Protein AF-A0A7C8QI87-F1 (afdb_monomer_lite)

Sequence (403 aa):
MEALRSIFFMSGEWRLTSEDQVTDFVNPYCWPIVYGRSISDSDGGFEVEPPNFKRGEKELYSKRFCWLPSEFEVSPDGESTRIASYINNLALMPQERLLYPILEKIFTYFVPMFDRTLADIEERKYMCRRVRSPPSDPEIWKLSEKTYKRRWERLLAQFQSGEKLQENFDSDSSEGELEDENEEEDEDPVRERRRSKPAPRQRYIRVRELATYKRKIGRRWEPPELNKSTSLKGQTVKVVVRLMNINLPPRSPTFVTRGGWMVEGVLNERIVATGIYCYSQRNIKNARIHFRVPIKESTMDKDWGLAHNLYMGAAFQEIGATSLKIPTTRDIAPQQPDVRQEIDDLLAKRLPRELTAMILGYLPPVVPDSDAAALKEAFFEERSEPAINVGKFTSSSGFCVPY

Secondary structure (DSSP, 8-state):
-HHHHTTS-SS-----SSSSSEEEEE-TTSS-EETTT-EETTTTTEEPPPP---TT-TTSS-SSEE--PEEEEEPTTSS-EEE-SPBTTB-SHHHHHHHHHHHHHHHHHHHHHHHHHHHHHHTTGGGS-SSPPPPSS---EEEEHHHHHHHHHHHHHHHHHT-------STTSSS--------------------PPPP----EEEE--SS--TTTT-----PPP--TTT--TT-EEEE---EEEE---TTS------SS-EES--TTT-------------S-S-------------TTS--HHHHTT--TTSS---TT--SS----TTTS----HHHHHHHHHHHHTTS-HHHHHHHHHHSPPPPPHHHHHHHHHHHHHHHHSTTT-TT--SS---EE---

Structure (mmCIF, N/CA/C/O backbone):
data_AF-A0A7C8QI87-F1
#
_entry.id   AF-A0A7C8QI87-F1
#
loop_
_atom_site.group_PDB
_atom_site.id
_atom_site.type_symbol
_atom_site.label_atom_id
_atom_site.label_alt_id
_atom_site.label_comp_id
_atom_site.label_asym_id
_atom_site.label_entity_id
_atom_site.label_seq_id
_atom_site.pdbx_PDB_ins_code
_atom_site.Cartn_x
_atom_site.Cartn_y
_atom_site.Cartn_z
_atom_site.occupancy
_atom_site.B_iso_or_equiv
_atom_site.auth_seq_id
_atom_site.auth_comp_id
_atom_site.auth_asym_id
_atom_site.auth_atom_id
_atom_site.pdbx_PDB_model_num
ATOM 1 N N . MET A 1 1 ? 15.165 -15.557 3.521 1.00 37.78 1 MET A N 1
ATOM 2 C CA . MET A 1 1 ? 14.224 -16.526 2.910 1.00 37.78 1 MET A CA 1
ATOM 3 C C . MET A 1 1 ? 13.892 -17.645 3.881 1.00 37.78 1 MET A C 1
ATOM 5 O O . MET A 1 1 ? 12.723 -17.762 4.196 1.00 37.78 1 MET A O 1
ATOM 9 N N . GLU A 1 2 ? 14.859 -18.395 4.422 1.00 29.98 2 GLU A N 1
ATOM 10 C CA . GLU A 1 2 ? 14.582 -19.369 5.503 1.00 29.98 2 GLU A CA 1
ATOM 11 C C . GLU A 1 2 ? 14.028 -18.701 6.770 1.00 29.98 2 GLU A C 1
ATOM 13 O O . GLU A 1 2 ? 13.011 -19.150 7.275 1.00 29.98 2 GLU A O 1
ATOM 18 N N . ALA A 1 3 ? 14.573 -17.545 7.171 1.00 28.75 3 ALA A N 1
ATOM 19 C CA . ALA A 1 3 ? 14.033 -16.753 8.284 1.00 28.75 3 ALA A CA 1
ATOM 20 C C . ALA A 1 3 ? 12.607 -16.206 8.046 1.00 28.75 3 ALA A C 1
ATOM 22 O O . ALA A 1 3 ? 11.848 -16.043 8.987 1.00 28.75 3 ALA A O 1
ATOM 23 N N . LEU A 1 4 ? 12.217 -15.941 6.789 1.00 35.75 4 LEU A N 1
ATOM 24 C CA . LEU A 1 4 ? 10.839 -15.539 6.458 1.00 35.75 4 LEU A CA 1
ATOM 25 C C . LEU A 1 4 ? 9.919 -16.766 6.450 1.00 35.75 4 LEU A C 1
ATOM 27 O O . LEU A 1 4 ? 8.820 -16.722 6.982 1.00 35.75 4 LEU A O 1
ATOM 31 N N . ARG A 1 5 ? 10.395 -17.899 5.920 1.00 34.47 5 ARG A N 1
ATOM 32 C CA . ARG A 1 5 ? 9.653 -19.166 5.932 1.00 34.47 5 ARG A CA 1
ATOM 33 C C . ARG A 1 5 ? 9.378 -19.676 7.347 1.00 34.47 5 ARG A C 1
ATOM 35 O O . ARG A 1 5 ? 8.323 -20.254 7.550 1.00 34.47 5 ARG A O 1
ATOM 42 N N . SER A 1 6 ? 10.273 -19.450 8.311 1.00 30.25 6 SER A N 1
ATOM 43 C CA . SER A 1 6 ? 10.071 -19.880 9.703 1.00 30.25 6 SER A CA 1
ATOM 44 C C . SER A 1 6 ? 9.083 -19.014 10.493 1.00 30.25 6 SER A C 1
ATOM 46 O O . SER A 1 6 ? 8.615 -19.453 11.533 1.00 30.25 6 SER A O 1
ATOM 48 N N . ILE A 1 7 ? 8.776 -17.797 10.030 1.00 34.81 7 ILE A N 1
ATOM 49 C CA . ILE A 1 7 ? 7.893 -16.845 10.734 1.00 34.81 7 ILE A CA 1
ATOM 50 C C . ILE A 1 7 ? 6.453 -16.905 10.216 1.00 34.81 7 ILE A C 1
ATOM 52 O O . ILE A 1 7 ? 5.519 -16.643 10.964 1.00 34.81 7 ILE A O 1
ATOM 56 N N . PHE A 1 8 ? 6.264 -17.320 8.963 1.00 36.12 8 PHE A N 1
ATOM 57 C CA . PHE A 1 8 ? 4.949 -17.507 8.341 1.00 36.12 8 PHE A CA 1
ATOM 58 C C . PHE A 1 8 ? 4.396 -18.937 8.487 1.00 36.12 8 PHE A C 1
ATOM 60 O O . PHE A 1 8 ? 3.508 -19.333 7.741 1.00 36.12 8 PHE A O 1
ATOM 67 N N . PHE A 1 9 ? 4.917 -19.738 9.424 1.00 28.50 9 PHE A N 1
ATOM 68 C CA . PHE A 1 9 ? 4.511 -21.136 9.600 1.00 28.50 9 PHE A CA 1
ATOM 69 C C . PHE A 1 9 ? 3.455 -21.318 10.701 1.00 28.50 9 PHE A C 1
ATOM 71 O O . PHE A 1 9 ? 3.628 -22.146 11.585 1.00 28.50 9 PHE A O 1
ATOM 78 N N . MET A 1 10 ? 2.358 -20.557 10.646 1.00 28.72 10 MET A N 1
ATOM 79 C CA . MET A 1 10 ? 1.102 -20.870 11.341 1.00 28.72 10 MET A CA 1
ATOM 80 C C . MET A 1 10 ? -0.076 -20.334 10.510 1.00 28.72 10 MET A C 1
ATOM 82 O O . MET A 1 10 ? -0.011 -19.223 9.996 1.00 28.72 10 MET A O 1
ATOM 86 N N . SER A 1 11 ? -1.131 -21.146 10.397 1.00 27.27 11 SER A N 1
ATOM 87 C CA . SER A 1 11 ? -2.286 -21.065 9.481 1.00 27.27 11 SER A CA 1
ATOM 88 C C . SER A 1 11 ? -1.984 -21.431 8.020 1.00 27.27 11 SER A C 1
ATOM 90 O O . SER A 1 11 ? -1.146 -20.846 7.335 1.00 27.27 11 SER A O 1
ATOM 92 N N . GLY A 1 12 ? -2.628 -22.506 7.572 1.00 27.06 12 GLY A N 1
ATOM 93 C CA . GLY A 1 12 ? -2.524 -22.993 6.211 1.00 27.06 12 GLY A CA 1
ATOM 94 C C . GLY A 1 12 ? -3.404 -22.206 5.242 1.00 27.06 12 GLY A C 1
ATOM 95 O O . GLY A 1 12 ? -4.380 -21.575 5.626 1.00 27.06 12 GLY A O 1
ATOM 96 N N . GLU A 1 13 ? -3.091 -22.435 3.965 1.00 32.28 13 GLU A N 1
ATOM 97 C CA . GLU A 1 13 ? -4.059 -22.655 2.884 1.00 32.28 13 GLU A CA 1
ATOM 98 C C . GLU A 1 13 ? -4.445 -21.487 1.906 1.00 32.28 13 GLU A C 1
ATOM 100 O O . GLU A 1 13 ? -4.888 -20.405 2.279 1.00 32.28 13 GLU A O 1
ATOM 105 N N . TRP A 1 14 ? -4.278 -21.812 0.601 1.00 37.94 14 TRP A N 1
ATOM 106 C CA . TRP A 1 14 ? -4.861 -21.292 -0.675 1.00 37.94 14 TRP A CA 1
ATOM 107 C C . TRP A 1 14 ? -4.346 -19.979 -1.321 1.00 37.94 14 TRP A C 1
ATOM 109 O O . TRP A 1 14 ? -4.388 -18.904 -0.719 1.00 37.94 14 TRP A O 1
ATOM 119 N N . ARG A 1 15 ? -3.744 -19.952 -2.536 1.00 32.78 15 ARG A N 1
ATOM 120 C CA . ARG A 1 15 ? -3.998 -20.456 -3.929 1.00 32.78 15 ARG A CA 1
ATOM 121 C C . ARG A 1 15 ? -4.985 -19.636 -4.779 1.00 32.78 15 ARG A C 1
ATOM 123 O O . ARG A 1 15 ? -6.181 -19.685 -4.559 1.00 32.78 15 ARG A O 1
ATOM 130 N N . LEU A 1 16 ? -4.453 -19.043 -5.860 1.00 35.72 16 LEU A N 1
ATOM 131 C CA . LEU A 1 16 ? -5.145 -18.713 -7.117 1.00 35.72 16 LEU A CA 1
ATOM 132 C C . LEU A 1 16 ? -4.203 -19.010 -8.309 1.00 35.72 16 LEU A C 1
ATOM 134 O O . LEU A 1 16 ? -3.184 -18.353 -8.507 1.00 35.72 16 LEU A O 1
ATOM 138 N N . THR A 1 17 ? -4.528 -20.094 -9.027 1.00 35.81 17 THR A N 1
ATOM 139 C CA . THR A 1 17 ? -4.085 -20.558 -10.367 1.00 35.81 17 THR A CA 1
ATOM 140 C C . THR A 1 17 ? -2.728 -20.035 -10.887 1.00 35.81 17 THR A C 1
ATOM 142 O O . THR A 1 17 ? -2.666 -19.058 -11.628 1.00 35.81 17 THR A O 1
ATOM 145 N N . SER A 1 18 ? -1.591 -20.645 -10.544 1.00 38.84 18 SER A N 1
ATOM 146 C CA . SER A 1 18 ? -1.120 -21.938 -11.069 1.00 38.84 18 SER A CA 1
ATOM 147 C C . SER A 1 18 ? -0.520 -22.822 -9.965 1.00 38.84 18 SER A C 1
ATOM 149 O O . SER A 1 18 ? 0.639 -23.204 -10.040 1.00 38.84 18 SER A O 1
ATOM 151 N N . GLU A 1 19 ? -1.318 -23.091 -8.929 1.00 47.47 19 GLU A N 1
ATOM 152 C CA . GLU A 1 19 ? -1.136 -24.009 -7.782 1.00 47.47 19 GLU A CA 1
ATOM 153 C C . GLU A 1 19 ? 0.168 -23.960 -6.953 1.00 47.47 19 GLU A C 1
ATOM 155 O O . GLU A 1 19 ? 0.105 -24.194 -5.752 1.00 47.47 19 GLU A O 1
ATOM 160 N N . ASP A 1 20 ? 1.325 -23.597 -7.501 1.00 56.78 20 ASP A N 1
ATOM 161 C CA . ASP A 1 20 ? 2.624 -23.712 -6.824 1.00 56.78 20 ASP A CA 1
ATOM 162 C C . ASP A 1 20 ? 3.605 -22.582 -7.166 1.00 56.78 20 ASP A C 1
ATOM 164 O O . ASP A 1 20 ? 4.766 -22.614 -6.745 1.00 56.78 20 ASP A O 1
ATOM 168 N N . GLN A 1 21 ? 3.163 -21.594 -7.955 1.00 70.12 21 GLN A N 1
ATOM 169 C CA . GLN A 1 21 ? 4.039 -20.521 -8.418 1.00 70.12 21 GLN A CA 1
ATOM 170 C C . GLN A 1 21 ? 3.927 -19.218 -7.643 1.00 70.12 21 GLN A C 1
ATOM 172 O O . GLN A 1 21 ? 4.870 -18.451 -7.707 1.00 70.12 21 GLN A O 1
ATOM 177 N N . VAL A 1 22 ? 2.842 -18.926 -6.928 1.00 72.81 22 VAL A N 1
ATOM 178 C CA . VAL A 1 22 ? 2.718 -17.667 -6.171 1.00 72.81 22 VAL A CA 1
ATOM 179 C C . VAL A 1 22 ? 2.502 -17.975 -4.701 1.00 72.81 22 VAL A C 1
ATOM 181 O O . VAL A 1 22 ? 1.681 -18.816 -4.348 1.00 72.81 22 VAL A O 1
ATOM 184 N N . THR A 1 23 ? 3.253 -17.294 -3.846 1.00 76.75 23 THR A N 1
ATOM 185 C CA . THR A 1 23 ? 3.097 -17.320 -2.393 1.00 76.75 23 THR A CA 1
ATOM 186 C C . THR A 1 23 ? 2.857 -15.889 -1.934 1.00 76.75 23 THR A C 1
ATOM 188 O O . THR A 1 23 ? 3.801 -15.101 -1.914 1.00 76.75 23 THR A O 1
ATOM 191 N N . ASP A 1 24 ? 1.614 -15.537 -1.605 1.00 75.69 24 ASP A N 1
ATOM 192 C CA . ASP A 1 24 ? 1.302 -14.256 -0.965 1.00 75.69 24 ASP A CA 1
ATOM 193 C C . ASP A 1 24 ? 1.605 -14.372 0.538 1.00 75.69 24 ASP A C 1
ATOM 195 O O . ASP A 1 24 ? 1.027 -15.207 1.226 1.00 75.69 24 ASP A O 1
ATOM 199 N N . PHE A 1 25 ? 2.531 -13.559 1.036 1.00 82.44 25 PHE A N 1
ATOM 200 C CA . PHE A 1 25 ? 2.861 -13.453 2.461 1.00 82.44 25 PHE A CA 1
ATOM 201 C C . PHE A 1 25 ? 2.005 -12.408 3.174 1.00 82.44 25 PHE A C 1
ATOM 203 O O . PHE A 1 25 ? 1.676 -12.580 4.339 1.00 82.44 25 PHE A O 1
ATOM 210 N N . VAL A 1 26 ? 1.676 -11.322 2.473 1.00 89.06 26 VAL A N 1
ATOM 211 C CA . VAL A 1 26 ? 0.728 -10.303 2.928 1.00 89.06 26 VAL A CA 1
ATOM 212 C C . VAL A 1 26 ? -0.254 -10.099 1.790 1.00 89.06 26 VAL A C 1
ATOM 214 O O . VAL A 1 26 ? 0.132 -9.621 0.715 1.00 89.06 26 VAL A O 1
ATOM 217 N N . ASN A 1 27 ? -1.497 -10.520 2.003 1.00 86.19 27 ASN A N 1
ATOM 218 C CA . ASN A 1 27 ? -2.549 -10.466 1.002 1.00 86.19 27 ASN A CA 1
ATOM 219 C C . ASN A 1 27 ? -3.667 -9.509 1.456 1.00 86.19 27 ASN A C 1
ATOM 221 O O . ASN A 1 27 ? -4.379 -9.826 2.408 1.00 86.19 27 ASN A O 1
ATOM 225 N N . PRO A 1 28 ? -3.877 -8.374 0.763 1.00 86.69 28 PRO A N 1
ATOM 226 C CA . PRO A 1 28 ? -4.871 -7.381 1.172 1.00 86.69 28 PRO A CA 1
ATOM 227 C C . PRO A 1 28 ? -6.326 -7.853 1.020 1.00 86.69 28 PRO A C 1
ATOM 229 O O . PRO A 1 28 ? -7.231 -7.200 1.530 1.00 86.69 28 PRO A O 1
ATOM 232 N N . TYR A 1 29 ? -6.568 -8.979 0.337 1.00 86.50 29 TYR A N 1
ATOM 233 C CA . TYR A 1 29 ? -7.890 -9.608 0.253 1.00 86.50 29 TYR A CA 1
ATOM 234 C C . TYR A 1 29 ? -8.258 -10.408 1.508 1.00 86.50 29 TYR A C 1
ATOM 236 O O . TYR A 1 29 ? -9.420 -10.770 1.669 1.00 86.50 29 TYR A O 1
ATOM 244 N N . CYS A 1 30 ? -7.292 -10.716 2.376 1.00 87.62 30 CYS A N 1
ATOM 245 C CA . CYS A 1 30 ? -7.570 -11.334 3.668 1.00 87.62 30 CYS A CA 1
ATOM 246 C C . CYS A 1 30 ? -8.147 -10.282 4.623 1.00 87.62 30 CYS A C 1
ATOM 248 O O . CYS A 1 30 ? -7.691 -9.144 4.608 1.00 87.62 30 CYS A O 1
ATOM 250 N N . TRP A 1 31 ? -9.118 -10.661 5.458 1.00 90.56 31 TRP A N 1
ATOM 251 C CA . TRP A 1 31 ? -9.727 -9.789 6.482 1.00 90.56 31 TRP A CA 1
ATOM 252 C C . TRP A 1 31 ? -10.121 -8.386 5.964 1.00 90.56 31 TRP A C 1
ATOM 254 O O . TRP A 1 31 ? -9.736 -7.374 6.556 1.00 90.56 31 TRP A O 1
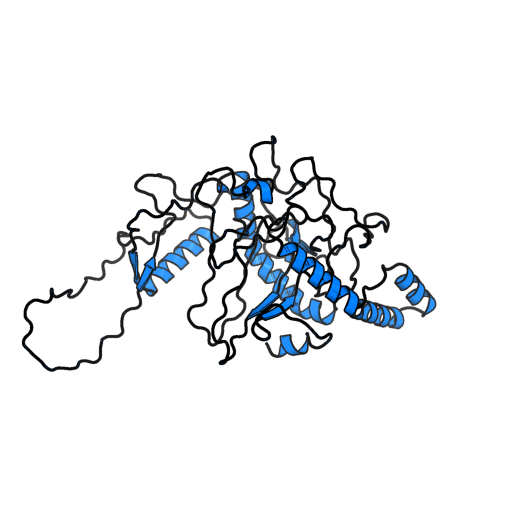ATOM 264 N N . PRO A 1 32 ? -10.833 -8.290 4.823 1.00 91.75 32 PRO A N 1
ATOM 265 C CA . PRO A 1 32 ? -11.226 -7.000 4.277 1.00 91.75 32 PRO A CA 1
ATOM 266 C C . PRO A 1 32 ? -12.276 -6.334 5.172 1.00 91.75 32 PRO A C 1
ATOM 268 O O . PRO A 1 32 ? -12.886 -6.962 6.041 1.00 91.75 32 PRO A O 1
ATOM 271 N N . ILE A 1 33 ? -12.555 -5.062 4.902 1.00 92.44 33 ILE A N 1
ATOM 272 C CA . ILE A 1 33 ? -13.780 -4.438 5.394 1.00 92.44 33 ILE A CA 1
ATOM 273 C C . ILE A 1 33 ? -14.946 -5.115 4.677 1.00 92.44 33 ILE A C 1
ATOM 275 O O . ILE A 1 33 ? -14.983 -5.136 3.445 1.00 92.44 33 ILE A O 1
ATOM 279 N N . VAL A 1 34 ? -15.896 -5.635 5.444 1.00 92.94 34 VAL A N 1
ATOM 280 C CA . VAL A 1 34 ? -17.176 -6.148 4.958 1.00 92.94 34 VAL A CA 1
ATOM 281 C C . VAL A 1 34 ? -18.247 -5.153 5.381 1.00 92.94 34 VAL A C 1
ATOM 283 O O . VAL A 1 34 ? -18.517 -5.000 6.572 1.00 92.94 34 VAL A O 1
ATOM 286 N N . TYR A 1 35 ? -18.831 -4.445 4.419 1.00 91.69 35 TYR A N 1
ATOM 287 C CA . TYR A 1 35 ? -19.841 -3.431 4.721 1.00 91.69 35 TYR A CA 1
ATOM 288 C C . TYR A 1 35 ? -21.089 -4.060 5.359 1.00 91.69 35 TYR A C 1
ATOM 290 O O . TYR A 1 35 ? -21.523 -5.131 4.931 1.00 91.69 35 TYR A O 1
ATOM 298 N N . GLY A 1 36 ? -21.641 -3.408 6.388 1.00 90.69 36 GLY A N 1
ATOM 299 C CA . GLY A 1 36 ? -22.740 -3.944 7.206 1.00 90.69 36 GLY A CA 1
ATOM 300 C C . GLY A 1 36 ? -22.345 -5.156 8.064 1.00 90.69 36 GLY A C 1
ATOM 301 O O . GLY A 1 36 ? -23.185 -5.992 8.385 1.00 90.69 36 GLY A O 1
ATOM 302 N N . ARG A 1 37 ? -21.044 -5.339 8.342 1.00 90.62 37 ARG A N 1
ATOM 303 C CA . ARG A 1 37 ? -20.535 -6.399 9.235 1.00 90.62 37 ARG A CA 1
ATOM 304 C C . ARG A 1 37 ? -19.301 -5.970 10.022 1.00 90.62 37 ARG A C 1
ATOM 306 O O . ARG A 1 37 ? -19.201 -6.267 11.207 1.00 90.62 37 ARG A O 1
ATOM 313 N N . SER A 1 38 ? -18.321 -5.345 9.372 1.00 90.81 38 SER A N 1
ATOM 314 C CA . SER A 1 38 ? -17.111 -4.864 10.047 1.00 90.81 38 SER A CA 1
ATOM 315 C C . SER A 1 38 ? -17.458 -3.725 10.998 1.00 90.81 38 SER A C 1
ATOM 317 O O . SER A 1 38 ? -18.191 -2.821 10.616 1.00 90.81 38 SER A O 1
ATOM 319 N N . ILE A 1 39 ? -16.907 -3.756 12.209 1.00 89.12 39 ILE A N 1
ATOM 320 C CA . ILE A 1 39 ? -17.179 -2.777 13.267 1.00 89.12 39 ILE A CA 1
ATOM 321 C C . ILE A 1 39 ? -16.030 -1.770 13.330 1.00 89.12 39 ILE A C 1
ATOM 323 O O . ILE A 1 39 ? -14.868 -2.179 13.326 1.00 89.12 39 ILE A O 1
ATOM 327 N N . SER A 1 40 ? -16.352 -0.473 13.391 1.00 87.94 40 SER A N 1
ATOM 328 C CA . SER A 1 40 ? -15.365 0.583 13.630 1.00 87.94 40 SER A CA 1
ATOM 329 C C . SER A 1 40 ? -15.450 1.127 15.053 1.00 87.94 40 SER A C 1
ATOM 331 O O . SER A 1 40 ? -16.473 1.674 15.466 1.00 87.94 40 SER A O 1
ATOM 333 N N . ASP A 1 41 ? -14.330 1.078 15.768 1.00 83.25 41 ASP A N 1
ATOM 3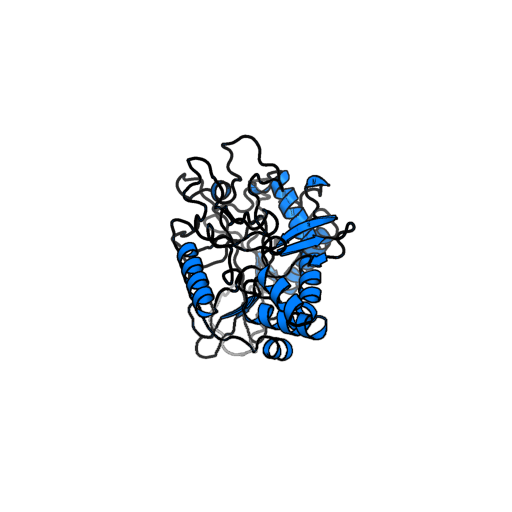34 C CA . ASP A 1 41 ? -14.192 1.643 17.112 1.00 83.25 41 ASP A CA 1
ATOM 335 C C . ASP A 1 41 ? -14.290 3.177 17.082 1.00 83.25 41 ASP A C 1
ATOM 337 O O . ASP A 1 41 ? -14.866 3.797 17.977 1.00 83.25 41 ASP A O 1
ATOM 341 N N . SER A 1 42 ? -13.777 3.798 16.013 1.00 79.31 42 SER A N 1
ATOM 342 C CA . SER A 1 42 ? -13.806 5.256 15.823 1.00 79.31 42 SER A CA 1
ATOM 343 C C . SER A 1 42 ? -15.222 5.813 15.652 1.00 79.31 42 SER A C 1
ATOM 345 O O . SER A 1 42 ? -15.483 6.957 16.021 1.00 79.31 42 SER A O 1
ATOM 347 N N . ASP A 1 43 ? -16.136 4.996 15.126 1.00 74.94 43 ASP A N 1
ATOM 348 C CA . ASP A 1 43 ? -17.540 5.340 14.920 1.00 74.94 43 ASP A CA 1
ATOM 349 C C . ASP A 1 43 ? -18.404 4.790 16.063 1.00 74.94 43 ASP A C 1
ATOM 351 O O . ASP A 1 43 ? -19.542 4.402 15.857 1.00 74.94 43 ASP A O 1
ATOM 355 N N . GLY A 1 44 ? -17.870 4.721 17.287 1.00 75.81 44 GLY A N 1
ATOM 356 C CA . GLY A 1 44 ? -18.636 4.313 18.469 1.00 75.81 44 GLY A CA 1
ATOM 357 C C . GLY A 1 44 ? -19.029 2.833 18.492 1.00 75.81 44 GLY A C 1
ATOM 358 O O . GLY A 1 44 ? -19.957 2.469 19.212 1.00 75.81 44 GLY A O 1
ATOM 359 N N . GLY A 1 45 ? -18.341 1.991 17.715 1.00 80.62 45 GLY A N 1
ATOM 360 C CA . GLY A 1 45 ? -18.632 0.563 17.607 1.00 80.62 45 GLY A CA 1
ATOM 361 C C . GLY A 1 45 ? -19.770 0.234 16.639 1.00 80.62 45 GLY A C 1
ATOM 362 O O . GLY A 1 45 ? -20.346 -0.849 16.736 1.00 80.62 45 GLY A O 1
ATOM 363 N N . PHE A 1 46 ? -20.121 1.142 15.723 1.00 85.31 46 PHE A N 1
ATOM 364 C CA . PHE A 1 46 ? -21.101 0.860 14.672 1.00 85.31 46 PHE A CA 1
ATOM 365 C C . PHE A 1 46 ? -20.492 0.089 13.496 1.00 85.31 46 PHE A C 1
ATOM 367 O O . PHE A 1 46 ? -19.280 0.102 13.254 1.00 85.31 46 PHE A O 1
ATOM 374 N N . GLU A 1 47 ? -21.365 -0.591 12.754 1.00 89.88 47 GLU A N 1
ATOM 375 C CA . GLU A 1 47 ? -21.009 -1.250 11.503 1.00 89.88 47 GLU A CA 1
ATOM 376 C C . GLU A 1 47 ? -20.586 -0.218 10.451 1.00 89.88 47 GLU A C 1
ATOM 378 O O . GLU A 1 47 ? -21.171 0.859 10.314 1.00 89.88 47 GLU A O 1
ATOM 383 N N . VAL A 1 48 ? -19.550 -0.557 9.689 1.00 89.94 48 VAL A N 1
ATOM 384 C CA . VAL A 1 48 ? -19.081 0.264 8.579 1.00 89.94 48 VAL A CA 1
ATOM 385 C C . VAL A 1 48 ? -20.067 0.129 7.425 1.00 89.94 48 VAL A C 1
ATOM 387 O O . VAL A 1 48 ? -20.214 -0.942 6.835 1.00 89.94 48 VAL A O 1
ATOM 390 N N . GLU A 1 49 ? -20.698 1.237 7.060 1.00 89.31 49 GLU A N 1
ATOM 391 C CA . GLU A 1 49 ? -21.627 1.310 5.935 1.00 89.31 49 GLU A CA 1
ATOM 392 C C . GLU A 1 49 ? -20.906 1.571 4.602 1.00 89.31 49 GLU A C 1
ATOM 394 O O . GLU A 1 49 ? -19.862 2.239 4.568 1.00 89.31 49 GLU A O 1
ATOM 399 N N . PRO A 1 50 ? -21.448 1.082 3.470 1.00 86.62 50 PRO A N 1
ATOM 400 C CA . PRO A 1 50 ? -20.884 1.383 2.172 1.00 86.62 50 PRO A CA 1
ATOM 401 C C . PRO A 1 50 ? -21.063 2.879 1.858 1.00 86.62 50 PRO A C 1
ATOM 403 O O . PRO A 1 50 ? -22.103 3.469 2.168 1.00 86.62 50 PRO A O 1
ATOM 406 N N . PRO A 1 51 ? -20.091 3.516 1.188 1.00 80.62 51 PRO A N 1
ATOM 407 C CA . PRO A 1 51 ? -20.182 4.932 0.868 1.00 80.62 51 PRO A CA 1
ATOM 408 C C . PRO A 1 51 ? -21.379 5.248 -0.039 1.00 80.62 51 PRO A C 1
ATOM 410 O O . PRO A 1 51 ? -21.689 4.513 -0.983 1.00 80.62 51 PRO A O 1
ATOM 413 N N . ASN A 1 52 ? -22.040 6.381 0.214 1.00 76.31 52 ASN A N 1
ATOM 414 C CA . ASN A 1 52 ? -23.170 6.833 -0.594 1.00 76.31 52 ASN A CA 1
ATOM 415 C C . ASN A 1 52 ? -22.688 7.629 -1.816 1.00 76.31 52 ASN A C 1
ATOM 417 O O . ASN A 1 52 ? -22.489 8.844 -1.758 1.00 76.31 52 ASN A O 1
ATOM 421 N N . PHE A 1 53 ? -22.483 6.929 -2.926 1.00 69.12 53 PHE A N 1
ATOM 422 C CA . PHE A 1 53 ? -22.062 7.523 -4.193 1.00 69.12 53 PHE A CA 1
ATOM 423 C C . PHE A 1 53 ? -23.242 8.086 -5.005 1.00 69.12 53 PHE A C 1
ATOM 425 O O . PHE A 1 53 ? -24.374 7.586 -4.944 1.00 69.12 53 PHE A O 1
ATOM 432 N N . LYS A 1 54 ? -22.985 9.125 -5.813 1.00 64.25 54 LYS A N 1
ATOM 433 C CA . LYS A 1 54 ? -24.027 9.794 -6.614 1.00 64.25 54 LYS A CA 1
ATOM 434 C C . LYS A 1 54 ? -24.497 8.903 -7.776 1.00 64.25 54 LYS A C 1
ATOM 436 O O . LYS A 1 54 ? -23.830 7.964 -8.215 1.00 64.25 54 LYS A O 1
ATOM 441 N N . ARG A 1 55 ? -25.691 9.193 -8.311 1.00 49.44 55 ARG A N 1
ATOM 442 C CA . ARG A 1 55 ? -26.288 8.461 -9.447 1.00 49.44 55 ARG A CA 1
A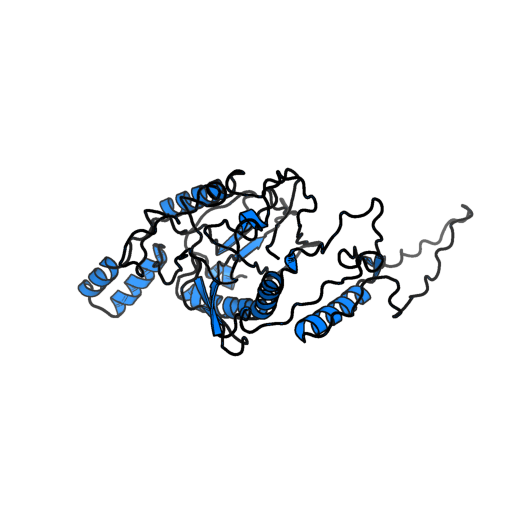TOM 443 C C . ARG A 1 55 ? -25.386 8.603 -10.690 1.00 49.44 55 ARG A C 1
ATOM 445 O O . ARG A 1 55 ? -25.345 9.672 -11.280 1.00 49.44 55 ARG A O 1
ATOM 452 N N . GLY A 1 56 ? -24.684 7.528 -11.061 1.00 54.50 56 GLY A N 1
ATOM 453 C CA . GLY A 1 56 ? -23.713 7.474 -12.172 1.00 54.50 56 GLY A CA 1
ATOM 454 C C . GLY A 1 56 ? -22.409 6.750 -11.804 1.00 54.50 56 GLY A C 1
ATOM 455 O O . GLY A 1 56 ? -21.806 6.105 -12.649 1.00 54.50 56 GLY A O 1
ATOM 456 N N . GLU A 1 57 ? -22.044 6.756 -10.520 1.00 57.03 57 GLU A N 1
ATOM 457 C CA . GLU A 1 57 ? -20.835 6.099 -9.989 1.00 57.03 57 GLU A CA 1
ATOM 458 C C . GLU A 1 57 ? -21.082 4.621 -9.613 1.00 57.03 57 GLU A C 1
ATOM 460 O O . GLU A 1 57 ? -20.146 3.887 -9.322 1.00 57.03 57 GLU A O 1
ATOM 465 N N . LYS A 1 58 ? -22.344 4.160 -9.663 1.00 56.12 58 LYS A N 1
ATOM 466 C CA . LYS A 1 58 ? -22.835 2.847 -9.179 1.00 56.12 58 LYS A CA 1
ATOM 467 C C . LYS A 1 58 ? -22.144 1.605 -9.738 1.00 56.12 58 LYS A C 1
ATOM 469 O O . LYS A 1 58 ? -22.274 0.551 -9.127 1.00 56.12 58 LYS A O 1
ATOM 474 N N . GLU A 1 59 ? -21.458 1.714 -10.868 1.00 58.69 59 GLU A N 1
ATOM 475 C CA . GLU A 1 59 ? -20.762 0.590 -11.506 1.00 58.69 59 GLU A CA 1
ATOM 476 C C . GLU A 1 59 ? -19.267 0.518 -11.160 1.00 58.69 59 GLU A C 1
ATOM 478 O O . GLU A 1 59 ? -18.592 -0.395 -11.612 1.00 58.69 59 GLU A O 1
ATOM 483 N N . LEU A 1 60 ? -18.728 1.475 -10.397 1.00 64.25 60 LEU A N 1
ATOM 484 C CA . LEU A 1 60 ? -17.281 1.633 -10.188 1.00 64.25 60 LEU A CA 1
ATOM 485 C C . LEU A 1 60 ? -16.850 1.506 -8.722 1.00 64.25 60 LEU A C 1
ATOM 487 O O . LEU A 1 60 ? -15.713 1.823 -8.373 1.00 64.25 60 LEU A O 1
ATOM 491 N N . TYR A 1 61 ? -17.758 1.066 -7.855 1.00 74.69 61 TYR A N 1
ATOM 492 C CA . TYR A 1 61 ? -17.502 0.884 -6.434 1.00 74.69 61 TYR A CA 1
ATOM 493 C C . TYR A 1 61 ? -18.150 -0.415 -5.944 1.00 74.69 61 TYR A C 1
ATOM 495 O O . TYR A 1 61 ? -19.193 -0.845 -6.441 1.00 74.69 61 TYR A O 1
ATOM 503 N N . SER A 1 62 ? -17.527 -1.042 -4.955 1.00 83.62 62 SER A N 1
ATOM 504 C CA . SER A 1 62 ? -18.045 -2.217 -4.272 1.00 83.62 62 SER A CA 1
ATOM 505 C C . SER A 1 62 ? -19.043 -1.816 -3.190 1.00 83.62 62 SER A C 1
ATOM 507 O O . SER A 1 62 ? -18.805 -0.908 -2.393 1.00 83.62 62 SER A O 1
ATOM 509 N N . LYS A 1 63 ? -20.163 -2.536 -3.125 1.00 86.25 63 LYS A N 1
ATOM 510 C CA . LYS A 1 63 ? -21.133 -2.427 -2.022 1.00 86.25 63 LYS A CA 1
ATOM 511 C C . LYS A 1 63 ? -20.866 -3.417 -0.894 1.00 86.25 63 LYS A C 1
ATOM 513 O O . LYS A 1 63 ? -21.582 -3.389 0.098 1.00 86.25 63 LYS A O 1
ATOM 518 N N . ARG A 1 64 ? -19.897 -4.318 -1.072 1.00 89.88 64 ARG A N 1
ATOM 519 C CA . ARG A 1 64 ? -19.666 -5.462 -0.183 1.00 89.88 64 ARG A CA 1
ATOM 520 C C . ARG A 1 64 ? -18.333 -5.365 0.534 1.00 89.88 64 ARG A C 1
ATOM 522 O O . ARG A 1 64 ? -18.292 -5.590 1.738 1.00 89.88 64 ARG A O 1
ATOM 529 N N . PHE A 1 65 ? -17.277 -5.000 -0.187 1.00 91.12 65 PHE A N 1
ATOM 530 C CA . PHE A 1 65 ? -15.914 -5.094 0.308 1.00 91.12 65 PHE A CA 1
ATOM 531 C C . PHE A 1 65 ? -15.092 -3.838 0.052 1.00 91.12 65 PHE A C 1
ATOM 533 O O . PHE A 1 65 ? -15.186 -3.211 -1.005 1.00 91.12 65 PHE A O 1
ATOM 540 N N . CYS A 1 66 ? -14.198 -3.541 0.988 1.00 91.12 66 CYS A N 1
ATOM 541 C CA . CYS A 1 66 ? -13.124 -2.576 0.806 1.00 91.12 66 CYS A CA 1
ATOM 542 C C . CYS A 1 66 ? -11.826 -3.141 1.384 1.00 91.12 66 CYS A C 1
ATOM 544 O O . CYS A 1 66 ? -11.849 -3.845 2.398 1.00 91.12 66 CYS A O 1
ATOM 546 N N . TRP A 1 67 ? -10.684 -2.840 0.763 1.00 92.62 67 TRP A N 1
ATOM 547 C CA . TRP A 1 67 ? -9.407 -3.102 1.433 1.00 92.62 67 TRP A CA 1
ATOM 548 C C . TRP A 1 67 ? -9.324 -2.327 2.746 1.00 92.62 67 TRP A C 1
ATOM 550 O O . TRP A 1 67 ? -9.848 -1.218 2.852 1.00 92.62 67 TRP A O 1
ATOM 560 N N . LEU A 1 68 ? -8.650 -2.923 3.728 1.00 94.12 68 LEU A N 1
ATOM 561 C CA . LEU A 1 68 ? -8.387 -2.317 5.025 1.00 94.12 68 LEU A CA 1
ATOM 562 C C . LEU A 1 68 ? -6.950 -1.760 5.043 1.00 94.12 68 LEU A C 1
ATOM 564 O O . LEU A 1 68 ? -6.009 -2.536 5.229 1.00 94.12 68 LEU A O 1
ATOM 568 N N . PRO A 1 69 ? -6.748 -0.456 4.775 1.00 95.56 69 PRO A N 1
ATOM 569 C CA . PRO A 1 69 ? -5.422 0.148 4.756 1.00 95.56 69 PRO A CA 1
ATOM 570 C C . PRO A 1 69 ? -4.866 0.376 6.163 1.00 95.56 69 PRO A C 1
ATOM 572 O O . PRO A 1 69 ? -5.606 0.582 7.125 1.00 95.56 69 PRO A O 1
ATOM 575 N N . SER A 1 70 ? -3.544 0.441 6.244 1.00 96.88 70 SER A N 1
ATOM 576 C CA . SER A 1 70 ? -2.793 0.808 7.445 1.00 96.88 70 SER A CA 1
ATOM 577 C C . SER A 1 70 ? -2.331 2.257 7.393 1.00 96.88 70 SER A C 1
ATOM 579 O O . SER A 1 70 ? -2.155 2.820 6.313 1.00 96.88 70 SER A O 1
ATOM 581 N N . GLU A 1 71 ? -2.102 2.862 8.553 1.00 97.56 71 GLU A N 1
ATOM 582 C CA . GLU A 1 71 ? -1.574 4.218 8.679 1.00 97.56 71 GLU A CA 1
ATOM 583 C C . GLU A 1 71 ? -0.048 4.199 8.731 1.00 97.56 71 GLU A C 1
ATOM 585 O O . GLU A 1 71 ? 0.556 3.484 9.531 1.00 97.56 71 GLU A O 1
ATOM 590 N N . PHE A 1 72 ? 0.575 4.998 7.868 1.00 98.19 72 PHE A N 1
ATOM 591 C CA . PHE A 1 72 ? 2.014 5.229 7.838 1.00 98.19 72 PHE A CA 1
ATOM 592 C C . PHE A 1 72 ? 2.266 6.715 8.101 1.00 98.19 72 PHE A C 1
ATOM 594 O O . PHE A 1 72 ? 1.772 7.574 7.375 1.00 98.19 72 PHE A O 1
ATOM 601 N N . GLU A 1 73 ? 3.036 7.021 9.136 1.00 98.31 73 GLU A N 1
ATOM 602 C CA . GLU A 1 73 ? 3.471 8.368 9.500 1.00 98.31 73 GLU A CA 1
ATOM 603 C C . GLU A 1 73 ? 4.798 8.672 8.802 1.00 98.31 73 GLU A C 1
ATOM 605 O O . GLU A 1 73 ? 5.804 8.002 9.042 1.00 98.31 73 GLU A O 1
ATOM 610 N N . VAL A 1 74 ? 4.824 9.686 7.940 1.00 98.12 74 VAL A N 1
ATOM 611 C CA . VAL A 1 74 ? 6.055 10.163 7.299 1.00 98.12 74 VAL A CA 1
ATOM 612 C C . VAL A 1 74 ? 6.661 11.268 8.158 1.00 98.12 74 VAL A C 1
ATOM 614 O O . VAL A 1 74 ? 5.963 12.201 8.563 1.00 98.12 74 VAL A O 1
ATOM 617 N N . SER A 1 75 ? 7.965 11.198 8.431 1.00 97.75 75 SER A N 1
ATOM 618 C CA . SER A 1 75 ? 8.632 12.215 9.247 1.00 97.75 75 SER A CA 1
ATOM 619 C C . SER A 1 75 ? 8.591 13.606 8.586 1.00 97.75 75 SER A C 1
ATOM 621 O O . SER A 1 75 ? 8.480 13.714 7.361 1.00 97.75 75 SER A O 1
ATOM 623 N N . PRO A 1 76 ? 8.686 14.704 9.362 1.00 95.94 76 PRO A N 1
ATOM 624 C CA . PRO A 1 76 ? 8.654 16.066 8.814 1.00 95.94 76 PRO A CA 1
ATOM 625 C C . PRO A 1 76 ? 9.764 16.380 7.797 1.00 95.94 76 PRO A C 1
ATOM 627 O O . PRO A 1 76 ? 9.585 17.239 6.936 1.00 95.94 76 PRO A O 1
ATOM 630 N N . ASP A 1 77 ? 10.906 15.695 7.881 1.00 93.50 77 ASP A N 1
ATOM 631 C CA . ASP A 1 77 ? 12.008 15.786 6.913 1.00 93.50 77 ASP A CA 1
ATOM 632 C C . ASP A 1 77 ? 11.803 14.879 5.678 1.00 93.50 77 ASP A C 1
ATOM 634 O O . ASP A 1 77 ? 12.367 15.151 4.611 1.00 93.50 77 ASP A O 1
ATOM 638 N N . GLY A 1 78 ? 10.927 13.871 5.775 1.00 92.62 78 GLY A N 1
ATOM 639 C CA . GLY A 1 78 ? 10.699 12.833 4.768 1.00 92.62 78 GLY A CA 1
ATOM 640 C C . GLY A 1 78 ? 11.770 11.739 4.730 1.00 92.62 78 GLY A C 1
ATOM 641 O O . GLY A 1 78 ? 11.774 10.941 3.796 1.00 92.62 78 GLY A O 1
ATOM 642 N N . GLU A 1 79 ? 12.686 11.704 5.701 1.00 94.62 79 GLU A N 1
ATOM 643 C CA . GLU A 1 79 ? 13.821 10.769 5.729 1.00 94.62 79 GLU A CA 1
ATOM 644 C C . GLU A 1 79 ? 13.505 9.443 6.428 1.00 94.62 79 GLU A C 1
ATOM 646 O O . GLU A 1 79 ? 14.308 8.508 6.392 1.00 94.62 79 GLU A O 1
ATOM 651 N N . SER A 1 80 ? 12.336 9.338 7.059 1.00 97.38 80 SER A N 1
ATOM 652 C CA . SER A 1 80 ? 11.879 8.120 7.715 1.00 97.38 80 SER A CA 1
ATOM 653 C C . SER A 1 80 ? 10.361 7.979 7.660 1.00 97.38 80 SER A C 1
ATOM 655 O O . SER A 1 80 ? 9.609 8.921 7.393 1.00 97.38 80 SER A O 1
ATOM 657 N N . THR A 1 81 ? 9.894 6.761 7.890 1.00 98.19 81 THR A N 1
ATOM 658 C CA . THR A 1 81 ? 8.474 6.444 7.979 1.00 98.19 81 THR A CA 1
ATOM 659 C C . THR A 1 81 ? 8.263 5.499 9.145 1.00 98.19 81 THR A C 1
ATOM 661 O O . THR A 1 81 ? 9.115 4.655 9.409 1.00 98.19 81 THR A O 1
ATOM 664 N N . ARG A 1 82 ? 7.131 5.637 9.826 1.00 98.12 82 ARG A N 1
ATOM 665 C CA . ARG A 1 82 ? 6.704 4.761 10.908 1.00 98.12 82 ARG A CA 1
ATOM 666 C C . ARG A 1 82 ? 5.344 4.156 10.581 1.00 98.12 82 ARG A C 1
ATOM 668 O O . ARG A 1 82 ? 4.426 4.876 10.202 1.00 98.12 82 ARG A O 1
ATOM 675 N N . ILE A 1 83 ? 5.192 2.852 10.760 1.00 98.19 83 ILE A N 1
ATOM 676 C CA . ILE A 1 83 ? 3.887 2.190 10.702 1.00 98.19 83 ILE A CA 1
ATOM 677 C C . ILE A 1 83 ? 3.147 2.507 12.008 1.00 98.19 83 ILE A C 1
ATOM 679 O O . ILE A 1 83 ? 3.593 2.151 13.100 1.00 98.19 83 ILE A O 1
ATOM 683 N N . ALA A 1 84 ? 2.039 3.238 11.900 1.00 97.19 84 ALA A N 1
ATOM 684 C CA . ALA A 1 84 ? 1.298 3.780 13.037 1.00 97.19 84 ALA A CA 1
ATOM 685 C C . ALA A 1 84 ? 0.151 2.874 13.504 1.00 97.19 84 ALA A C 1
ATOM 687 O O . ALA A 1 84 ? -0.219 2.916 14.677 1.00 97.19 84 ALA A O 1
ATOM 688 N N . SER A 1 85 ? -0.374 2.036 12.610 1.00 96.00 85 SER A N 1
ATOM 689 C CA . SER A 1 85 ? -1.394 1.023 12.900 1.00 96.00 85 SER A CA 1
ATOM 690 C C . SER A 1 85 ? -1.014 -0.321 12.272 1.00 96.00 85 SER A C 1
ATOM 692 O O . SER A 1 85 ? -0.162 -0.369 11.385 1.00 96.00 85 SER A O 1
ATOM 694 N N . TYR A 1 86 ? -1.623 -1.423 12.722 1.00 95.06 86 TYR A N 1
ATOM 695 C CA . TYR A 1 86 ? -1.205 -2.758 12.279 1.00 95.06 86 TYR A CA 1
ATOM 696 C C . TYR A 1 86 ? -1.368 -2.946 10.761 1.00 95.06 86 TYR A C 1
ATOM 698 O O . TYR A 1 86 ? -2.219 -2.314 10.126 1.00 95.06 86 TYR A O 1
ATOM 706 N N . ILE A 1 87 ? -0.568 -3.821 10.157 1.00 95.25 87 ILE A N 1
ATOM 707 C CA . ILE A 1 87 ? -0.728 -4.227 8.762 1.00 95.25 87 ILE A CA 1
ATOM 708 C C . ILE A 1 87 ? -1.718 -5.376 8.697 1.00 95.25 87 ILE A C 1
ATOM 710 O O . ILE A 1 87 ? -1.533 -6.412 9.331 1.00 95.25 87 ILE A O 1
ATOM 714 N N . ASN A 1 88 ? -2.788 -5.193 7.925 1.00 91.06 88 ASN A N 1
ATOM 715 C CA . ASN A 1 88 ? -3.764 -6.250 7.714 1.00 91.06 88 ASN A CA 1
ATOM 716 C C . ASN A 1 88 ? -3.072 -7.523 7.185 1.00 91.06 88 ASN A C 1
ATOM 718 O O . ASN A 1 88 ? -2.226 -7.437 6.294 1.00 91.06 88 ASN A O 1
ATOM 722 N N . ASN A 1 89 ? -3.419 -8.692 7.739 1.00 87.38 89 ASN A N 1
ATOM 723 C CA . ASN A 1 89 ? -2.749 -9.977 7.488 1.00 87.38 89 ASN A CA 1
ATOM 724 C C . ASN A 1 89 ? -1.276 -10.054 7.975 1.00 87.38 89 ASN A C 1
ATOM 726 O O . ASN A 1 89 ? -0.571 -11.005 7.649 1.00 87.38 89 ASN A O 1
ATOM 730 N N . LEU A 1 90 ? -0.822 -9.093 8.788 1.00 90.44 90 LEU A N 1
ATOM 731 C CA . LEU A 1 90 ? 0.521 -9.023 9.374 1.00 90.44 90 LEU A CA 1
ATOM 732 C C . LEU A 1 90 ? 0.491 -8.310 10.743 1.00 90.44 90 LEU A C 1
ATOM 734 O O . LEU A 1 90 ? 1.153 -7.296 10.941 1.00 90.44 90 LEU A O 1
ATOM 738 N N . ALA A 1 91 ? -0.317 -8.823 11.672 1.00 87.69 91 ALA A N 1
ATOM 739 C CA . ALA A 1 91 ? -0.622 -8.165 12.949 1.00 87.69 91 ALA A CA 1
ATOM 740 C C . ALA A 1 91 ? -0.071 -8.896 14.191 1.00 87.69 91 ALA A C 1
ATOM 742 O O . ALA A 1 91 ? -0.310 -8.461 15.314 1.00 87.69 91 ALA A O 1
ATOM 743 N N . LEU A 1 92 ? 0.649 -10.013 14.020 1.00 89.75 92 LEU A N 1
ATOM 744 C CA . LEU A 1 92 ? 1.266 -10.726 15.146 1.00 89.75 92 LEU A CA 1
ATOM 745 C C . LEU A 1 92 ? 2.560 -10.039 15.585 1.00 89.75 92 LEU A C 1
ATOM 747 O O . LEU A 1 92 ? 3.429 -9.757 14.754 1.00 89.75 92 LEU A O 1
ATOM 751 N N . MET A 1 93 ? 2.774 -9.883 16.893 1.00 87.31 93 MET A N 1
ATOM 752 C CA . MET A 1 93 ? 3.921 -9.136 17.435 1.00 87.31 93 MET A CA 1
ATOM 753 C C . MET A 1 93 ? 5.297 -9.607 16.913 1.00 87.31 93 MET A C 1
ATOM 755 O O . MET A 1 93 ? 6.161 -8.761 16.653 1.00 87.31 93 MET A O 1
ATOM 759 N N . PRO A 1 94 ? 5.577 -10.919 16.736 1.00 88.44 94 PRO A N 1
ATOM 760 C CA . PRO A 1 94 ? 6.843 -11.374 16.159 1.00 88.44 94 PRO A CA 1
ATOM 761 C C . PRO A 1 94 ? 7.013 -10.972 14.690 1.00 88.44 94 PRO A C 1
ATOM 763 O O . PRO A 1 94 ? 8.135 -10.703 14.256 1.00 88.44 94 PRO A O 1
ATOM 766 N N . GLN A 1 95 ? 5.914 -10.928 13.932 1.00 87.81 95 GLN A N 1
ATOM 767 C CA . GLN A 1 95 ? 5.910 -10.518 12.530 1.00 87.81 95 GLN A CA 1
ATOM 768 C C . GLN A 1 95 ? 6.163 -9.016 12.411 1.00 87.81 95 GLN A C 1
ATOM 770 O O . GLN A 1 95 ? 7.035 -8.616 11.638 1.00 87.81 95 GLN A O 1
ATOM 775 N N . GLU A 1 96 ? 5.467 -8.208 13.218 1.00 89.62 96 GLU A N 1
ATOM 776 C CA . GLU A 1 96 ? 5.636 -6.752 13.251 1.00 89.62 96 GLU A CA 1
ATOM 777 C C . GLU A 1 96 ? 7.093 -6.382 13.538 1.00 89.62 96 GLU A C 1
ATOM 779 O O . GLU A 1 96 ? 7.727 -5.661 12.767 1.00 89.62 96 GLU A O 1
ATOM 784 N N . ARG A 1 97 ? 7.676 -6.975 14.590 1.00 90.62 97 ARG A N 1
ATOM 785 C CA . ARG A 1 97 ? 9.074 -6.737 14.991 1.00 90.62 97 ARG A CA 1
ATOM 786 C C . ARG A 1 97 ? 10.083 -7.039 13.890 1.00 90.62 97 ARG A C 1
ATOM 788 O O . ARG A 1 97 ? 11.128 -6.394 13.845 1.00 90.62 97 ARG A O 1
ATOM 795 N N . LEU A 1 98 ? 9.808 -8.028 13.038 1.00 91.81 98 LEU A N 1
ATOM 796 C CA . LEU A 1 98 ? 10.708 -8.362 11.942 1.00 91.81 98 LEU A CA 1
ATOM 797 C C . LEU A 1 98 ? 10.468 -7.488 10.706 1.00 91.81 98 LEU A C 1
ATOM 799 O O . LEU A 1 98 ? 11.428 -7.026 10.088 1.00 91.81 98 LEU A O 1
ATOM 803 N N . LEU A 1 99 ? 9.211 -7.345 10.287 1.00 93.44 99 LEU A N 1
ATOM 804 C CA . LEU A 1 99 ? 8.875 -6.834 8.961 1.00 93.44 99 LEU A CA 1
ATOM 805 C C . LEU A 1 99 ? 8.626 -5.333 8.936 1.00 93.44 99 LEU A C 1
ATOM 807 O O . LEU A 1 99 ? 8.964 -4.712 7.929 1.00 93.44 99 LEU A O 1
ATOM 811 N N . TYR A 1 100 ? 8.100 -4.734 10.007 1.00 96.06 100 TYR A N 1
ATOM 812 C CA . TYR A 1 100 ? 7.777 -3.305 10.001 1.00 96.06 100 TYR A CA 1
ATOM 813 C C . TYR A 1 100 ? 9.009 -2.434 9.738 1.00 96.06 100 TYR A C 1
ATOM 815 O O . TYR A 1 100 ? 8.940 -1.650 8.796 1.00 96.06 100 TYR A O 1
ATOM 823 N N . PRO A 1 101 ? 10.177 -2.647 10.383 1.00 97.12 101 PRO A N 1
ATOM 824 C CA . PRO A 1 101 ? 11.366 -1.838 10.095 1.00 97.12 101 PRO A CA 1
ATOM 825 C C . PRO A 1 101 ? 11.825 -1.917 8.630 1.00 97.12 101 PRO A C 1
ATOM 827 O O . PRO A 1 101 ? 12.406 -0.979 8.082 1.00 97.12 101 PRO A O 1
ATOM 830 N N . ILE A 1 102 ? 11.581 -3.056 7.973 1.00 96.25 102 ILE A N 1
ATOM 831 C CA . ILE A 1 102 ? 11.928 -3.265 6.564 1.00 96.25 102 ILE A CA 1
ATOM 832 C C . ILE A 1 102 ? 10.925 -2.533 5.666 1.00 96.25 102 ILE A C 1
ATOM 834 O O . ILE A 1 102 ? 11.332 -1.847 4.729 1.00 96.25 102 ILE A O 1
ATOM 838 N N . LEU A 1 103 ? 9.627 -2.680 5.944 1.00 96.75 103 LEU A N 1
ATOM 839 C CA . LEU A 1 103 ? 8.550 -2.058 5.176 1.00 96.75 103 LEU A CA 1
ATOM 840 C C . LEU A 1 103 ? 8.552 -0.533 5.320 1.00 96.75 103 LEU A C 1
ATOM 842 O O . LEU A 1 103 ? 8.408 0.153 4.314 1.00 96.75 103 LEU A O 1
ATOM 846 N N . GLU A 1 104 ? 8.798 -0.016 6.523 1.00 98.00 104 GLU A N 1
ATOM 847 C CA . GLU A 1 104 ? 9.022 1.406 6.806 1.00 98.00 104 GLU A CA 1
ATOM 848 C C . GLU A 1 104 ? 10.136 1.962 5.926 1.00 98.00 104 GLU A C 1
ATOM 850 O O . GLU A 1 104 ? 9.916 2.900 5.163 1.00 98.00 104 GLU A O 1
ATOM 855 N N . LYS A 1 105 ? 11.308 1.312 5.940 1.00 97.44 105 LYS A N 1
ATOM 856 C CA . LYS A 1 105 ? 12.455 1.728 5.129 1.00 97.44 105 LYS A CA 1
ATOM 857 C C . LYS A 1 105 ? 12.153 1.694 3.630 1.00 97.44 105 LYS A C 1
ATOM 859 O O . LYS A 1 105 ? 12.540 2.607 2.905 1.00 97.44 105 LYS A O 1
ATOM 864 N N . ILE A 1 106 ? 11.485 0.643 3.150 1.00 96.31 106 ILE A N 1
ATOM 865 C CA . ILE A 1 106 ? 11.070 0.543 1.744 1.00 96.31 106 ILE A CA 1
ATOM 866 C C . ILE A 1 106 ? 10.102 1.679 1.395 1.00 96.31 106 ILE A C 1
ATOM 868 O O . ILE A 1 106 ? 10.278 2.326 0.365 1.00 96.31 106 ILE A O 1
ATOM 872 N N . PHE A 1 107 ? 9.111 1.945 2.249 1.00 97.12 107 PHE A N 1
ATOM 873 C CA . PHE A 1 107 ? 8.135 3.007 2.030 1.00 97.12 107 PHE A CA 1
ATOM 874 C C . PHE A 1 107 ? 8.790 4.389 2.007 1.00 97.12 107 PHE A C 1
ATOM 876 O O . PHE A 1 107 ? 8.483 5.184 1.123 1.00 97.12 107 PHE A O 1
ATOM 883 N N . THR A 1 108 ? 9.757 4.653 2.888 1.00 97.00 108 THR A N 1
ATOM 884 C CA . THR A 1 108 ? 10.539 5.897 2.876 1.00 97.00 108 THR A CA 1
ATOM 885 C C . THR A 1 108 ? 11.201 6.143 1.516 1.00 97.00 108 THR A C 1
ATOM 887 O O . THR A 1 108 ? 11.160 7.260 1.008 1.00 97.00 108 THR A O 1
ATOM 890 N N . TYR A 1 109 ? 11.739 5.107 0.857 1.00 94.12 109 TYR A N 1
ATOM 891 C CA . TYR A 1 109 ? 12.279 5.256 -0.502 1.00 94.12 109 TYR A CA 1
ATOM 892 C C . TYR A 1 109 ? 11.208 5.556 -1.560 1.00 94.12 109 TYR A C 1
ATOM 894 O O . TYR A 1 109 ? 11.534 6.112 -2.610 1.00 94.12 109 TYR A O 1
ATOM 902 N N . PHE A 1 110 ? 9.946 5.201 -1.307 1.00 94.06 110 PHE A N 1
ATOM 903 C CA . PHE A 1 110 ? 8.832 5.538 -2.187 1.00 94.06 110 PHE A CA 1
ATOM 904 C C . PHE A 1 110 ? 8.319 6.967 -2.018 1.00 94.06 110 PHE A C 1
ATOM 906 O O . PHE A 1 110 ? 7.817 7.521 -2.995 1.00 94.06 110 PHE A O 1
ATOM 913 N N . VAL A 1 111 ? 8.493 7.588 -0.846 1.00 93.50 111 VAL A N 1
ATOM 914 C CA . VAL A 1 111 ? 7.961 8.931 -0.546 1.00 93.50 111 VAL A CA 1
ATOM 915 C C . VAL A 1 111 ? 8.301 9.969 -1.632 1.00 93.50 111 VAL A C 1
ATOM 917 O O . VAL A 1 111 ? 7.362 10.542 -2.183 1.00 93.50 111 VAL A O 1
ATOM 920 N N . PRO A 1 112 ? 9.566 10.161 -2.070 1.00 89.56 112 PRO A N 1
ATOM 921 C CA . PRO A 1 112 ? 9.876 11.163 -3.096 1.00 89.56 112 PRO A CA 1
ATOM 922 C C . PRO A 1 112 ? 9.254 10.865 -4.468 1.00 89.56 112 PRO A C 1
ATOM 924 O O . PRO A 1 112 ? 9.035 11.775 -5.267 1.00 89.56 112 PRO A O 1
ATOM 927 N N . MET A 1 113 ? 9.002 9.587 -4.774 1.00 87.31 113 MET A N 1
ATOM 928 C CA . MET A 1 113 ? 8.323 9.191 -6.009 1.00 87.31 113 MET A CA 1
ATOM 929 C C . MET A 1 113 ? 6.826 9.495 -5.918 1.00 87.31 113 MET A C 1
ATOM 931 O O . MET A 1 113 ? 6.269 10.043 -6.866 1.00 87.31 113 MET A O 1
ATOM 935 N N . PHE A 1 114 ? 6.200 9.222 -4.772 1.00 90.19 114 PHE A N 1
ATOM 936 C CA . PHE A 1 114 ? 4.792 9.537 -4.542 1.00 90.19 114 PHE A CA 1
ATOM 937 C C . PHE A 1 114 ? 4.522 11.042 -4.488 1.00 90.19 114 PHE A C 1
ATOM 939 O O . PHE A 1 114 ? 3.560 11.480 -5.110 1.00 90.19 114 PHE A O 1
ATOM 946 N N . ASP A 1 115 ? 5.394 11.843 -3.869 1.00 88.69 115 ASP A N 1
ATOM 947 C CA . ASP A 1 115 ? 5.291 13.312 -3.892 1.00 88.69 115 ASP A CA 1
ATOM 948 C C . ASP A 1 115 ? 5.211 13.847 -5.333 1.00 88.69 115 ASP A C 1
ATOM 950 O O . ASP A 1 115 ? 4.418 14.735 -5.648 1.00 88.69 115 ASP A O 1
ATOM 954 N N . ARG 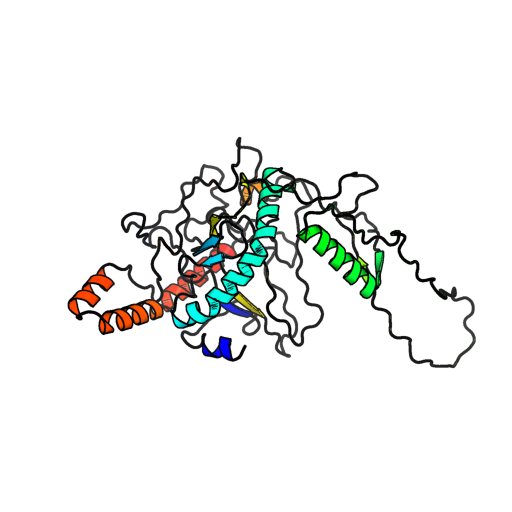A 1 116 ? 6.008 13.272 -6.242 1.00 84.50 116 ARG A N 1
ATOM 955 C CA . ARG A 1 116 ? 6.030 13.661 -7.661 1.00 84.50 116 ARG A CA 1
ATOM 956 C C . ARG A 1 116 ? 4.827 13.162 -8.432 1.00 84.50 116 ARG A C 1
ATOM 958 O O . ARG A 1 116 ? 4.349 13.878 -9.303 1.00 84.50 116 ARG A O 1
ATOM 965 N N . THR A 1 117 ? 4.341 11.963 -8.126 1.00 82.38 117 THR A N 1
ATOM 966 C CA . THR A 1 117 ? 3.062 11.481 -8.650 1.00 82.38 117 THR A CA 1
ATOM 967 C C . THR A 1 117 ? 1.945 12.451 -8.263 1.00 82.38 117 THR A C 1
ATOM 969 O O . THR A 1 117 ? 1.218 12.921 -9.134 1.00 82.38 117 THR A O 1
ATOM 972 N N . LEU A 1 118 ? 1.854 12.838 -6.987 1.00 83.88 118 LEU A N 1
ATOM 973 C CA . LEU A 1 118 ? 0.841 13.782 -6.510 1.00 83.88 118 LEU A CA 1
ATOM 974 C C . LEU A 1 118 ? 0.984 15.163 -7.162 1.00 83.88 118 LEU A C 1
ATOM 976 O O . LEU A 1 118 ? -0.018 15.736 -7.583 1.00 83.88 118 LEU A O 1
ATOM 980 N N . ALA A 1 119 ? 2.210 15.665 -7.320 1.00 82.38 119 ALA A N 1
ATOM 981 C CA . ALA A 1 119 ? 2.469 16.920 -8.025 1.00 82.38 119 ALA A CA 1
ATOM 982 C C . ALA A 1 119 ? 2.103 16.856 -9.521 1.00 82.38 119 ALA A C 1
ATOM 984 O O . ALA A 1 119 ? 1.529 17.800 -10.062 1.00 82.38 119 ALA A O 1
ATOM 985 N N . ASP A 1 120 ? 2.342 15.729 -10.198 1.00 78.19 120 ASP A N 1
ATOM 986 C CA . ASP A 1 120 ? 1.952 15.547 -11.604 1.00 78.19 120 ASP A CA 1
ATOM 987 C C . ASP A 1 120 ? 0.422 15.509 -11.765 1.00 78.19 120 ASP A C 1
ATOM 989 O O . ASP A 1 120 ? -0.121 16.039 -12.745 1.00 78.19 120 ASP A O 1
ATOM 993 N N . ILE A 1 121 ? -0.273 14.936 -10.774 1.00 76.06 121 ILE A N 1
ATOM 994 C CA . ILE A 1 121 ? -1.735 14.962 -10.673 1.00 76.06 121 ILE A CA 1
ATOM 995 C C . ILE A 1 121 ? -2.229 16.403 -10.443 1.00 76.06 121 ILE A C 1
ATOM 997 O O . ILE A 1 121 ? -3.163 16.830 -11.127 1.00 76.06 121 ILE A O 1
ATOM 1001 N N . GLU A 1 122 ? -1.584 17.175 -9.557 1.00 77.25 122 GLU A N 1
ATOM 1002 C CA . GLU A 1 122 ? -1.960 18.566 -9.216 1.00 77.25 122 GLU A CA 1
ATOM 1003 C C . GLU A 1 122 ? -1.843 19.493 -10.419 1.00 77.25 122 GLU A C 1
ATOM 1005 O O . GLU A 1 122 ? -2.789 20.200 -10.775 1.00 77.25 122 GLU A O 1
ATOM 1010 N N . GLU A 1 123 ? -0.714 19.411 -11.117 1.00 73.81 123 GLU A N 1
ATOM 1011 C CA . GLU A 1 123 ? -0.441 20.203 -12.312 1.00 73.81 123 GLU A CA 1
ATOM 1012 C C . GLU A 1 123 ? -1.211 19.716 -13.552 1.00 73.81 123 GLU A C 1
ATOM 1014 O O . GLU A 1 123 ? -1.097 20.299 -14.634 1.00 73.81 123 GLU A O 1
ATOM 1019 N N . ARG A 1 124 ? -1.992 18.633 -13.426 1.00 67.00 124 ARG A N 1
ATOM 1020 C CA . ARG A 1 124 ? -2.726 17.985 -14.524 1.00 67.00 124 ARG A CA 1
ATOM 1021 C C . ARG A 1 124 ? -1.829 17.532 -15.680 1.00 67.00 124 ARG A C 1
ATOM 1023 O O . ARG A 1 124 ? -2.291 17.364 -16.813 1.00 67.00 124 ARG A O 1
ATOM 1030 N N . LYS A 1 125 ? -0.545 17.294 -15.401 1.00 62.31 125 LYS A N 1
ATOM 1031 C CA . LYS A 1 125 ? 0.438 16.797 -16.375 1.00 62.31 125 LYS A CA 1
ATOM 1032 C C . LYS A 1 125 ? 0.214 15.328 -16.733 1.00 62.31 125 LYS A C 1
ATOM 1034 O O . LYS A 1 125 ? 0.669 14.899 -17.795 1.00 62.31 125 LYS A O 1
ATOM 1039 N N . TYR A 1 126 ? -0.564 14.591 -15.942 1.00 58.41 126 TYR A N 1
ATOM 1040 C CA . TYR A 1 126 ? -0.959 13.209 -16.236 1.00 58.41 126 TYR A CA 1
ATOM 1041 C C . TYR A 1 126 ? -1.747 13.068 -17.551 1.00 58.41 126 TYR A C 1
ATOM 1043 O O . TYR A 1 126 ? -1.697 12.018 -18.186 1.00 58.41 126 TYR A O 1
ATOM 1051 N N . MET A 1 127 ? -2.415 14.137 -18.006 1.00 51.56 127 MET A N 1
ATOM 1052 C CA . MET A 1 127 ? -3.126 14.181 -19.293 1.00 51.56 127 MET A CA 1
ATOM 1053 C C . MET A 1 127 ? -2.198 14.391 -20.499 1.00 51.56 127 MET A C 1
ATOM 1055 O O . MET A 1 127 ? -2.628 14.272 -21.651 1.00 51.56 127 MET A O 1
ATOM 1059 N N . CYS A 1 128 ? -0.920 14.723 -20.282 1.00 53.97 128 CYS A N 1
ATOM 1060 C CA . CYS A 1 128 ? 0.031 14.825 -21.381 1.00 53.97 128 CYS A CA 1
ATOM 1061 C C . CYS A 1 128 ? 0.180 13.449 -22.033 1.00 53.97 128 CYS A C 1
ATOM 1063 O O . CYS A 1 128 ? 0.490 12.467 -21.363 1.00 53.97 128 CYS A O 1
ATOM 1065 N N . ARG A 1 129 ? 0.016 13.371 -23.361 1.00 53.09 129 ARG A N 1
ATOM 1066 C CA . ARG A 1 129 ? 0.312 12.153 -24.130 1.00 53.09 129 ARG A CA 1
ATOM 1067 C C . ARG A 1 129 ? 1.805 11.838 -24.006 1.00 53.09 129 ARG A C 1
ATOM 1069 O O . ARG A 1 129 ? 2.604 12.277 -24.827 1.00 53.09 129 ARG A O 1
ATOM 1076 N N . ARG A 1 130 ? 2.168 11.071 -22.971 1.00 53.62 130 ARG A N 1
ATOM 1077 C CA . ARG A 1 130 ? 3.542 10.609 -22.713 1.00 53.62 130 ARG A CA 1
ATOM 1078 C C . ARG A 1 130 ? 3.993 9.573 -23.736 1.00 53.62 130 ARG A C 1
ATOM 1080 O O . ARG A 1 130 ? 5.180 9.322 -23.841 1.00 53.62 130 ARG A O 1
ATOM 1087 N N . VAL A 1 131 ? 3.037 8.974 -24.451 1.00 49.91 131 VAL A N 1
ATOM 1088 C CA . VAL A 1 131 ? 3.231 7.985 -25.509 1.00 49.91 131 VAL A CA 1
ATOM 1089 C C . VAL A 1 131 ? 2.179 8.233 -26.596 1.00 49.91 131 VAL A C 1
ATOM 1091 O O . VAL A 1 131 ? 0.991 8.335 -26.290 1.00 49.91 131 VAL A O 1
ATOM 1094 N N . ARG A 1 132 ? 2.576 8.323 -27.872 1.00 48.03 132 ARG A N 1
ATOM 1095 C CA . ARG A 1 132 ? 1.635 8.251 -29.009 1.00 48.03 132 ARG A CA 1
ATOM 1096 C C . ARG A 1 132 ? 1.581 6.808 -29.516 1.00 48.03 132 ARG A C 1
ATOM 1098 O O . ARG A 1 132 ? 2.544 6.068 -29.334 1.00 48.03 132 ARG A O 1
ATOM 1105 N N . SER A 1 133 ? 0.480 6.409 -30.165 1.00 48.34 133 SER A N 1
ATOM 1106 C CA . SER A 1 133 ? 0.445 5.151 -30.928 1.00 48.34 133 SER A CA 1
ATOM 1107 C C . SER A 1 133 ? 1.695 5.092 -31.818 1.00 48.34 133 SER A C 1
ATOM 1109 O O . SER A 1 133 ? 1.9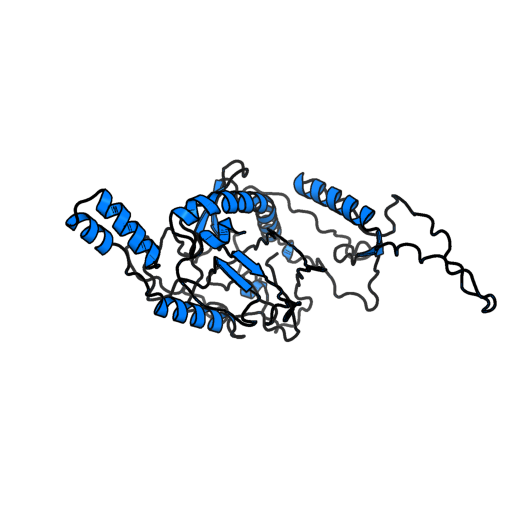53 6.084 -32.515 1.00 48.34 133 SER A O 1
ATOM 1111 N N . PRO A 1 134 ? 2.515 4.027 -31.728 1.00 48.59 134 PRO A N 1
ATOM 1112 C CA . PRO A 1 134 ? 3.744 3.959 -32.499 1.00 48.59 134 PRO A CA 1
ATOM 1113 C C . PRO A 1 134 ? 3.402 4.115 -33.987 1.00 48.59 134 PRO A C 1
ATOM 1115 O O . PRO A 1 134 ? 2.394 3.554 -34.430 1.00 48.59 134 PRO A O 1
ATOM 1118 N N . PRO A 1 135 ? 4.186 4.887 -34.762 1.00 50.66 135 PRO A N 1
ATOM 1119 C CA . PRO A 1 135 ? 4.065 4.844 -36.214 1.00 50.66 135 PRO A CA 1
ATOM 1120 C C . PRO A 1 135 ? 4.249 3.396 -36.693 1.00 50.66 135 PRO A C 1
ATOM 1122 O O . PRO A 1 135 ? 4.808 2.566 -35.974 1.00 50.66 135 PRO A O 1
ATOM 1125 N N . SER A 1 136 ? 3.787 3.097 -37.908 1.00 50.78 136 SER A N 1
ATOM 1126 C CA . SER A 1 136 ? 3.883 1.762 -38.518 1.00 50.78 136 SER A CA 1
ATOM 1127 C C . SER A 1 136 ? 5.304 1.177 -38.478 1.00 50.78 136 SER A C 1
ATOM 1129 O O . SER A 1 136 ? 5.449 -0.041 -38.476 1.00 50.78 136 SER A O 1
ATOM 1131 N N . ASP A 1 137 ? 6.319 2.043 -38.391 1.00 52.84 137 ASP A N 1
ATOM 1132 C CA . ASP A 1 137 ? 7.725 1.701 -38.210 1.00 52.84 137 ASP A CA 1
ATOM 1133 C C . ASP A 1 137 ? 8.335 2.546 -37.067 1.00 52.84 137 ASP A C 1
ATOM 1135 O O . ASP A 1 137 ? 8.611 3.736 -37.254 1.00 52.84 137 ASP A O 1
ATOM 1139 N N . PRO A 1 138 ? 8.425 2.023 -35.829 1.00 55.84 138 PRO A N 1
ATOM 1140 C CA . PRO A 1 138 ? 9.008 2.759 -34.716 1.00 55.84 138 PRO A CA 1
ATOM 1141 C C . PRO A 1 138 ? 10.532 2.804 -34.855 1.00 55.84 138 PRO A C 1
ATOM 1143 O O . PRO A 1 138 ? 11.175 1.766 -34.984 1.00 55.84 138 PRO A O 1
ATOM 1146 N N . GLU A 1 139 ? 11.110 3.996 -34.736 1.00 56.69 139 GLU A N 1
ATOM 1147 C CA . GLU A 1 139 ? 12.557 4.175 -34.628 1.00 56.69 139 GLU A CA 1
ATOM 1148 C C . GLU A 1 139 ? 13.053 3.447 -33.363 1.00 56.69 139 GLU A C 1
ATOM 1150 O O . GLU A 1 139 ? 12.555 3.663 -32.254 1.00 56.69 139 GLU A O 1
ATOM 1155 N N . ILE A 1 140 ? 13.952 2.475 -33.541 1.00 63.41 140 ILE A N 1
ATOM 1156 C CA . ILE A 1 140 ? 14.501 1.649 -32.460 1.00 63.41 140 ILE A CA 1
ATOM 1157 C C . ILE A 1 140 ? 16.001 1.901 -32.411 1.00 63.41 140 ILE A C 1
ATOM 1159 O O . ILE A 1 140 ? 16.734 1.399 -33.265 1.00 63.41 140 ILE A O 1
ATOM 1163 N N . TRP A 1 141 ? 16.476 2.578 -31.367 1.00 68.38 141 TRP A N 1
ATOM 1164 C CA . TRP A 1 141 ? 17.915 2.690 -31.142 1.00 68.38 141 TRP A CA 1
ATOM 1165 C C . TRP A 1 141 ? 18.457 1.426 -30.484 1.00 68.38 141 TRP A C 1
ATOM 1167 O O . TRP A 1 141 ? 17.828 0.809 -29.612 1.00 68.38 141 TRP A O 1
ATOM 1177 N N . LYS A 1 142 ? 19.657 1.035 -30.908 1.00 71.69 142 LYS A N 1
ATOM 1178 C CA . LYS A 1 142 ? 20.423 -0.062 -30.319 1.00 71.69 142 LYS A CA 1
ATOM 1179 C C . LYS A 1 142 ? 21.524 0.546 -29.458 1.00 71.69 142 LYS A C 1
ATOM 1181 O O . LYS A 1 142 ? 22.522 1.026 -29.976 1.00 71.69 142 LYS A O 1
ATOM 1186 N N . LEU A 1 143 ? 21.364 0.500 -28.140 1.00 73.62 143 LEU A N 1
ATOM 1187 C CA . LEU A 1 143 ? 22.418 0.918 -27.215 1.00 73.62 143 LEU A CA 1
ATOM 1188 C C . LEU A 1 143 ? 23.166 -0.295 -26.679 1.00 73.62 143 LEU A C 1
ATOM 1190 O O . LEU A 1 143 ? 22.558 -1.320 -26.370 1.00 73.62 143 LEU A O 1
ATOM 1194 N N . SER A 1 144 ? 24.482 -0.174 -26.500 1.00 81.50 144 SER A N 1
ATOM 1195 C CA . SER A 1 144 ? 25.218 -1.167 -25.714 1.00 81.50 144 SER A CA 1
ATOM 1196 C C . SER A 1 144 ? 24.666 -1.208 -24.282 1.00 81.50 144 SER A C 1
ATOM 1198 O O . SER A 1 144 ? 24.269 -0.177 -23.729 1.00 81.50 144 SER A O 1
ATOM 1200 N N . GLU A 1 145 ? 24.664 -2.383 -23.647 1.00 79.94 145 GLU A N 1
ATOM 1201 C CA . GLU A 1 145 ? 24.201 -2.524 -22.258 1.00 79.94 145 GLU A CA 1
ATOM 1202 C C . GLU A 1 145 ? 24.943 -1.576 -21.294 1.00 79.94 145 GLU A C 1
ATOM 1204 O O . GLU A 1 145 ? 24.335 -1.010 -20.384 1.00 79.94 145 GLU A O 1
ATOM 1209 N N . LYS A 1 146 ? 26.244 -1.350 -21.524 1.00 81.62 146 LYS A N 1
ATOM 1210 C CA . LYS A 1 146 ? 27.074 -0.432 -20.728 1.00 81.62 146 LYS A CA 1
ATOM 1211 C C . LYS A 1 146 ? 26.625 1.022 -20.890 1.00 81.62 146 LYS A C 1
ATOM 1213 O O . LYS A 1 146 ? 26.483 1.727 -19.894 1.00 81.62 146 LYS A O 1
ATOM 1218 N N . THR A 1 147 ? 26.394 1.464 -22.127 1.00 81.44 147 THR A N 1
ATOM 1219 C CA . THR A 1 147 ? 25.935 2.831 -22.418 1.00 81.44 147 THR A CA 1
ATOM 1220 C C . THR A 1 147 ? 24.547 3.069 -21.836 1.00 81.44 147 THR A C 1
ATOM 1222 O O . THR A 1 147 ? 24.341 4.069 -21.155 1.00 81.44 147 THR A O 1
ATOM 1225 N N . TYR A 1 148 ? 23.623 2.123 -22.029 1.00 80.81 148 TYR A N 1
ATOM 1226 C CA . TYR A 1 148 ? 22.272 2.202 -21.477 1.00 80.81 148 TYR A CA 1
ATOM 1227 C C . TYR A 1 148 ? 22.283 2.350 -19.950 1.00 80.81 148 TYR A C 1
ATOM 1229 O O . TYR A 1 148 ? 21.648 3.262 -19.427 1.00 80.81 148 TYR A O 1
ATOM 1237 N N . LYS A 1 149 ? 23.038 1.500 -19.234 1.00 82.19 149 LYS A N 1
ATOM 1238 C CA . LYS A 1 149 ? 23.137 1.567 -17.765 1.00 82.19 149 LYS A CA 1
ATOM 1239 C C . LYS A 1 149 ? 23.699 2.903 -17.289 1.00 82.19 149 LYS A C 1
ATOM 1241 O O . LYS A 1 149 ? 23.094 3.525 -16.428 1.00 82.19 149 LYS A O 1
ATOM 1246 N N . ARG A 1 150 ? 24.787 3.380 -17.903 1.00 84.94 150 ARG A N 1
ATOM 1247 C CA . ARG A 1 150 ? 25.401 4.669 -17.552 1.00 84.94 150 ARG A CA 1
ATOM 1248 C C . ARG A 1 150 ? 24.430 5.840 -17.732 1.00 84.94 150 ARG A C 1
ATOM 1250 O O . ARG A 1 150 ? 24.313 6.676 -16.843 1.00 84.94 150 ARG A O 1
ATOM 1257 N N . ARG A 1 151 ? 23.732 5.907 -18.874 1.00 84.00 151 ARG A N 1
ATOM 1258 C CA . ARG A 1 151 ? 22.742 6.968 -19.139 1.00 84.00 151 ARG A CA 1
ATOM 1259 C C . ARG A 1 151 ? 21.557 6.881 -18.178 1.00 84.00 151 ARG A C 1
ATOM 1261 O O . ARG A 1 151 ? 21.089 7.902 -17.688 1.00 84.00 151 ARG A O 1
ATOM 1268 N N . TRP A 1 152 ? 21.113 5.666 -17.854 1.00 81.94 152 TRP A N 1
ATOM 1269 C CA . TRP A 1 152 ? 20.063 5.439 -16.862 1.00 81.94 152 TRP A CA 1
ATOM 1270 C C . TRP A 1 152 ? 20.476 5.892 -15.458 1.00 81.94 152 TRP A C 1
ATOM 1272 O O . TRP A 1 152 ? 19.707 6.579 -14.799 1.00 81.94 152 TRP A O 1
ATOM 1282 N N . GLU A 1 153 ? 21.692 5.575 -15.013 1.00 84.75 153 GLU A N 1
ATOM 1283 C CA . GLU A 1 153 ? 22.230 6.030 -13.723 1.00 84.75 153 GLU A CA 1
ATOM 1284 C C . GLU A 1 153 ? 22.306 7.559 -13.640 1.00 84.75 153 GLU A C 1
ATOM 1286 O O . GLU A 1 153 ? 21.884 8.134 -12.640 1.00 84.75 153 GLU A O 1
ATOM 1291 N N . ARG A 1 154 ? 22.765 8.230 -14.705 1.00 83.50 154 ARG A N 1
ATOM 1292 C CA . ARG A 1 154 ? 22.767 9.701 -14.777 1.00 83.50 154 ARG A CA 1
ATOM 1293 C C . ARG A 1 154 ? 21.351 10.280 -14.734 1.00 83.50 154 ARG A C 1
ATOM 1295 O O . ARG A 1 154 ? 21.109 11.224 -13.988 1.00 83.50 154 ARG A O 1
ATOM 1302 N N . LEU A 1 155 ? 20.410 9.693 -15.478 1.00 82.75 155 LEU A N 1
ATOM 1303 C CA . LEU A 1 155 ? 19.006 10.109 -15.455 1.00 82.75 155 LEU A CA 1
ATOM 1304 C C . LEU A 1 155 ? 18.398 9.939 -14.055 1.00 82.75 155 LEU A C 1
ATOM 1306 O O . LEU A 1 155 ? 17.684 10.821 -13.587 1.00 82.75 155 LEU A O 1
ATOM 1310 N N . LEU A 1 156 ? 18.687 8.823 -13.377 1.00 80.25 156 LEU A N 1
ATOM 1311 C CA . LEU A 1 156 ? 18.241 8.581 -12.006 1.00 80.25 156 LEU A CA 1
ATOM 1312 C C . LEU A 1 156 ? 18.859 9.574 -11.021 1.00 80.25 156 LEU A C 1
ATOM 1314 O O . LEU A 1 156 ? 18.150 10.039 -10.136 1.00 80.25 156 LEU A O 1
ATOM 1318 N N . ALA A 1 157 ? 20.139 9.920 -11.174 1.00 82.81 157 ALA A N 1
ATOM 1319 C CA . ALA A 1 157 ? 20.794 10.918 -10.335 1.00 82.81 157 ALA A CA 1
ATOM 1320 C C . ALA A 1 157 ? 20.148 12.300 -10.509 1.00 82.81 157 ALA A C 1
ATOM 1322 O O . ALA A 1 157 ? 19.765 12.905 -9.513 1.00 82.81 157 ALA A O 1
ATOM 1323 N N . GLN A 1 158 ? 19.925 12.733 -11.758 1.00 81.00 158 GLN A N 1
ATOM 1324 C CA . GLN A 1 158 ? 19.197 13.971 -12.072 1.00 81.00 158 GLN A CA 1
ATOM 1325 C C . GLN A 1 158 ? 17.792 13.952 -11.470 1.00 81.00 158 GLN A C 1
ATOM 1327 O O . GLN A 1 158 ? 17.347 14.913 -10.847 1.00 81.00 158 GLN A O 1
ATOM 1332 N N . PHE A 1 159 ? 17.095 12.820 -11.612 1.00 77.44 159 PHE A N 1
ATOM 1333 C CA . PHE A 1 159 ? 15.794 12.633 -10.994 1.00 77.44 159 PHE A CA 1
ATOM 1334 C C . PHE A 1 159 ? 15.905 12.791 -9.474 1.00 77.44 159 PHE A C 1
ATOM 1336 O O . PHE A 1 159 ? 15.158 13.575 -8.907 1.00 77.44 159 PHE A O 1
ATOM 1343 N N . GLN A 1 160 ? 16.822 12.113 -8.793 1.00 75.19 160 GLN A N 1
ATOM 1344 C CA . GLN A 1 160 ? 16.951 12.181 -7.335 1.00 75.19 160 GLN A CA 1
ATOM 1345 C C . GLN A 1 160 ? 17.340 13.575 -6.824 1.00 75.19 160 GLN A C 1
ATOM 1347 O O . GLN A 1 160 ? 16.792 14.004 -5.812 1.00 75.19 160 GLN A O 1
ATOM 1352 N N . SER A 1 161 ? 18.215 14.299 -7.527 1.00 77.69 161 SER A N 1
ATOM 1353 C CA . SER A 1 161 ? 18.623 15.659 -7.149 1.00 77.69 161 SER A CA 1
ATOM 1354 C C . SER A 1 161 ? 17.592 16.736 -7.502 1.00 77.69 161 SER A C 1
ATOM 1356 O O . SER A 1 161 ? 17.698 17.861 -7.019 1.00 77.69 161 SER A O 1
ATOM 1358 N N . GLY A 1 162 ? 16.577 16.404 -8.310 1.00 72.94 162 GLY A N 1
ATOM 1359 C CA . GLY A 1 162 ? 15.601 17.379 -8.807 1.00 72.94 162 GLY A CA 1
ATOM 1360 C C . GLY A 1 162 ? 16.152 18.267 -9.926 1.00 72.94 162 GLY A C 1
ATOM 1361 O O . GLY A 1 162 ? 15.565 19.299 -10.242 1.00 72.94 162 GLY A O 1
ATOM 1362 N N . GLU A 1 163 ? 17.274 17.881 -10.533 1.00 78.62 163 GLU A N 1
ATOM 1363 C CA . GLU A 1 163 ? 17.811 18.539 -11.718 1.00 78.62 163 GLU A CA 1
ATOM 1364 C C . GLU A 1 163 ? 16.922 18.300 -12.946 1.00 78.62 163 GLU A C 1
ATOM 1366 O O . GLU A 1 163 ? 16.162 17.329 -13.039 1.00 78.62 163 GLU A O 1
ATOM 1371 N N . LYS A 1 164 ? 17.061 19.171 -13.952 1.00 75.88 164 LYS A N 1
ATOM 1372 C CA . LYS A 1 164 ? 16.418 18.951 -15.250 1.00 75.88 164 LYS A CA 1
ATOM 1373 C C . LYS A 1 164 ? 16.913 17.646 -15.868 1.00 75.88 164 LYS A C 1
ATOM 1375 O O . LYS A 1 164 ? 18.116 17.427 -15.993 1.00 75.88 164 LYS A O 1
ATOM 1380 N N . LEU A 1 165 ? 15.976 16.821 -16.330 1.00 76.94 165 LEU A N 1
ATOM 1381 C CA . LEU A 1 165 ? 16.288 15.574 -17.022 1.00 76.94 165 LEU A CA 1
ATOM 1382 C C . LEU A 1 165 ? 16.855 15.886 -18.411 1.00 76.94 165 LEU A C 1
ATOM 1384 O O . LEU A 1 165 ? 16.113 16.252 -19.324 1.00 76.94 165 LEU A O 1
ATOM 1388 N N . GLN A 1 166 ? 18.167 15.742 -18.577 1.00 75.31 166 GLN A N 1
ATOM 1389 C CA . GLN A 1 166 ? 18.864 16.068 -19.827 1.00 75.31 166 GLN A CA 1
ATOM 1390 C C . GLN A 1 166 ? 19.267 14.822 -20.618 1.00 75.31 166 GLN A C 1
ATOM 1392 O O . GLN A 1 166 ? 19.287 14.869 -21.847 1.00 75.31 166 GLN A O 1
ATOM 1397 N N . GLU A 1 167 ? 19.492 13.690 -19.946 1.00 75.19 167 GLU A N 1
ATOM 1398 C CA . GLU A 1 167 ? 19.972 12.451 -20.575 1.00 75.19 167 GLU A CA 1
ATOM 1399 C C . GLU A 1 167 ? 19.036 11.933 -21.674 1.00 75.19 167 GLU A C 1
ATOM 1401 O O . GLU A 1 167 ? 17.818 11.918 -21.494 1.00 75.19 167 GLU A O 1
ATOM 1406 N N . ASN A 1 168 ? 19.594 11.503 -22.807 1.00 70.88 168 ASN A N 1
ATOM 1407 C CA . ASN A 1 168 ? 18.839 10.996 -23.955 1.00 70.88 168 ASN A CA 1
ATOM 1408 C C . ASN A 1 168 ? 19.328 9.596 -24.366 1.00 70.88 168 ASN A C 1
ATOM 1410 O O . ASN A 1 168 ? 20.521 9.308 -24.294 1.00 70.88 168 ASN A O 1
ATOM 1414 N N . PHE A 1 169 ? 18.425 8.721 -24.808 1.00 72.38 169 PHE A N 1
ATOM 1415 C CA . PHE A 1 169 ? 18.738 7.347 -25.215 1.00 72.38 169 PHE A CA 1
ATOM 1416 C C . PHE A 1 169 ? 18.848 7.165 -26.737 1.00 72.38 169 PHE A C 1
ATOM 1418 O O . PHE A 1 169 ? 19.097 6.048 -27.193 1.00 72.38 169 PHE A O 1
ATOM 1425 N N . ASP A 1 170 ? 18.746 8.251 -27.500 1.00 64.94 170 ASP A N 1
ATOM 1426 C CA . ASP A 1 170 ? 18.947 8.240 -28.948 1.00 64.94 170 ASP A CA 1
ATOM 1427 C C . ASP A 1 170 ? 20.400 7.908 -29.317 1.00 64.94 170 ASP A C 1
ATOM 1429 O O . ASP A 1 170 ? 21.339 8.132 -28.534 1.00 64.94 170 ASP A O 1
ATOM 1433 N N . SER A 1 171 ? 20.589 7.374 -30.527 1.00 54.06 171 SER A N 1
ATOM 1434 C CA . SER A 1 171 ? 21.916 7.106 -31.099 1.00 54.06 171 SER A CA 1
ATOM 1435 C C . SER A 1 171 ? 22.727 8.383 -31.341 1.00 54.06 171 SER A C 1
ATOM 1437 O O . SER A 1 171 ? 23.944 8.333 -31.231 1.00 54.06 171 SER A O 1
ATOM 1439 N N . ASP A 1 172 ? 22.063 9.522 -31.568 1.00 52.25 172 ASP A N 1
ATOM 1440 C CA . ASP A 1 172 ? 22.668 10.820 -31.924 1.00 52.25 172 ASP A CA 1
ATOM 1441 C C . ASP A 1 172 ? 23.251 11.619 -30.746 1.00 52.25 172 ASP A C 1
ATOM 1443 O O . ASP A 1 172 ? 23.749 12.733 -30.924 1.00 52.25 172 ASP A O 1
ATOM 1447 N N . SER A 1 173 ? 23.187 11.118 -29.508 1.00 52.66 173 SER A N 1
ATOM 1448 C CA . SER A 1 173 ? 23.892 11.808 -28.425 1.00 52.66 173 SER A CA 1
ATOM 1449 C C . SER A 1 173 ? 25.398 11.690 -28.684 1.00 52.66 173 SER A C 1
ATOM 1451 O O . SER A 1 173 ? 25.929 10.580 -28.654 1.00 52.66 173 SER A O 1
ATOM 1453 N N . SER A 1 174 ? 26.066 12.822 -28.881 1.00 48.22 174 SER A N 1
ATOM 1454 C CA . SER A 1 174 ? 27.473 13.013 -29.270 1.00 48.22 174 SER A CA 1
ATOM 1455 C C . SER A 1 174 ? 28.549 12.377 -28.364 1.00 48.22 174 SER A C 1
ATOM 1457 O O . SER A 1 174 ? 29.725 12.711 -28.472 1.00 48.22 174 SER A O 1
ATOM 1459 N N . GLU A 1 175 ? 28.187 11.472 -27.453 1.00 46.56 175 GLU A N 1
ATOM 1460 C CA . GLU A 1 175 ? 29.112 10.656 -26.666 1.00 46.56 175 GLU A CA 1
ATOM 1461 C C . GLU A 1 175 ? 29.237 9.244 -27.266 1.00 46.56 175 GLU A C 1
ATOM 1463 O O . GLU A 1 175 ? 28.642 8.281 -26.766 1.00 46.56 175 GLU A O 1
ATOM 1468 N N . GLY A 1 176 ? 30.079 9.142 -28.298 1.00 41.34 176 GLY A N 1
ATOM 1469 C CA . GLY A 1 176 ? 30.712 7.903 -28.749 1.00 41.34 176 GLY A CA 1
ATOM 1470 C C . GLY A 1 176 ? 29.916 7.101 -29.770 1.00 41.34 176 GLY A C 1
ATOM 1471 O O . GLY A 1 176 ? 29.321 6.079 -29.421 1.00 41.34 176 GLY A O 1
ATOM 1472 N N . GLU A 1 177 ? 30.010 7.510 -31.035 1.00 37.56 177 GLU A N 1
ATOM 1473 C CA . GLU A 1 177 ? 30.117 6.549 -32.133 1.00 37.56 177 GLU A CA 1
ATOM 1474 C C . GLU A 1 177 ? 31.266 5.599 -31.767 1.00 37.56 177 GLU A C 1
ATOM 1476 O O . GLU A 1 177 ? 32.425 6.001 -31.676 1.00 37.56 177 GLU A O 1
ATOM 1481 N N . LEU A 1 178 ? 30.945 4.352 -31.429 1.00 41.69 178 LEU A N 1
ATOM 1482 C CA . LEU A 1 178 ? 31.913 3.299 -31.678 1.00 41.69 178 LEU A CA 1
ATOM 1483 C C . LEU A 1 178 ? 31.816 3.082 -33.176 1.00 41.69 178 LEU A C 1
ATOM 1485 O O . LEU A 1 178 ? 30.746 2.711 -33.651 1.00 41.69 178 LEU A O 1
ATOM 1489 N N . GLU A 1 179 ? 32.901 3.404 -33.872 1.00 38.38 179 GLU A N 1
ATOM 1490 C CA . GLU A 1 179 ? 33.132 3.034 -35.260 1.00 38.38 179 GLU A CA 1
ATOM 1491 C C . GLU A 1 179 ? 32.634 1.596 -35.457 1.00 38.38 179 GLU A C 1
ATOM 1493 O O . GLU A 1 179 ? 33.090 0.666 -34.781 1.00 38.38 179 GLU A O 1
ATOM 1498 N N . ASP A 1 180 ? 31.639 1.431 -36.329 1.00 37.31 180 ASP A N 1
ATOM 1499 C CA . ASP A 1 180 ? 31.302 0.131 -36.887 1.00 37.31 180 ASP A CA 1
ATOM 1500 C C . ASP A 1 180 ? 32.531 -0.320 -37.687 1.00 37.31 180 ASP A C 1
ATOM 1502 O O . ASP A 1 180 ? 32.678 -0.014 -38.868 1.00 37.31 180 ASP A O 1
ATOM 1506 N N . GLU A 1 181 ? 33.463 -1.021 -37.039 1.00 39.31 181 GLU A N 1
ATOM 1507 C CA . GLU A 1 181 ? 34.452 -1.806 -37.768 1.00 39.31 181 GLU A CA 1
ATOM 1508 C C . GLU A 1 181 ? 33.714 -2.985 -38.424 1.00 39.31 181 GLU A C 1
ATOM 1510 O O . GLU A 1 181 ? 33.536 -4.056 -37.838 1.00 39.31 181 GLU A O 1
ATOM 1515 N N . ASN A 1 182 ? 33.319 -2.729 -39.674 1.00 36.16 182 ASN A N 1
ATOM 1516 C CA . ASN A 1 182 ? 32.970 -3.659 -40.745 1.00 36.16 182 ASN A CA 1
ATOM 1517 C C . ASN A 1 182 ? 31.574 -4.307 -40.682 1.00 36.16 182 ASN A C 1
ATOM 1519 O O . ASN A 1 182 ? 31.421 -5.481 -40.338 1.00 36.16 182 ASN A O 1
ATOM 1523 N N . GLU A 1 183 ? 30.564 -3.588 -41.182 1.00 37.94 183 GLU A N 1
ATOM 1524 C CA . GLU A 1 183 ? 29.586 -4.218 -42.080 1.00 37.94 183 GLU A CA 1
ATOM 1525 C C . GLU A 1 183 ? 30.257 -4.343 -43.462 1.00 37.94 183 GLU A C 1
ATOM 1527 O O . GLU A 1 183 ? 30.156 -3.451 -44.299 1.00 37.94 183 GLU A O 1
ATOM 1532 N N . GLU A 1 184 ? 31.024 -5.418 -43.686 1.00 36.53 184 GLU A N 1
ATOM 1533 C CA . GLU A 1 184 ? 31.341 -5.825 -45.060 1.00 36.53 184 GLU A CA 1
ATOM 1534 C C . GLU A 1 184 ? 30.019 -6.252 -45.710 1.00 36.53 184 GLU A C 1
ATOM 1536 O O . GLU A 1 184 ? 29.386 -7.220 -45.282 1.00 36.53 184 GLU A O 1
ATOM 1541 N N . GLU A 1 185 ? 29.576 -5.479 -46.704 1.00 36.88 185 GLU A N 1
ATOM 1542 C CA . GLU A 1 185 ? 28.533 -5.877 -47.641 1.00 36.88 185 GLU A CA 1
ATOM 1543 C C . GLU A 1 185 ? 28.933 -7.227 -48.255 1.00 36.88 185 GLU A C 1
ATOM 1545 O O . GLU A 1 185 ? 29.966 -7.345 -48.914 1.00 36.88 185 GLU A O 1
ATOM 1550 N N . ASP A 1 186 ? 28.131 -8.261 -47.992 1.00 33.84 186 ASP A N 1
ATOM 1551 C CA . ASP A 1 186 ? 28.293 -9.598 -48.560 1.00 33.84 186 ASP A CA 1
ATOM 1552 C C . ASP A 1 186 ? 28.144 -9.541 -50.099 1.00 33.84 186 ASP A C 1
ATOM 1554 O O . ASP A 1 186 ? 27.051 -9.740 -50.635 1.00 33.84 186 ASP A O 1
ATOM 1558 N N . GLU A 1 187 ? 29.246 -9.335 -50.825 1.00 36.78 187 GLU A N 1
ATOM 1559 C CA . GLU A 1 187 ? 29.375 -9.756 -52.222 1.00 36.78 187 GLU A CA 1
ATOM 1560 C C . GLU A 1 187 ? 30.436 -10.866 -52.369 1.00 36.78 187 GLU A C 1
ATOM 1562 O O . GLU A 1 187 ? 31.596 -10.719 -51.996 1.00 36.78 187 GLU A O 1
ATOM 1567 N N . ASP A 1 188 ? 29.990 -11.962 -52.995 1.00 32.91 188 ASP A N 1
ATOM 1568 C CA . ASP A 1 188 ? 30.731 -13.094 -53.580 1.00 32.91 188 ASP A CA 1
ATOM 1569 C C . ASP A 1 188 ? 30.846 -14.408 -52.747 1.00 32.91 188 ASP A C 1
ATOM 1571 O O . ASP A 1 188 ? 31.626 -14.521 -51.794 1.00 32.91 188 ASP A O 1
ATOM 1575 N N . PRO A 1 189 ? 30.100 -15.479 -53.110 1.00 43.84 189 PRO A N 1
ATOM 1576 C CA . PRO A 1 189 ? 29.986 -16.696 -52.317 1.00 43.84 189 PRO A CA 1
ATOM 1577 C C . PRO A 1 189 ? 31.030 -17.757 -52.697 1.00 43.84 189 PRO A C 1
ATOM 1579 O O . PRO A 1 189 ? 30.653 -18.880 -53.018 1.00 43.84 189 PRO A O 1
ATOM 1582 N N . VAL A 1 190 ? 32.340 -17.486 -52.646 1.00 45.91 190 VAL A N 1
ATOM 1583 C CA . VAL A 1 190 ? 33.347 -18.567 -52.761 1.00 45.91 190 VAL A CA 1
ATOM 1584 C C . VAL A 1 190 ? 34.630 -18.269 -51.975 1.00 45.91 190 VAL A C 1
ATOM 1586 O O . VAL A 1 190 ? 35.640 -17.866 -52.546 1.00 45.91 190 VAL A O 1
ATOM 1589 N N . ARG A 1 191 ? 34.660 -18.601 -50.676 1.00 37.69 191 ARG A N 1
ATOM 1590 C CA . ARG A 1 191 ? 35.822 -19.278 -50.055 1.00 37.69 191 ARG A CA 1
ATOM 1591 C C . ARG A 1 191 ? 35.537 -19.764 -48.639 1.00 37.69 191 ARG A C 1
ATOM 1593 O O . ARG A 1 191 ? 35.366 -19.016 -47.685 1.00 37.69 191 ARG A O 1
ATOM 1600 N N . GLU A 1 192 ? 35.525 -21.081 -48.527 1.00 41.66 192 GLU A N 1
ATOM 1601 C CA . GLU A 1 192 ? 35.346 -21.831 -47.297 1.00 41.66 192 GLU A CA 1
ATOM 1602 C C . GLU A 1 192 ? 36.582 -21.753 -46.374 1.00 41.66 192 GLU A C 1
ATOM 1604 O O . GLU A 1 192 ? 37.722 -21.674 -46.829 1.00 41.66 192 GLU A O 1
ATOM 1609 N N . ARG A 1 193 ? 36.326 -21.946 -45.071 1.00 46.31 193 ARG A N 1
ATOM 1610 C CA . ARG A 1 193 ? 37.256 -22.351 -43.994 1.00 46.31 193 ARG A CA 1
ATOM 1611 C C . ARG A 1 193 ? 38.220 -21.302 -43.424 1.00 46.31 193 ARG A C 1
ATOM 1613 O O . ARG A 1 193 ? 39.414 -21.310 -43.697 1.00 46.31 193 ARG A O 1
ATOM 1620 N N . ARG A 1 194 ? 37.741 -20.659 -42.354 1.00 41.88 194 ARG A N 1
ATOM 1621 C CA . ARG A 1 194 ? 38.362 -20.675 -41.012 1.00 41.88 194 ARG A CA 1
ATOM 1622 C C . ARG A 1 194 ? 37.259 -20.429 -39.976 1.00 41.88 194 ARG A C 1
ATOM 1624 O O . ARG A 1 194 ? 36.743 -19.327 -39.865 1.00 41.88 194 ARG A O 1
ATOM 1631 N N . ARG A 1 195 ? 36.845 -21.470 -39.239 1.00 45.19 195 ARG A N 1
ATOM 1632 C CA . ARG A 1 195 ? 35.881 -21.339 -38.128 1.00 45.19 195 ARG A CA 1
ATOM 1633 C C . ARG A 1 195 ? 36.569 -20.658 -36.943 1.00 45.19 195 ARG A C 1
ATOM 1635 O O . ARG A 1 195 ? 37.021 -21.320 -36.012 1.00 45.19 195 ARG A O 1
ATOM 1642 N N . SER A 1 196 ? 36.651 -19.336 -36.994 1.00 48.50 196 SER A N 1
ATOM 1643 C CA . SER A 1 196 ? 36.842 -18.495 -35.816 1.00 48.50 196 SER A CA 1
ATOM 1644 C C . SER A 1 196 ? 35.634 -18.700 -34.899 1.00 48.50 196 SER A C 1
ATOM 1646 O O . SER A 1 196 ? 34.497 -18.752 -35.373 1.00 48.50 196 SER A O 1
ATOM 1648 N N . LYS A 1 197 ? 35.850 -18.869 -33.590 1.00 43.75 197 LYS A N 1
ATOM 1649 C CA . LYS A 1 197 ? 34.747 -18.862 -32.614 1.00 43.75 197 LYS A CA 1
ATOM 1650 C C . LYS A 1 197 ? 33.945 -17.571 -32.842 1.00 43.75 197 LYS A C 1
ATOM 1652 O O . LYS A 1 197 ? 34.587 -16.524 -32.918 1.00 43.75 197 LYS A O 1
ATOM 1657 N N . PRO A 1 198 ? 32.605 -17.613 -32.975 1.00 43.69 198 PRO A N 1
ATOM 1658 C CA . PRO A 1 198 ? 31.837 -16.392 -33.173 1.00 43.69 198 PRO A CA 1
ATOM 1659 C C . PRO A 1 198 ? 32.159 -15.442 -32.022 1.00 43.69 198 PRO A C 1
ATOM 1661 O O . PRO A 1 198 ? 32.110 -15.852 -30.856 1.00 43.69 198 PRO A O 1
ATOM 1664 N N . ALA A 1 199 ? 32.544 -14.209 -32.358 1.00 49.62 199 ALA A N 1
ATOM 1665 C CA . ALA A 1 199 ? 32.764 -13.161 -31.375 1.00 49.62 199 ALA A CA 1
ATOM 1666 C C . ALA A 1 199 ? 31.541 -13.098 -30.440 1.00 49.62 199 ALA A C 1
ATOM 1668 O O . ALA A 1 199 ? 30.411 -13.343 -30.889 1.00 49.62 199 ALA A O 1
ATOM 1669 N N . PRO A 1 200 ? 31.731 -12.848 -29.132 1.00 49.19 200 PRO A N 1
ATOM 1670 C CA . PRO A 1 200 ? 30.614 -12.766 -28.206 1.00 49.19 200 PRO A CA 1
ATOM 1671 C C . PRO A 1 200 ? 29.633 -11.721 -28.736 1.00 49.19 200 PRO A C 1
ATOM 1673 O O . PRO A 1 200 ? 29.976 -10.548 -28.827 1.00 49.19 200 PRO A O 1
ATOM 1676 N N . ARG A 1 201 ? 28.425 -12.159 -29.124 1.00 56.62 201 ARG A N 1
ATOM 1677 C CA . ARG A 1 201 ? 27.379 -11.267 -29.636 1.00 56.62 201 ARG A CA 1
ATOM 1678 C C . ARG A 1 201 ? 27.172 -10.155 -28.621 1.00 56.62 201 ARG A C 1
ATOM 1680 O O . ARG A 1 201 ? 26.639 -10.403 -27.536 1.00 56.62 201 ARG A O 1
ATOM 1687 N N . GLN A 1 202 ? 27.612 -8.954 -28.972 1.00 56.88 202 GLN A N 1
ATOM 1688 C CA . GLN A 1 202 ? 27.454 -7.786 -28.130 1.00 56.88 202 GLN A CA 1
ATOM 1689 C C . GLN A 1 202 ? 25.955 -7.608 -27.878 1.00 56.88 202 GLN A C 1
ATOM 1691 O O . GLN A 1 202 ? 25.132 -7.626 -28.795 1.00 56.88 202 GLN A O 1
ATOM 1696 N N . ARG A 1 203 ? 25.565 -7.594 -26.601 1.00 62.81 203 ARG A N 1
ATOM 1697 C CA . ARG A 1 203 ? 24.159 -7.468 -26.220 1.00 62.81 203 ARG A CA 1
ATOM 1698 C C . ARG A 1 203 ? 23.765 -6.003 -26.328 1.00 62.81 203 ARG A C 1
ATOM 1700 O O . ARG A 1 203 ? 24.215 -5.175 -25.538 1.00 62.81 203 ARG A O 1
ATOM 1707 N N . TYR A 1 204 ? 22.905 -5.711 -27.294 1.00 68.88 204 TYR A N 1
ATOM 1708 C CA . TYR A 1 204 ? 22.293 -4.399 -27.452 1.00 68.88 204 TYR A CA 1
ATOM 1709 C C . TYR A 1 204 ? 20.912 -4.379 -26.798 1.00 68.88 204 TYR A C 1
ATOM 1711 O O . TYR A 1 204 ? 20.134 -5.333 -26.904 1.00 68.88 204 TYR A O 1
ATOM 1719 N N . ILE A 1 205 ? 20.603 -3.270 -26.139 1.00 66.69 205 ILE A N 1
ATOM 1720 C CA . ILE A 1 205 ? 19.280 -2.950 -25.624 1.00 66.69 205 ILE A CA 1
ATOM 1721 C C . ILE A 1 205 ? 18.563 -2.149 -26.704 1.00 66.69 205 ILE A C 1
ATOM 1723 O O . ILE A 1 205 ? 19.036 -1.100 -27.137 1.00 66.69 205 ILE A O 1
ATOM 1727 N N . ARG A 1 206 ? 17.420 -2.675 -27.148 1.00 66.25 206 ARG A N 1
ATOM 1728 C CA . ARG A 1 206 ? 16.504 -1.964 -28.040 1.00 66.25 206 ARG A CA 1
ATOM 1729 C C . ARG A 1 206 ? 15.732 -0.955 -27.209 1.00 66.25 206 ARG A C 1
ATOM 1731 O O . ARG A 1 206 ? 14.858 -1.354 -26.436 1.00 66.25 206 ARG A O 1
ATOM 1738 N N . VAL A 1 207 ? 16.055 0.319 -27.363 1.00 65.12 207 VAL A N 1
ATOM 1739 C CA . VAL A 1 207 ? 15.310 1.394 -26.719 1.00 65.12 207 VAL A CA 1
ATOM 1740 C C . VAL A 1 207 ? 14.237 1.873 -27.683 1.00 65.12 207 VAL A C 1
ATOM 1742 O O . VAL A 1 207 ? 14.515 2.233 -28.821 1.00 65.12 207 VAL A O 1
ATOM 1745 N N . ARG A 1 208 ? 12.988 1.814 -27.219 1.00 59.31 208 ARG A N 1
ATOM 1746 C CA . ARG A 1 208 ? 11.855 2.511 -27.825 1.00 59.31 208 ARG A CA 1
ATOM 1747 C C . ARG A 1 208 ? 11.598 3.715 -26.938 1.00 59.31 208 ARG A C 1
ATOM 1749 O O . ARG A 1 208 ? 11.094 3.578 -25.828 1.00 59.31 208 ARG A O 1
ATOM 1756 N N . GLU A 1 209 ? 12.009 4.872 -27.391 1.00 56.75 209 GLU A N 1
ATOM 1757 C CA . GLU A 1 209 ? 11.853 6.130 -26.681 1.00 56.75 209 GLU A CA 1
ATOM 1758 C C . GLU A 1 209 ? 10.427 6.570 -26.947 1.00 56.75 209 GLU A C 1
ATOM 1760 O O . GLU A 1 209 ? 10.051 7.051 -28.012 1.00 56.75 209 GLU A O 1
ATOM 1765 N N . LEU A 1 210 ? 9.583 6.302 -25.964 1.00 49.38 210 LEU A N 1
ATOM 1766 C CA . LEU A 1 210 ? 8.191 6.710 -26.023 1.00 49.38 210 LEU A CA 1
ATOM 1767 C C . LEU A 1 210 ? 8.022 8.158 -25.536 1.00 49.38 210 LEU A C 1
ATOM 1769 O O . LEU A 1 210 ? 7.001 8.761 -25.832 1.00 49.38 210 LEU A O 1
ATOM 1773 N N . ALA A 1 211 ? 9.036 8.738 -24.878 1.00 44.25 211 ALA A N 1
ATOM 1774 C CA . ALA A 1 211 ? 9.013 10.095 -24.319 1.00 44.25 211 ALA A CA 1
ATOM 1775 C C . ALA A 1 211 ? 9.587 11.181 -25.256 1.00 44.25 211 ALA A C 1
ATOM 1777 O O . ALA A 1 211 ? 9.509 12.368 -24.946 1.00 44.25 211 ALA A O 1
ATOM 1778 N N . THR A 1 212 ? 10.199 10.753 -26.362 1.00 45.28 212 THR A N 1
ATOM 1779 C CA . THR A 1 212 ? 11.028 11.463 -27.346 1.00 45.28 212 THR A CA 1
ATOM 1780 C C . THR A 1 212 ? 10.384 12.054 -28.581 1.00 45.28 212 THR A C 1
ATOM 1782 O O . THR A 1 212 ? 11.015 12.041 -29.630 1.00 45.28 212 THR A O 1
ATOM 1785 N N . TYR A 1 213 ? 9.132 12.521 -28.593 1.00 43.62 213 TYR A N 1
ATOM 1786 C CA . TYR A 1 213 ? 8.616 13.114 -29.842 1.00 43.62 213 TYR A CA 1
ATOM 1787 C C . TYR A 1 213 ? 9.155 14.550 -30.052 1.00 43.62 213 TYR A C 1
ATOM 1789 O O . TYR A 1 213 ? 8.394 15.476 -30.364 1.00 43.62 213 TYR A O 1
ATOM 1797 N N . LYS A 1 214 ? 10.480 14.742 -29.891 1.00 42.69 214 LYS A N 1
ATOM 1798 C CA . LYS A 1 214 ? 11.222 16.001 -30.094 1.00 42.69 214 LYS A CA 1
ATOM 1799 C C . LYS A 1 214 ? 10.887 16.639 -31.438 1.00 42.69 214 LYS A C 1
ATOM 1801 O O . LYS A 1 214 ? 10.779 17.855 -31.519 1.00 42.69 214 LYS A O 1
ATOM 1806 N N . ARG A 1 215 ? 10.639 15.836 -32.480 1.00 44.38 215 ARG A N 1
ATOM 1807 C CA . ARG A 1 215 ? 10.366 16.355 -33.829 1.00 44.38 215 ARG A CA 1
ATOM 1808 C C . ARG A 1 215 ? 8.962 16.925 -34.068 1.00 44.38 215 ARG A C 1
ATOM 1810 O O . ARG A 1 215 ? 8.804 17.613 -35.069 1.00 44.38 215 ARG A O 1
ATOM 1817 N N . LYS A 1 216 ? 7.939 16.661 -33.234 1.00 42.88 216 LYS A N 1
ATOM 1818 C CA . LYS A 1 216 ? 6.577 17.224 -33.471 1.00 42.88 216 LYS A CA 1
ATOM 1819 C C . LYS A 1 216 ? 5.789 17.695 -32.243 1.00 42.88 216 LYS A C 1
ATOM 1821 O O . LYS A 1 216 ? 4.817 18.410 -32.447 1.00 42.88 216 LYS A O 1
ATOM 1826 N N . ILE A 1 217 ? 6.130 17.307 -31.007 1.00 46.22 217 ILE A N 1
ATOM 1827 C CA . ILE A 1 217 ? 5.338 17.687 -29.810 1.00 46.22 217 ILE A CA 1
ATOM 1828 C C . ILE A 1 217 ? 6.051 18.749 -28.958 1.00 46.22 217 ILE A C 1
ATOM 1830 O O . ILE A 1 217 ? 5.395 19.492 -28.233 1.00 46.22 217 ILE A O 1
ATOM 1834 N N . GLY A 1 218 ? 7.379 18.870 -29.062 1.00 49.75 218 GLY A N 1
ATOM 1835 C CA . GLY A 1 218 ? 8.144 19.945 -28.417 1.00 49.75 218 GLY A CA 1
ATOM 1836 C C . GLY A 1 218 ? 8.103 19.960 -26.882 1.00 49.75 218 GLY A C 1
ATOM 1837 O O . GLY A 1 218 ? 8.583 20.917 -26.285 1.00 49.75 218 GLY A O 1
ATOM 1838 N N . ARG A 1 219 ? 7.537 18.936 -26.227 1.00 53.59 219 ARG A N 1
ATOM 1839 C CA . ARG A 1 219 ? 7.454 18.842 -24.762 1.00 53.59 219 ARG A CA 1
ATOM 1840 C C . ARG A 1 219 ? 7.908 17.466 -24.288 1.00 53.59 219 ARG A C 1
ATOM 1842 O O . ARG A 1 219 ? 7.235 16.468 -24.533 1.00 53.59 219 ARG A O 1
ATOM 1849 N N . ARG A 1 220 ? 9.064 17.439 -23.624 1.00 59.94 220 ARG A N 1
ATOM 1850 C CA . ARG A 1 220 ? 9.564 16.307 -22.837 1.00 59.94 220 ARG A CA 1
ATOM 1851 C C . ARG A 1 220 ? 8.834 16.316 -21.490 1.00 59.94 220 ARG A C 1
ATOM 1853 O O . ARG A 1 220 ? 8.557 17.394 -20.970 1.00 59.94 220 ARG A O 1
ATOM 1860 N N . TRP A 1 221 ? 8.500 15.149 -20.935 1.00 68.81 221 TRP A N 1
ATOM 1861 C CA . TRP A 1 221 ? 8.043 15.110 -19.543 1.00 68.81 221 TRP A CA 1
ATOM 1862 C C . TRP A 1 221 ? 9.213 15.503 -18.636 1.00 68.81 221 TRP A C 1
ATOM 1864 O O . TRP A 1 221 ? 10.293 14.914 -18.723 1.00 68.81 221 TRP A O 1
ATOM 1874 N N . GLU A 1 222 ? 8.988 16.503 -17.797 1.00 69.25 222 GLU A N 1
ATOM 1875 C CA . GLU A 1 222 ? 9.913 16.943 -16.758 1.00 69.25 222 GLU A CA 1
ATOM 1876 C C . GLU A 1 222 ? 9.234 16.713 -15.405 1.00 69.25 222 GLU A C 1
ATOM 1878 O O . GLU A 1 222 ? 8.015 16.924 -15.317 1.00 69.25 222 GLU A O 1
ATOM 1883 N N . PRO A 1 223 ? 9.982 16.281 -14.370 1.00 71.62 223 PRO A N 1
ATOM 1884 C CA . PRO A 1 223 ? 9.438 16.146 -13.030 1.00 71.62 223 PRO A CA 1
ATOM 1885 C C . PRO A 1 223 ? 8.729 17.444 -12.618 1.00 71.62 223 PRO A C 1
ATOM 1887 O O . PRO A 1 223 ? 9.283 18.522 -12.847 1.00 71.62 223 PRO A O 1
ATOM 1890 N N . PRO A 1 224 ? 7.504 17.365 -12.073 1.00 75.88 224 PRO A N 1
ATOM 1891 C CA . PRO A 1 224 ? 6.793 18.540 -11.578 1.00 75.88 224 PRO A CA 1
ATOM 1892 C C . PRO A 1 224 ? 7.554 19.182 -10.414 1.00 75.88 224 PRO A C 1
ATOM 1894 O O . PRO A 1 224 ? 8.343 18.516 -9.731 1.00 75.88 224 PRO A O 1
ATOM 1897 N N . GLU A 1 225 ? 7.317 20.474 -10.193 1.00 77.88 225 GLU A N 1
ATOM 1898 C CA . GLU A 1 225 ? 7.890 21.154 -9.034 1.00 77.88 225 GLU A CA 1
ATOM 1899 C C . GLU A 1 225 ? 7.162 20.669 -7.777 1.00 77.88 225 GLU A C 1
ATOM 1901 O O . GLU A 1 225 ? 5.940 20.532 -7.749 1.00 77.88 225 GLU A O 1
ATOM 1906 N N . LEU A 1 226 ? 7.921 20.333 -6.734 1.00 80.94 226 LEU A N 1
ATOM 1907 C CA . LEU A 1 226 ? 7.333 19.830 -5.498 1.00 80.94 226 LEU A CA 1
ATOM 1908 C C . LEU A 1 226 ? 6.761 20.991 -4.689 1.00 80.94 226 LEU A C 1
ATOM 1910 O O . LEU A 1 226 ? 7.505 21.822 -4.164 1.00 80.94 226 LEU A O 1
ATOM 1914 N N . ASN A 1 227 ? 5.440 21.000 -4.536 1.00 78.00 227 ASN A N 1
ATOM 1915 C CA . ASN A 1 227 ? 4.734 21.966 -3.712 1.00 78.00 227 ASN A CA 1
ATOM 1916 C C . ASN A 1 227 ? 4.514 21.422 -2.299 1.00 78.00 227 ASN A C 1
ATOM 1918 O O . ASN A 1 227 ? 4.505 20.217 -2.045 1.00 78.00 227 ASN A O 1
ATOM 1922 N N . LYS A 1 228 ? 4.277 22.329 -1.345 1.00 75.69 228 LYS A N 1
ATOM 1923 C CA . LYS A 1 228 ? 3.945 21.935 0.032 1.00 75.69 228 LYS A CA 1
ATOM 1924 C C . LYS A 1 228 ? 2.606 21.184 0.113 1.00 75.69 228 LYS A C 1
ATOM 1926 O O . LYS A 1 228 ? 2.442 20.378 1.019 1.00 75.69 228 LYS A O 1
ATOM 1931 N N . SER A 1 229 ? 1.680 21.436 -0.818 1.00 78.56 229 SER A N 1
ATOM 1932 C CA . SER A 1 229 ? 0.369 20.773 -0.909 1.00 78.56 229 SER A CA 1
ATOM 1933 C C . SER A 1 229 ? 0.458 19.298 -1.309 1.00 78.56 229 SER A C 1
ATOM 1935 O O . SER A 1 229 ? -0.394 18.513 -0.908 1.00 78.56 229 SER A O 1
ATOM 1937 N N . THR A 1 230 ? 1.489 18.908 -2.060 1.00 81.56 230 THR A N 1
ATOM 1938 C CA . THR A 1 230 ? 1.656 17.548 -2.605 1.00 81.56 230 THR A CA 1
ATOM 1939 C C . THR A 1 230 ? 2.714 16.735 -1.869 1.00 81.56 230 THR A C 1
ATOM 1941 O O . THR A 1 230 ? 2.973 15.592 -2.231 1.00 81.56 230 THR A O 1
ATOM 1944 N N . SER A 1 231 ? 3.341 17.332 -0.856 1.00 89.81 231 SER A N 1
ATOM 1945 C CA . SER A 1 231 ? 4.373 16.707 -0.037 1.00 89.81 231 SER A CA 1
ATOM 1946 C C . SER A 1 231 ? 3.750 15.820 1.036 1.00 89.81 231 SER A C 1
ATOM 1948 O O . SER A 1 231 ? 2.954 16.279 1.858 1.00 89.81 231 SER A O 1
ATOM 1950 N N . LEU A 1 232 ? 4.179 14.563 1.084 1.00 92.69 232 LEU A N 1
ATOM 1951 C CA . LEU A 1 232 ? 3.821 13.615 2.133 1.00 92.69 232 LEU A CA 1
ATOM 1952 C C . LEU A 1 232 ? 4.599 13.853 3.434 1.00 92.69 232 LEU A C 1
ATOM 1954 O O . LEU A 1 232 ? 4.315 13.212 4.441 1.00 92.69 232 LEU A O 1
ATOM 1958 N N . LYS A 1 233 ? 5.576 14.765 3.452 1.00 94.38 233 LYS A N 1
ATOM 1959 C CA . LYS A 1 233 ? 6.382 15.051 4.648 1.00 94.38 233 LYS A CA 1
ATOM 1960 C C . LYS A 1 233 ? 5.513 15.538 5.806 1.00 94.38 233 LYS A C 1
ATOM 1962 O O . LYS A 1 233 ? 4.771 16.512 5.671 1.00 94.38 233 LYS A O 1
ATOM 1967 N N . GLY A 1 234 ? 5.639 14.880 6.957 1.00 94.94 234 GLY A N 1
ATOM 1968 C CA . GLY A 1 234 ? 4.830 15.164 8.143 1.00 94.94 234 GLY A CA 1
ATOM 1969 C C . GLY A 1 234 ? 3.363 14.733 8.029 1.00 94.94 234 GLY A C 1
ATOM 1970 O O . GLY A 1 234 ? 2.568 15.107 8.889 1.00 94.94 234 GLY A O 1
ATOM 1971 N N . GLN A 1 235 ? 2.988 13.989 6.983 1.00 94.25 235 GLN A N 1
ATOM 1972 C CA . GLN A 1 235 ? 1.629 13.489 6.787 1.00 94.25 235 GLN A CA 1
ATOM 1973 C C . GLN A 1 235 ? 1.490 12.050 7.286 1.00 94.25 235 GLN A C 1
ATOM 1975 O O . GLN A 1 235 ? 2.447 11.274 7.312 1.00 94.25 235 GLN A O 1
ATOM 1980 N N . THR A 1 236 ? 0.260 11.683 7.642 1.00 95.44 236 THR A N 1
ATOM 1981 C CA . THR A 1 236 ? -0.133 10.281 7.824 1.00 95.44 236 THR A CA 1
ATOM 1982 C C . THR A 1 236 ? -0.866 9.817 6.577 1.00 95.44 236 THR A C 1
ATOM 1984 O O . THR A 1 236 ? -1.854 10.427 6.168 1.00 95.44 236 THR A O 1
ATOM 1987 N N . VAL A 1 237 ? -0.383 8.743 5.964 1.00 94.50 237 VAL A N 1
ATOM 1988 C CA . VAL A 1 237 ? -0.918 8.204 4.712 1.00 94.50 237 VAL A CA 1
ATOM 1989 C C . VAL A 1 237 ? -1.523 6.823 4.919 1.00 94.50 237 VAL A C 1
ATOM 1991 O O . VAL A 1 237 ? -1.097 6.060 5.784 1.00 94.50 237 VAL A O 1
ATOM 1994 N N . LYS A 1 238 ? -2.530 6.503 4.105 1.00 94.75 238 LYS A N 1
ATOM 1995 C CA . LYS A 1 238 ? -3.202 5.200 4.098 1.00 94.75 238 LYS A CA 1
ATOM 1996 C C . LYS A 1 238 ? -2.525 4.294 3.080 1.00 94.75 238 LYS A C 1
ATOM 1998 O O . LYS A 1 238 ? -2.462 4.635 1.901 1.00 94.75 238 LYS A O 1
ATOM 2003 N N . VAL A 1 239 ? -2.028 3.148 3.530 1.00 95.75 239 VAL A N 1
ATOM 2004 C CA . VAL A 1 239 ? -1.206 2.242 2.725 1.00 95.75 239 VAL A CA 1
ATOM 2005 C C . VAL A 1 239 ? -1.786 0.839 2.773 1.00 95.75 239 VAL A C 1
ATOM 2007 O O . VAL A 1 239 ? -2.003 0.271 3.840 1.00 95.75 239 VAL A O 1
ATOM 2010 N N . VAL A 1 240 ? -2.001 0.259 1.596 1.00 93.94 240 VAL A N 1
ATOM 2011 C CA . VAL A 1 240 ? -2.309 -1.163 1.446 1.00 93.94 240 VAL A CA 1
ATOM 2012 C C . VAL A 1 240 ? -1.013 -1.881 1.091 1.00 93.94 240 VAL A C 1
ATOM 2014 O O . VAL A 1 240 ? -0.380 -1.568 0.082 1.00 93.94 240 VAL A O 1
ATOM 2017 N N . VAL A 1 241 ? -0.603 -2.836 1.924 1.00 93.44 241 VAL A N 1
ATOM 2018 C CA . VAL A 1 241 ? 0.625 -3.606 1.707 1.00 93.44 241 VAL A CA 1
ATOM 2019 C C . VAL A 1 241 ? 0.281 -4.937 1.057 1.00 93.44 241 VAL A C 1
ATOM 2021 O O . VAL A 1 241 ? -0.591 -5.669 1.517 1.00 93.44 241 VAL A O 1
ATOM 2024 N N . ARG A 1 242 ? 1.014 -5.270 -0.004 1.00 90.00 242 ARG A N 1
ATOM 2025 C CA . ARG A 1 242 ? 1.003 -6.597 -0.609 1.00 90.00 242 ARG A CA 1
ATOM 2026 C C . ARG A 1 242 ? 2.427 -7.111 -0.709 1.00 90.00 242 ARG A C 1
ATOM 2028 O O . ARG A 1 242 ? 3.297 -6.441 -1.263 1.00 90.00 242 ARG A O 1
ATOM 2035 N N . LEU A 1 243 ? 2.655 -8.319 -0.210 1.00 88.81 243 LEU A N 1
ATOM 2036 C CA . LEU A 1 243 ? 3.946 -8.992 -0.287 1.00 88.81 243 LEU A CA 1
ATOM 2037 C C . LEU A 1 243 ? 3.732 -10.379 -0.867 1.00 88.81 243 LEU A C 1
ATOM 2039 O O . LEU A 1 243 ? 3.030 -11.194 -0.278 1.00 88.81 243 LEU A O 1
ATOM 2043 N N . MET A 1 244 ? 4.365 -10.658 -2.001 1.00 84.31 244 MET A N 1
ATOM 2044 C CA . MET A 1 244 ? 4.251 -11.949 -2.669 1.00 84.31 244 MET A CA 1
ATOM 2045 C C . MET A 1 244 ? 5.589 -12.415 -3.225 1.00 84.31 244 MET A C 1
ATOM 2047 O O . MET A 1 244 ? 6.475 -11.616 -3.531 1.00 84.31 244 MET A O 1
ATOM 2051 N N . ASN A 1 245 ? 5.714 -13.725 -3.386 1.00 84.62 245 ASN A N 1
ATOM 2052 C CA . ASN A 1 245 ? 6.832 -14.379 -4.038 1.00 84.62 245 ASN A CA 1
ATOM 2053 C C . ASN A 1 245 ? 6.341 -15.199 -5.219 1.00 84.62 245 ASN A C 1
ATOM 2055 O O . ASN A 1 245 ? 5.305 -15.852 -5.134 1.00 84.62 245 ASN A O 1
ATOM 2059 N N . ILE A 1 246 ? 7.128 -15.207 -6.291 1.00 83.50 246 ILE A N 1
ATOM 2060 C CA . ILE A 1 246 ? 6.849 -16.000 -7.480 1.00 83.50 246 ILE A CA 1
ATOM 2061 C C . ILE A 1 246 ? 7.925 -17.082 -7.600 1.00 83.50 246 ILE A C 1
ATOM 2063 O O . ILE A 1 246 ? 9.094 -16.796 -7.854 1.00 83.50 246 ILE A O 1
ATOM 2067 N N . ASN A 1 247 ? 7.532 -18.334 -7.402 1.00 82.81 247 ASN A N 1
ATOM 2068 C CA . ASN A 1 247 ? 8.352 -19.521 -7.558 1.00 82.81 247 ASN A CA 1
ATOM 2069 C C . ASN A 1 247 ? 8.134 -20.158 -8.941 1.00 82.81 247 ASN A C 1
ATOM 2071 O O . ASN A 1 247 ? 7.007 -20.375 -9.369 1.00 82.81 247 ASN A O 1
ATOM 2075 N N . LEU A 1 248 ? 9.211 -20.495 -9.648 1.00 84.44 248 LEU A N 1
ATOM 2076 C CA . LEU A 1 248 ? 9.144 -21.099 -10.983 1.00 84.44 248 LEU A CA 1
ATOM 2077 C C . LEU A 1 248 ? 9.712 -22.524 -10.922 1.00 84.44 248 LEU A C 1
ATOM 2079 O O . LEU A 1 248 ? 10.917 -22.705 -11.113 1.00 84.44 248 LEU A O 1
ATOM 2083 N N . PRO A 1 249 ? 8.895 -23.547 -10.605 1.00 82.94 249 PRO A N 1
ATOM 2084 C CA . PRO A 1 249 ? 9.374 -24.922 -10.578 1.00 82.94 249 PRO A CA 1
ATOM 2085 C C . PRO A 1 249 ? 9.702 -25.406 -12.003 1.00 82.94 249 PRO A C 1
ATOM 2087 O O . PRO A 1 249 ? 9.095 -24.925 -12.957 1.00 82.94 249 PRO A O 1
ATOM 2090 N N . PRO A 1 250 ? 10.576 -26.415 -12.192 1.00 84.62 250 PRO A N 1
ATOM 2091 C CA . PRO A 1 250 ? 10.922 -26.926 -13.526 1.00 84.62 250 PRO A CA 1
ATOM 2092 C C . PRO A 1 250 ? 9.718 -27.347 -14.384 1.00 84.62 250 PRO A C 1
ATOM 2094 O O . PRO A 1 250 ? 9.757 -27.217 -15.602 1.00 84.62 250 PRO A O 1
ATOM 2097 N N . ARG A 1 251 ? 8.629 -27.804 -13.748 1.00 83.44 251 ARG A N 1
ATOM 2098 C CA . ARG A 1 251 ? 7.361 -28.151 -14.415 1.00 83.44 251 ARG A CA 1
ATOM 2099 C C . ARG A 1 251 ? 6.544 -26.948 -14.901 1.00 83.44 251 ARG A C 1
ATOM 2101 O O . ARG A 1 251 ? 5.710 -27.107 -15.780 1.00 83.44 251 ARG A O 1
ATOM 2108 N N . SER A 1 252 ? 6.765 -25.767 -14.322 1.00 81.69 252 SER A N 1
ATOM 2109 C CA . SER A 1 252 ? 6.157 -24.498 -14.734 1.00 81.69 252 SER A CA 1
ATOM 2110 C C . SER A 1 252 ? 7.222 -23.393 -14.666 1.00 81.69 252 SER A C 1
ATOM 2112 O O . SER A 1 252 ? 7.259 -22.598 -13.724 1.00 81.69 252 SER A O 1
ATOM 2114 N N . PRO A 1 253 ? 8.163 -23.370 -15.629 1.00 82.75 253 PRO A N 1
ATOM 2115 C CA . PRO A 1 253 ? 9.333 -22.490 -15.585 1.00 82.75 253 PRO A CA 1
ATOM 2116 C C . PRO A 1 253 ? 9.015 -21.054 -16.026 1.00 82.75 253 PRO A C 1
ATOM 2118 O O . PRO A 1 253 ? 9.886 -20.187 -16.023 1.00 82.75 253 PRO A O 1
ATOM 2121 N N . THR A 1 254 ? 7.774 -20.797 -16.435 1.00 77.94 254 THR A N 1
ATOM 2122 C CA . THR A 1 254 ? 7.289 -19.495 -16.881 1.00 77.94 254 THR A CA 1
ATOM 2123 C C . THR A 1 254 ? 6.136 -19.060 -16.000 1.00 77.94 254 THR A C 1
ATOM 2125 O O . THR A 1 254 ? 5.250 -19.862 -15.707 1.00 77.94 254 THR A O 1
ATOM 2128 N N . PHE A 1 255 ? 6.118 -17.787 -15.623 1.00 74.12 255 PHE A N 1
ATOM 2129 C CA . PHE A 1 255 ? 4.973 -17.172 -14.970 1.00 74.12 255 PHE A CA 1
ATOM 2130 C C . PHE A 1 255 ? 4.496 -15.995 -15.806 1.00 74.12 255 PHE A C 1
ATOM 2132 O O . PHE A 1 255 ? 5.274 -15.112 -16.167 1.00 74.12 255 PHE A O 1
ATOM 2139 N N . VAL A 1 256 ? 3.210 -16.019 -16.125 1.00 65.62 256 VAL A N 1
ATOM 2140 C CA . VAL A 1 256 ? 2.497 -14.930 -16.782 1.00 65.62 256 VAL A CA 1
ATOM 2141 C C . VAL A 1 256 ? 1.222 -14.752 -15.984 1.00 65.62 256 VAL A C 1
ATOM 2143 O O . VAL A 1 256 ? 0.467 -15.713 -15.835 1.00 65.62 256 VAL A O 1
ATOM 2146 N N . THR A 1 257 ? 0.989 -13.548 -15.467 1.00 57.25 257 THR A N 1
ATOM 2147 C CA . THR A 1 257 ? -0.253 -13.221 -14.765 1.00 57.25 257 THR A CA 1
ATOM 2148 C C . THR A 1 257 ? -1.432 -13.537 -15.689 1.00 57.25 257 THR A C 1
ATOM 2150 O O . THR A 1 257 ? -1.561 -12.944 -16.764 1.00 57.25 257 THR A O 1
ATOM 2153 N N . ARG A 1 258 ? -2.243 -14.537 -15.319 1.00 40.41 258 ARG A N 1
ATOM 2154 C CA . ARG A 1 258 ? -3.473 -14.905 -16.030 1.00 40.41 258 ARG A CA 1
ATOM 2155 C C . ARG A 1 258 ? -4.606 -14.029 -15.502 1.00 40.41 258 ARG A C 1
ATOM 2157 O O . ARG A 1 258 ? -4.828 -13.979 -14.302 1.00 40.41 258 ARG A O 1
ATOM 2164 N N . GLY A 1 259 ? -5.294 -13.344 -16.406 1.00 44.62 259 GLY A N 1
ATOM 2165 C CA . GLY A 1 259 ? -6.228 -12.265 -16.085 1.00 44.62 259 GLY A CA 1
ATOM 2166 C C . GLY A 1 259 ? -5.843 -11.033 -16.895 1.00 44.62 259 GLY A C 1
ATOM 2167 O O . GLY A 1 259 ? -4.661 -10.808 -17.141 1.00 44.62 259 GLY A O 1
ATOM 2168 N N . GLY A 1 260 ? -6.823 -10.304 -17.421 1.00 48.84 260 GLY A N 1
ATOM 2169 C CA . GLY A 1 260 ? -6.578 -9.081 -18.189 1.00 48.84 260 GLY A CA 1
ATOM 2170 C C . GLY A 1 26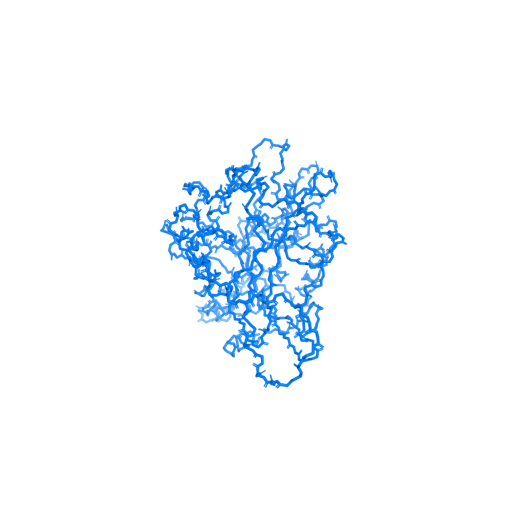0 ? -5.838 -8.011 -17.379 1.00 48.84 260 GLY A C 1
ATOM 2171 O O . GLY A 1 260 ? -5.416 -8.232 -16.249 1.00 48.84 260 GLY A O 1
ATOM 2172 N N . TRP A 1 261 ? -5.677 -6.833 -17.970 1.00 52.09 261 TRP A N 1
ATOM 2173 C CA . TRP A 1 261 ? -5.083 -5.689 -17.283 1.00 52.09 261 TRP A CA 1
ATOM 2174 C C . TRP A 1 261 ? -5.920 -5.312 -16.062 1.00 52.09 261 TRP A C 1
ATOM 2176 O O . TRP A 1 261 ? -7.106 -5.046 -16.198 1.00 52.09 261 TRP A O 1
ATOM 2186 N N . MET A 1 262 ? -5.322 -5.300 -14.874 1.00 52.03 262 MET A N 1
ATOM 2187 C CA . MET A 1 262 ? -6.029 -4.924 -13.647 1.00 52.03 262 MET A CA 1
ATOM 2188 C C . MET A 1 262 ? -5.606 -3.531 -13.207 1.00 52.03 262 MET A C 1
ATOM 2190 O O . MET A 1 262 ? -4.419 -3.203 -13.250 1.00 52.03 262 MET A O 1
ATOM 2194 N N . VAL A 1 263 ? -6.593 -2.740 -12.797 1.00 58.06 263 VAL A N 1
ATOM 2195 C CA . VAL A 1 263 ? -6.400 -1.513 -12.025 1.00 58.06 263 VAL A CA 1
ATOM 2196 C C . VAL A 1 263 ? -6.384 -1.903 -10.550 1.00 58.06 263 VAL A C 1
ATOM 2198 O O . VAL A 1 263 ? -7.243 -2.672 -10.118 1.00 58.06 263 VAL A O 1
ATOM 2201 N N . GLU A 1 264 ? -5.401 -1.425 -9.788 1.00 68.25 264 GLU A N 1
ATOM 2202 C CA . GLU A 1 264 ? -5.363 -1.666 -8.343 1.00 68.25 264 GLU A CA 1
ATOM 2203 C C . GLU A 1 264 ? -6.429 -0.807 -7.640 1.00 68.25 264 GLU A C 1
ATOM 2205 O O . GLU A 1 264 ? -6.412 0.422 -7.724 1.00 68.25 264 GLU A O 1
ATOM 2210 N N . GLY A 1 265 ? -7.349 -1.465 -6.929 1.00 71.44 265 GLY A N 1
ATOM 2211 C CA . GLY A 1 265 ? -8.458 -0.827 -6.214 1.00 71.44 265 GLY A CA 1
ATOM 2212 C C . GLY A 1 265 ? -9.659 -0.429 -7.088 1.00 71.44 265 GLY A C 1
ATOM 2213 O O . GLY A 1 265 ? -9.657 -0.554 -8.309 1.00 71.44 265 GLY A O 1
ATOM 2214 N N . VAL A 1 266 ? -10.719 0.029 -6.423 1.00 75.25 266 VAL A N 1
ATOM 2215 C CA . VAL A 1 266 ? -11.918 0.671 -6.983 1.00 75.25 266 VAL A CA 1
ATOM 2216 C C . VAL A 1 266 ? -12.164 2.008 -6.262 1.00 75.25 266 VAL A C 1
ATOM 2218 O O . VAL A 1 266 ? -11.369 2.434 -5.416 1.00 75.25 266 VAL A O 1
ATOM 2221 N N . LEU A 1 267 ? -13.273 2.697 -6.559 1.00 74.31 267 LEU A N 1
ATOM 2222 C CA . LEU A 1 267 ? -13.584 4.005 -5.960 1.00 74.31 267 LEU A CA 1
ATOM 2223 C C . LEU A 1 267 ? -13.712 3.992 -4.425 1.00 74.31 267 LEU A C 1
ATOM 2225 O O . LEU A 1 267 ? -13.602 5.056 -3.811 1.00 74.31 267 LEU A O 1
ATOM 2229 N N . ASN A 1 268 ? -13.940 2.830 -3.805 1.00 81.19 268 ASN A N 1
ATOM 2230 C CA . ASN A 1 268 ? -13.925 2.662 -2.348 1.00 81.19 268 ASN A CA 1
ATOM 2231 C C . ASN A 1 268 ? -12.526 2.876 -1.766 1.00 81.19 268 ASN A C 1
ATOM 2233 O O . ASN A 1 268 ? -12.400 3.534 -0.740 1.00 81.19 268 ASN A O 1
ATOM 2237 N N . GLU A 1 269 ? -11.487 2.338 -2.415 1.00 81.44 269 GLU A N 1
ATOM 2238 C CA . GLU A 1 269 ? -10.119 2.370 -1.885 1.00 81.44 269 GLU A CA 1
ATOM 2239 C C . GLU A 1 269 ? -9.354 3.635 -2.261 1.00 81.44 269 GLU A C 1
ATOM 2241 O O . GLU A 1 269 ? -8.422 4.005 -1.552 1.00 81.44 269 GLU A O 1
ATOM 2246 N N . ARG A 1 270 ? -9.727 4.294 -3.369 1.00 77.62 270 ARG A N 1
ATOM 2247 C CA . ARG A 1 270 ? -9.082 5.535 -3.837 1.00 77.62 270 ARG A CA 1
ATOM 2248 C C . ARG A 1 270 ? -7.557 5.403 -3.949 1.00 77.62 270 ARG A C 1
ATOM 2250 O O . ARG A 1 270 ? -6.819 6.281 -3.512 1.00 77.62 270 ARG A O 1
ATOM 2257 N N . ILE A 1 271 ? -7.079 4.315 -4.554 1.00 80.25 271 ILE A N 1
ATOM 2258 C CA . ILE A 1 271 ? -5.644 4.125 -4.796 1.00 80.25 271 ILE A CA 1
ATOM 2259 C C . ILE A 1 271 ? -5.149 5.213 -5.756 1.00 80.25 271 ILE A C 1
ATOM 2261 O O . ILE A 1 271 ? -5.634 5.319 -6.884 1.00 80.25 271 ILE A O 1
ATOM 2265 N N . VAL A 1 272 ? -4.207 6.032 -5.281 1.00 77.38 272 VAL A N 1
ATOM 2266 C CA . VAL A 1 272 ? -3.663 7.189 -6.017 1.00 77.38 272 VAL A CA 1
ATOM 2267 C C . VAL A 1 272 ? -2.293 6.895 -6.626 1.00 77.38 272 VAL A C 1
ATOM 2269 O O . VAL A 1 272 ? -1.939 7.483 -7.636 1.00 77.38 272 VAL A O 1
ATOM 2272 N N . ALA A 1 273 ? -1.529 5.984 -6.020 1.00 82.31 273 ALA A N 1
ATOM 2273 C CA . ALA A 1 273 ? -0.200 5.588 -6.470 1.00 82.31 273 ALA A CA 1
ATOM 2274 C C . ALA A 1 273 ? 0.080 4.128 -6.083 1.00 82.31 273 ALA A C 1
ATOM 2276 O O . ALA A 1 273 ? -0.522 3.588 -5.151 1.00 82.31 273 ALA A O 1
ATOM 2277 N N . THR A 1 274 ? 1.001 3.469 -6.786 1.00 84.75 274 THR A N 1
ATOM 2278 C CA . THR A 1 274 ? 1.433 2.101 -6.464 1.00 84.75 274 THR A CA 1
ATOM 2279 C C . THR A 1 274 ? 2.942 1.979 -6.618 1.00 84.75 274 THR A C 1
ATOM 2281 O O . THR A 1 274 ? 3.497 2.239 -7.683 1.00 84.75 274 THR A O 1
ATOM 2284 N N . GLY A 1 275 ? 3.608 1.552 -5.546 1.00 86.50 275 GLY A N 1
ATOM 2285 C CA . GLY A 1 275 ? 5.033 1.232 -5.543 1.00 86.50 275 GLY A CA 1
ATOM 2286 C C . GLY A 1 275 ? 5.252 -0.273 -5.662 1.00 86.50 275 GLY A C 1
ATOM 2287 O O . GLY A 1 275 ? 4.603 -1.054 -4.970 1.00 86.50 275 GLY A O 1
ATOM 2288 N N . ILE A 1 276 ? 6.183 -0.694 -6.521 1.00 86.19 276 ILE A N 1
ATOM 2289 C CA . ILE A 1 276 ? 6.576 -2.103 -6.657 1.00 86.19 276 ILE A CA 1
ATOM 2290 C C . ILE A 1 276 ? 8.060 -2.228 -6.328 1.00 86.19 276 ILE A C 1
ATOM 2292 O O . ILE A 1 276 ? 8.903 -1.624 -6.989 1.00 86.19 276 ILE A O 1
ATOM 2296 N N . TYR A 1 277 ? 8.383 -3.043 -5.322 1.00 88.38 277 TYR A N 1
ATOM 2297 C CA . TYR A 1 277 ? 9.758 -3.321 -4.914 1.00 88.38 277 TYR A CA 1
ATOM 2298 C C . TYR A 1 277 ? 10.102 -4.803 -5.107 1.00 88.38 277 TYR A C 1
ATOM 2300 O O . TYR A 1 277 ? 9.564 -5.682 -4.432 1.00 88.38 277 TYR A O 1
ATOM 2308 N N . CYS A 1 278 ? 11.034 -5.097 -6.015 1.00 87.94 278 CYS A N 1
ATOM 2309 C CA . CYS A 1 278 ? 11.549 -6.451 -6.212 1.00 87.94 278 CYS A CA 1
ATOM 2310 C C . CYS A 1 278 ? 12.667 -6.755 -5.204 1.00 87.94 278 CYS A C 1
ATOM 2312 O O . CYS A 1 278 ? 13.840 -6.503 -5.473 1.00 87.94 278 CYS A O 1
ATOM 2314 N N . TYR A 1 279 ? 12.311 -7.342 -4.059 1.00 86.69 279 TYR A N 1
ATOM 2315 C CA . TYR A 1 279 ? 13.262 -7.617 -2.973 1.00 86.69 279 TYR A CA 1
ATOM 2316 C C . TYR A 1 279 ? 14.280 -8.733 -3.282 1.00 86.69 279 TYR A C 1
ATOM 2318 O O . TYR A 1 279 ? 15.343 -8.797 -2.665 1.00 86.69 279 TYR A O 1
ATOM 2326 N N . SER A 1 280 ? 13.973 -9.660 -4.197 1.00 86.12 280 SER A N 1
ATOM 2327 C CA . SER A 1 280 ? 14.909 -10.714 -4.598 1.00 86.12 280 SER A CA 1
ATOM 2328 C C . SER A 1 280 ? 14.555 -11.320 -5.950 1.00 86.12 280 SER A C 1
ATOM 2330 O O . SER A 1 280 ? 13.389 -11.548 -6.256 1.00 86.12 280 SER A O 1
ATOM 2332 N N . GLN A 1 281 ? 15.581 -11.660 -6.727 1.00 86.12 281 GLN A N 1
ATOM 2333 C CA . GLN A 1 281 ? 15.466 -12.463 -7.939 1.00 86.12 281 GLN A CA 1
ATOM 2334 C C . GLN A 1 281 ? 16.618 -13.467 -7.965 1.00 86.12 281 GLN A C 1
ATOM 2336 O O . GLN A 1 281 ? 17.785 -13.091 -7.852 1.00 86.12 281 GLN A O 1
ATOM 2341 N N . ARG A 1 282 ? 16.311 -14.759 -8.113 1.00 86.81 282 ARG A N 1
ATOM 2342 C CA . ARG A 1 282 ? 17.318 -15.829 -8.175 1.00 86.81 282 ARG A CA 1
ATOM 2343 C C . ARG A 1 282 ? 16.927 -16.847 -9.228 1.00 86.81 282 ARG A C 1
ATOM 2345 O O . ARG A 1 282 ? 15.789 -17.290 -9.236 1.00 86.81 282 ARG A O 1
ATOM 2352 N N . ASN A 1 283 ? 17.877 -17.241 -10.075 1.00 86.56 283 ASN A N 1
ATOM 2353 C CA . ASN A 1 283 ? 17.671 -18.262 -11.109 1.00 86.56 283 ASN A CA 1
ATOM 2354 C C . ASN A 1 283 ? 16.522 -17.953 -12.099 1.00 86.56 283 ASN A C 1
ATOM 2356 O O . ASN A 1 283 ? 15.874 -18.855 -12.617 1.00 86.56 283 ASN A O 1
ATOM 2360 N N . ILE A 1 284 ? 16.268 -16.669 -12.375 1.00 81.81 284 ILE A N 1
ATOM 2361 C CA . ILE A 1 284 ? 15.258 -16.217 -13.344 1.00 81.81 284 ILE A CA 1
ATOM 2362 C C . ILE A 1 284 ? 15.959 -15.405 -14.431 1.00 81.81 284 ILE A C 1
ATOM 2364 O O . ILE A 1 284 ? 16.745 -14.502 -14.130 1.00 81.81 284 ILE A O 1
ATOM 2368 N N . LYS A 1 285 ? 15.659 -15.713 -15.696 1.00 73.25 285 LYS A N 1
ATOM 2369 C CA . LYS A 1 285 ? 16.094 -14.940 -16.868 1.00 73.25 285 LYS A CA 1
ATOM 2370 C C . LYS A 1 285 ? 14.906 -14.139 -17.404 1.00 73.25 285 LYS A C 1
ATOM 2372 O O . LYS A 1 285 ? 13.806 -14.671 -17.478 1.00 73.25 285 LYS A O 1
ATOM 2377 N N . ASN A 1 286 ? 15.144 -12.901 -17.839 1.00 68.44 286 ASN A N 1
ATOM 2378 C CA . ASN A 1 286 ? 14.155 -12.056 -18.527 1.00 68.44 286 ASN A CA 1
ATOM 2379 C C . ASN A 1 286 ? 12.889 -11.705 -17.715 1.00 68.44 286 ASN A C 1
ATOM 2381 O O . ASN A 1 286 ? 11.801 -11.660 -18.285 1.00 68.44 286 ASN A O 1
ATOM 2385 N N . ALA A 1 287 ? 13.013 -11.419 -16.415 1.00 72.56 287 ALA A N 1
ATOM 2386 C CA . ALA A 1 287 ? 11.909 -10.823 -15.660 1.00 72.56 287 ALA A CA 1
ATOM 2387 C C . ALA A 1 287 ? 11.560 -9.443 -16.250 1.00 72.56 287 ALA A C 1
ATOM 2389 O O . ALA A 1 287 ? 12.446 -8.610 -16.450 1.00 72.56 287 ALA A O 1
ATOM 2390 N N . ARG A 1 288 ? 10.284 -9.222 -16.577 1.00 69.56 288 ARG A N 1
ATOM 2391 C CA . ARG A 1 288 ? 9.782 -7.961 -17.136 1.00 69.56 288 ARG A CA 1
ATOM 2392 C C . ARG A 1 288 ? 8.480 -7.582 -16.451 1.00 69.56 288 ARG A C 1
ATOM 2394 O O . ARG A 1 288 ? 7.586 -8.414 -16.330 1.00 69.56 288 ARG A O 1
ATOM 2401 N N . ILE A 1 289 ? 8.382 -6.318 -16.059 1.00 68.81 289 ILE A N 1
ATOM 2402 C CA . ILE A 1 289 ? 7.139 -5.688 -15.623 1.00 68.81 289 ILE A CA 1
ATOM 2403 C C . ILE A 1 289 ? 6.725 -4.743 -16.747 1.00 68.81 289 ILE A C 1
ATOM 2405 O O . ILE A 1 289 ? 7.538 -3.962 -17.241 1.00 68.81 289 ILE A O 1
ATOM 2409 N N . HIS A 1 290 ? 5.482 -4.870 -17.197 1.00 61.25 290 HIS A N 1
ATOM 2410 C CA . HIS A 1 290 ? 4.927 -4.048 -18.263 1.00 61.25 290 HIS A CA 1
ATOM 2411 C C . HIS A 1 290 ? 3.882 -3.109 -17.680 1.00 61.25 290 HIS A C 1
ATOM 2413 O O . HIS A 1 290 ? 3.006 -3.561 -16.953 1.00 61.25 290 HIS A O 1
ATOM 2419 N N . PHE A 1 291 ? 3.969 -1.840 -18.068 1.00 60.75 291 PHE A N 1
ATOM 2420 C CA . PHE A 1 291 ? 3.012 -0.784 -17.759 1.00 60.75 291 PHE A CA 1
ATOM 2421 C C . PHE A 1 291 ? 2.300 -0.386 -19.059 1.00 60.75 291 PHE A C 1
ATOM 2423 O O . PHE A 1 291 ? 2.924 -0.402 -20.128 1.00 60.75 291 PHE A O 1
ATOM 2430 N N . ARG A 1 292 ? 1.009 -0.043 -19.002 1.00 54.75 292 ARG A N 1
ATOM 2431 C CA . ARG A 1 292 ? 0.239 0.433 -20.164 1.00 54.75 292 ARG A CA 1
ATOM 2432 C C . ARG A 1 292 ? -0.636 1.626 -19.805 1.00 54.75 292 ARG A C 1
ATOM 2434 O O . ARG A 1 292 ? -0.985 1.823 -18.652 1.00 54.75 292 ARG A O 1
ATOM 2441 N N . VAL A 1 293 ? -0.993 2.382 -20.838 1.00 53.69 293 VAL A N 1
ATOM 2442 C CA . VAL A 1 293 ? -1.956 3.484 -20.801 1.00 53.69 293 VAL A CA 1
ATOM 2443 C C . VAL A 1 293 ? -2.913 3.329 -21.988 1.00 53.69 293 VAL A C 1
ATOM 2445 O O . VAL A 1 293 ? -2.468 2.872 -23.050 1.00 53.69 293 VAL A O 1
ATOM 2448 N N . PRO A 1 294 ? -4.208 3.664 -21.859 1.00 51.06 294 PRO A N 1
ATOM 2449 C CA . PRO A 1 294 ? -5.106 3.772 -23.010 1.00 51.06 294 PRO A CA 1
ATOM 2450 C C . PRO A 1 294 ? -4.649 4.873 -23.983 1.00 51.06 294 PRO A C 1
ATOM 2452 O O . PRO A 1 294 ? -4.128 5.907 -23.577 1.00 51.06 294 PRO A O 1
ATOM 2455 N N . ILE A 1 295 ? -4.841 4.653 -25.291 1.00 50.28 295 ILE A N 1
ATOM 2456 C CA . ILE A 1 295 ? -4.347 5.550 -26.361 1.00 50.28 295 ILE A CA 1
ATOM 2457 C C . ILE A 1 295 ? -5.496 6.121 -27.233 1.00 50.28 295 ILE A C 1
ATOM 2459 O O . ILE A 1 295 ? -5.253 7.017 -28.042 1.00 50.28 295 ILE A O 1
ATOM 2463 N N . LYS A 1 296 ? -6.750 5.650 -27.095 1.00 44.09 296 LYS A N 1
ATOM 2464 C CA . LYS A 1 296 ? -7.896 6.070 -27.935 1.00 44.09 296 LYS A CA 1
ATOM 2465 C C . LYS A 1 296 ? -9.023 6.749 -27.140 1.00 44.09 296 LYS A C 1
ATOM 2467 O O . LYS A 1 296 ? -9.465 6.225 -26.133 1.00 44.09 296 LYS A O 1
ATOM 2472 N N . GLU A 1 297 ? -9.526 7.859 -27.690 1.00 43.34 297 GLU A N 1
ATOM 2473 C CA . GLU A 1 297 ? -10.663 8.693 -27.236 1.00 43.34 297 GLU A CA 1
ATOM 2474 C C . GLU A 1 297 ? -12.050 8.172 -27.689 1.00 43.34 297 GLU A C 1
ATOM 2476 O O . GLU A 1 297 ? -13.016 8.931 -27.732 1.00 43.34 297 GLU A O 1
ATOM 2481 N N . SER A 1 298 ? -12.208 6.899 -28.080 1.00 38.97 298 SER A N 1
ATOM 2482 C CA . SER A 1 298 ? -13.553 6.388 -28.395 1.00 38.97 298 SER A CA 1
ATOM 2483 C C . SER A 1 298 ? -14.280 6.032 -27.102 1.00 38.97 298 SER A C 1
ATOM 2485 O O . SER A 1 298 ? -14.150 4.907 -26.636 1.00 38.97 298 SER A O 1
ATOM 2487 N N . THR A 1 299 ? -14.952 7.037 -26.535 1.00 40.78 299 THR A N 1
ATOM 2488 C CA . THR A 1 299 ? -16.186 7.128 -25.709 1.00 40.78 299 THR A CA 1
ATOM 2489 C C . THR A 1 299 ? -16.879 5.895 -25.085 1.00 40.78 299 THR A C 1
ATOM 2491 O O . THR A 1 299 ? -17.953 6.052 -24.510 1.00 40.78 299 THR A O 1
ATOM 2494 N N . MET A 1 300 ? -16.321 4.687 -25.119 1.00 40.22 300 MET A N 1
ATOM 2495 C CA . MET A 1 300 ? -16.858 3.481 -24.476 1.00 40.22 300 MET A CA 1
ATOM 2496 C C . MET A 1 300 ? -15.814 2.666 -23.699 1.00 40.22 300 MET A C 1
ATOM 2498 O O . MET A 1 300 ? -16.194 1.734 -22.993 1.00 40.22 300 MET A O 1
ATOM 2502 N N . ASP A 1 301 ? -14.534 3.039 -23.744 1.00 42.19 301 ASP A N 1
ATOM 2503 C CA . ASP A 1 301 ? -13.550 2.553 -22.777 1.00 42.19 301 ASP A CA 1
ATOM 2504 C C . ASP A 1 301 ? -13.695 3.413 -21.520 1.00 42.19 301 ASP A C 1
ATOM 2506 O O . ASP A 1 301 ? -13.324 4.585 -21.526 1.00 42.19 301 ASP A O 1
ATOM 2510 N N . LYS A 1 302 ? -14.327 2.860 -20.476 1.00 45.41 302 LYS A N 1
ATOM 2511 C CA . LYS A 1 302 ? -14.584 3.533 -19.193 1.00 45.41 302 LYS A CA 1
ATOM 2512 C C . LYS A 1 302 ? -13.327 4.297 -18.753 1.00 45.41 302 LYS A C 1
ATOM 2514 O O . LYS A 1 302 ? -12.295 3.697 -18.465 1.00 45.41 302 LYS A O 1
ATOM 2519 N N . ASP A 1 303 ? -13.431 5.623 -18.777 1.00 46.97 303 ASP A N 1
ATOM 2520 C CA . ASP A 1 303 ? -12.318 6.544 -18.590 1.00 46.97 303 ASP A CA 1
ATOM 2521 C C . ASP A 1 303 ? -11.549 6.226 -17.304 1.00 46.97 303 ASP A C 1
ATOM 2523 O O . ASP A 1 303 ? -12.143 6.040 -16.242 1.00 46.97 303 ASP A O 1
ATOM 2527 N N . TRP A 1 304 ? -10.219 6.215 -17.364 1.00 49.88 304 TRP A N 1
ATOM 2528 C CA . TRP A 1 304 ? -9.374 6.103 -16.167 1.00 49.88 304 TRP A CA 1
ATOM 2529 C C . TRP A 1 304 ? -9.661 7.224 -15.169 1.00 49.88 304 TRP A C 1
ATOM 2531 O O . TRP A 1 304 ? -9.661 7.013 -13.955 1.00 49.88 304 TRP A O 1
ATOM 2541 N N . GLY A 1 305 ? -9.997 8.408 -15.689 1.00 47.16 305 GLY A N 1
ATOM 2542 C CA . GLY A 1 305 ? -10.507 9.486 -14.861 1.00 47.16 305 GLY A CA 1
ATOM 2543 C C . GLY A 1 305 ? -11.875 9.189 -14.253 1.00 47.16 305 GLY A C 1
ATOM 2544 O O . GLY A 1 305 ? -12.204 9.732 -13.217 1.00 47.16 305 GLY A O 1
ATOM 2545 N N . LEU A 1 306 ? -12.682 8.292 -14.796 1.00 48.22 306 LEU A N 1
ATOM 2546 C CA . LEU A 1 306 ? -13.929 7.872 -14.156 1.00 48.22 306 LEU A CA 1
ATOM 2547 C C . LEU A 1 306 ? -13.657 6.847 -13.038 1.00 48.22 306 LEU A C 1
ATOM 2549 O O . LEU A 1 306 ? -14.211 6.975 -11.950 1.00 48.22 306 LEU A O 1
ATOM 2553 N N . ALA A 1 307 ? -12.734 5.902 -13.262 1.00 45.22 307 ALA A N 1
ATOM 2554 C CA . ALA A 1 307 ? -12.338 4.871 -12.289 1.00 45.22 307 ALA A CA 1
ATOM 2555 C C . ALA A 1 307 ? -11.687 5.429 -11.009 1.00 45.22 307 ALA A C 1
ATOM 2557 O O . ALA A 1 307 ? -11.888 4.881 -9.929 1.00 45.22 307 ALA A O 1
ATOM 2558 N N . HIS A 1 308 ? -10.939 6.531 -11.128 1.00 49.91 308 HIS A N 1
ATOM 2559 C CA . HIS A 1 308 ? -10.307 7.228 -9.998 1.00 49.91 308 HIS A CA 1
ATOM 2560 C C . HIS A 1 308 ? -10.938 8.600 -9.704 1.00 49.91 308 HIS A C 1
ATOM 2562 O O . HIS A 1 308 ? -10.422 9.354 -8.878 1.00 49.91 308 HIS A O 1
ATOM 2568 N N . ASN A 1 309 ? -12.065 8.926 -10.351 1.00 49.12 309 ASN A N 1
ATOM 2569 C CA . ASN A 1 309 ? -12.748 10.221 -10.246 1.00 49.12 309 ASN A CA 1
ATOM 2570 C C . ASN A 1 309 ? -11.871 11.454 -10.584 1.00 49.12 309 ASN A C 1
ATOM 2572 O O . ASN A 1 309 ? -12.017 12.511 -9.978 1.00 49.12 309 ASN A O 1
ATOM 2576 N N . LEU A 1 310 ? -10.972 11.308 -11.555 1.00 47.84 310 LEU A N 1
ATOM 2577 C CA . LEU A 1 310 ? -10.228 12.365 -12.245 1.00 47.84 310 LEU A CA 1
ATOM 2578 C C . LEU A 1 310 ? -10.985 12.930 -13.484 1.00 47.84 310 LEU A C 1
ATOM 2580 O O . LEU A 1 310 ? -10.404 13.689 -14.258 1.00 47.84 310 LEU A O 1
ATOM 2584 N N . TYR A 1 311 ? -12.250 12.543 -13.745 1.00 43.00 311 TYR A N 1
ATOM 2585 C CA . TYR A 1 311 ? -12.993 12.940 -14.957 1.00 43.00 311 TYR A CA 1
ATOM 2586 C C . TYR A 1 311 ? -13.605 14.350 -14.883 1.00 43.00 311 TYR A C 1
ATOM 2588 O O . TYR A 1 311 ? -14.276 14.731 -13.923 1.00 43.00 311 TYR A O 1
ATOM 2596 N N . MET A 1 312 ? -13.427 15.098 -15.977 1.00 45.25 312 MET A N 1
ATOM 2597 C CA . MET A 1 312 ? -13.672 16.537 -16.152 1.00 45.25 312 MET A CA 1
ATOM 2598 C C . MET A 1 312 ? -15.148 16.961 -16.338 1.00 45.25 312 MET A C 1
ATOM 2600 O O . MET A 1 312 ? -15.448 17.823 -17.162 1.00 45.25 312 MET A O 1
ATOM 2604 N N . GLY A 1 313 ? -16.085 16.368 -15.595 1.00 36.81 313 GLY A N 1
ATOM 2605 C CA . GLY A 1 313 ? -17.502 16.778 -15.611 1.00 36.81 313 GLY A CA 1
ATOM 2606 C C . GLY A 1 313 ? -17.955 17.549 -14.368 1.00 36.81 313 GLY A C 1
ATOM 2607 O O . GLY A 1 313 ? -18.894 18.341 -14.435 1.00 36.81 313 GLY A O 1
ATOM 2608 N N . ALA A 1 314 ? -17.286 17.339 -13.235 1.00 33.59 314 ALA A N 1
ATOM 2609 C CA . ALA A 1 314 ? -17.562 18.037 -11.989 1.00 33.59 314 ALA A CA 1
ATOM 2610 C C . ALA A 1 314 ? -16.391 18.964 -11.668 1.00 33.59 314 ALA A C 1
ATOM 2612 O O . ALA A 1 314 ? -15.227 18.573 -11.715 1.00 33.59 314 ALA A O 1
ATOM 2613 N N . ALA A 1 315 ? -16.712 20.221 -11.389 1.00 34.47 315 ALA A N 1
ATOM 2614 C CA . ALA A 1 315 ? -15.754 21.223 -10.978 1.00 34.47 315 ALA A CA 1
ATOM 2615 C C . ALA A 1 315 ? -14.973 20.737 -9.738 1.00 34.47 315 ALA A C 1
ATOM 2617 O O . ALA A 1 315 ? -15.579 20.428 -8.719 1.00 34.47 315 ALA A O 1
ATOM 2618 N N . PHE A 1 316 ? -13.641 20.730 -9.857 1.00 35.72 316 PHE A N 1
ATOM 2619 C CA . PHE A 1 316 ? -12.637 20.525 -8.801 1.00 35.72 316 PHE A CA 1
ATOM 2620 C C . PHE A 1 316 ? -12.477 19.090 -8.248 1.00 35.72 316 PHE A C 1
ATOM 2622 O O . PHE A 1 316 ? -13.390 18.504 -7.678 1.00 35.72 316 PHE A O 1
ATOM 2629 N N . GLN A 1 317 ? -11.248 18.568 -8.348 1.00 41.78 317 GLN A N 1
ATOM 2630 C CA . GLN A 1 317 ? -10.724 17.505 -7.488 1.00 41.78 317 GLN A CA 1
ATOM 2631 C C . GLN A 1 317 ? -9.570 18.109 -6.691 1.00 41.78 317 GLN A C 1
ATOM 2633 O O . GLN A 1 317 ? -8.592 18.574 -7.275 1.00 41.78 317 GLN A O 1
ATOM 2638 N N . GLU A 1 318 ? -9.710 18.134 -5.372 1.00 46.28 318 GLU A N 1
ATOM 2639 C CA . GLU A 1 318 ? -8.646 18.520 -4.453 1.00 46.28 318 GLU A CA 1
ATOM 2640 C C . GLU A 1 318 ? -7.857 17.254 -4.097 1.00 46.28 318 GLU A C 1
ATOM 2642 O O . GLU A 1 318 ? -8.420 16.241 -3.673 1.00 46.28 318 GLU A O 1
ATOM 2647 N N . ILE A 1 319 ? -6.557 17.260 -4.377 1.00 47.38 319 ILE A N 1
ATOM 2648 C CA . ILE A 1 319 ? -5.696 16.094 -4.169 1.00 47.38 319 ILE A CA 1
ATOM 2649 C C . ILE A 1 319 ? -5.529 15.870 -2.674 1.00 47.38 319 ILE A C 1
ATOM 2651 O O . ILE A 1 319 ? -5.278 16.804 -1.923 1.00 47.38 319 ILE A O 1
ATOM 2655 N N . GLY A 1 320 ? -5.698 14.622 -2.241 1.00 44.56 320 GLY A N 1
ATOM 2656 C CA . GLY A 1 320 ? -5.648 14.269 -0.822 1.00 44.56 320 GLY A CA 1
ATOM 2657 C C . GLY A 1 320 ? -6.943 14.544 -0.050 1.00 44.56 320 GLY A C 1
ATOM 2658 O O . GLY A 1 320 ? -7.033 14.145 1.108 1.00 44.56 320 GLY A O 1
ATOM 2659 N N . ALA A 1 321 ? -7.970 15.133 -0.674 1.00 49.12 321 ALA A N 1
ATOM 2660 C CA . ALA A 1 321 ? -9.284 15.309 -0.064 1.00 49.12 321 ALA A CA 1
ATOM 2661 C C . ALA A 1 321 ? -10.305 14.341 -0.679 1.00 49.12 321 ALA A C 1
ATOM 2663 O O . ALA A 1 321 ? -10.560 14.326 -1.884 1.00 49.12 321 ALA A O 1
ATOM 2664 N N . THR A 1 322 ? -10.922 13.519 0.167 1.00 57.25 322 THR A N 1
ATOM 2665 C CA . THR A 1 322 ? -12.065 12.685 -0.207 1.00 57.25 322 THR A CA 1
ATOM 2666 C C . THR A 1 322 ? -13.198 12.934 0.777 1.00 57.25 322 THR A C 1
ATOM 2668 O O . THR A 1 322 ? -12.975 13.014 1.982 1.00 57.25 322 THR A O 1
ATOM 2671 N N . SER A 1 323 ? -14.433 13.031 0.282 1.00 59.53 323 SER A N 1
ATOM 2672 C CA . SER A 1 323 ? -15.624 13.018 1.143 1.00 59.53 323 SER A CA 1
ATOM 2673 C C . SER A 1 323 ? -15.885 11.638 1.761 1.00 59.53 323 SER A C 1
ATOM 2675 O O . SER A 1 323 ? -16.785 11.484 2.582 1.00 59.53 323 SER A O 1
ATOM 2677 N N . LEU A 1 324 ? -15.118 10.625 1.347 1.00 69.12 324 LEU A N 1
ATOM 2678 C CA . LEU A 1 324 ? -15.257 9.236 1.748 1.00 69.12 324 LEU A CA 1
ATOM 2679 C C . LEU A 1 324 ? -14.309 8.932 2.909 1.00 69.12 324 LEU A C 1
ATOM 2681 O O . LEU A 1 324 ? -13.095 8.829 2.724 1.00 69.12 324 LEU A O 1
ATOM 2685 N N . LYS A 1 325 ? -14.857 8.761 4.114 1.00 77.56 325 LYS A N 1
ATOM 2686 C CA . LYS A 1 325 ? -14.087 8.248 5.250 1.00 77.56 325 LYS A CA 1
ATOM 2687 C C . LYS A 1 325 ? -13.766 6.774 4.978 1.00 77.56 325 LYS A C 1
ATOM 2689 O O . LYS A 1 325 ? -14.637 5.924 5.090 1.00 77.56 325 LYS A O 1
ATOM 2694 N N . ILE A 1 326 ? -12.531 6.489 4.566 1.00 84.38 326 ILE A N 1
ATOM 2695 C CA . ILE A 1 326 ? -12.011 5.117 4.433 1.00 84.38 326 ILE A CA 1
ATOM 2696 C C . ILE A 1 326 ? -11.494 4.688 5.812 1.00 84.38 326 ILE A C 1
ATOM 2698 O O . ILE A 1 326 ? -10.512 5.299 6.250 1.00 84.38 326 ILE A O 1
ATOM 2702 N N . PRO A 1 327 ? -12.104 3.703 6.496 1.00 90.56 327 PRO A N 1
ATOM 2703 C CA . PRO A 1 327 ? -11.579 3.200 7.762 1.00 90.56 327 PRO A CA 1
ATOM 2704 C C . PRO A 1 327 ? -10.180 2.613 7.585 1.00 90.56 327 PRO A C 1
ATOM 2706 O O . PRO A 1 327 ? -9.856 2.082 6.520 1.00 90.56 327 PRO A O 1
ATOM 2709 N N . THR A 1 328 ? -9.355 2.699 8.621 1.00 94.44 328 THR A N 1
ATOM 2710 C CA . THR A 1 328 ? -8.021 2.086 8.641 1.00 94.44 328 THR A CA 1
ATOM 2711 C C . THR A 1 328 ? -7.946 0.983 9.692 1.00 94.44 328 THR A C 1
ATOM 2713 O O . THR A 1 328 ? -8.863 0.784 10.491 1.00 94.44 328 THR A O 1
ATOM 2716 N N . THR A 1 329 ? -6.825 0.270 9.743 1.00 94.75 329 THR A N 1
ATOM 2717 C CA . THR A 1 329 ? -6.517 -0.657 10.844 1.00 94.75 329 THR A CA 1
ATOM 2718 C C . THR A 1 329 ? -6.376 0.031 12.208 1.00 94.75 329 THR A C 1
ATOM 2720 O O . THR A 1 329 ? -6.266 -0.640 13.228 1.00 94.75 329 THR A O 1
ATOM 2723 N N . ARG A 1 330 ? -6.386 1.368 12.270 1.00 93.81 330 ARG A N 1
ATOM 2724 C CA . ARG A 1 330 ? -6.553 2.097 13.533 1.00 93.81 330 ARG A CA 1
ATOM 2725 C C . ARG A 1 330 ? -7.999 2.085 14.018 1.00 93.81 330 ARG A C 1
ATOM 2727 O O . ARG A 1 330 ? -8.236 2.073 15.220 1.00 93.81 330 ARG A O 1
ATOM 2734 N N . ASP A 1 331 ? -8.938 2.112 13.078 1.00 91.81 331 ASP A N 1
ATOM 2735 C CA . ASP A 1 331 ? -10.370 2.200 13.344 1.00 91.81 331 ASP A CA 1
ATOM 2736 C C . ASP A 1 331 ? -11.018 0.826 13.536 1.00 91.81 331 ASP A C 1
ATOM 2738 O O . ASP A 1 331 ? -12.109 0.750 14.093 1.00 91.81 331 ASP A O 1
ATOM 2742 N N . ILE A 1 332 ? -10.397 -0.236 13.016 1.00 91.69 332 ILE A N 1
ATOM 2743 C CA . ILE A 1 332 ? -10.921 -1.605 13.026 1.00 91.69 332 ILE A CA 1
ATOM 2744 C C . ILE A 1 332 ? -9.873 -2.520 13.649 1.00 91.69 332 ILE A C 1
ATOM 2746 O O . ILE A 1 332 ? -8.793 -2.695 13.082 1.00 91.69 332 ILE A O 1
ATOM 2750 N N . ALA A 1 333 ? -10.200 -3.137 14.783 1.00 90.06 333 ALA A N 1
ATOM 2751 C CA . ALA A 1 333 ? -9.322 -4.082 15.469 1.00 90.06 333 ALA A CA 1
ATOM 2752 C C . ALA A 1 333 ? -8.987 -5.324 14.607 1.00 90.06 333 ALA A C 1
ATOM 2754 O O . ALA A 1 333 ? -9.774 -5.696 13.729 1.00 90.06 333 ALA A O 1
ATOM 2755 N N . PRO A 1 334 ? -7.848 -6.002 14.857 1.00 91.12 334 PRO A N 1
ATOM 2756 C CA . PRO A 1 334 ? -7.502 -7.236 14.159 1.00 91.12 334 PRO A CA 1
ATOM 2757 C C . PRO A 1 334 ? -8.603 -8.292 14.288 1.00 91.12 334 PRO A C 1
ATOM 2759 O O . PRO A 1 334 ? -9.058 -8.610 15.386 1.00 91.12 334 PRO A O 1
ATOM 2762 N N . GLN A 1 335 ? -9.007 -8.862 13.155 1.00 89.38 335 GLN A N 1
ATOM 2763 C CA . GLN A 1 335 ? -10.096 -9.844 13.088 1.00 89.38 335 GLN A CA 1
ATOM 2764 C C . GLN A 1 335 ? -9.600 -11.295 13.214 1.00 89.38 335 GLN A C 1
ATOM 2766 O O . GLN A 1 335 ? -10.411 -12.218 13.273 1.00 89.38 335 GLN A O 1
ATOM 2771 N N . GLN A 1 336 ? -8.281 -11.497 13.244 1.00 90.12 336 GLN A N 1
ATOM 2772 C CA . GLN A 1 336 ? -7.645 -12.807 13.152 1.00 90.12 336 GLN A CA 1
ATOM 2773 C C . GLN A 1 336 ? -7.683 -13.567 14.497 1.00 90.12 336 GLN A C 1
ATOM 2775 O O . GLN A 1 336 ? -7.357 -12.979 15.537 1.00 90.12 336 GLN A O 1
ATOM 2780 N N . PRO A 1 337 ? -8.034 -14.869 14.510 1.00 91.50 337 PRO A N 1
ATOM 2781 C CA . PRO A 1 337 ? -8.077 -15.676 15.731 1.00 91.50 337 PRO A CA 1
ATOM 2782 C C . PRO A 1 337 ? -6.736 -15.782 16.468 1.00 91.50 337 PRO A C 1
ATOM 2784 O O . PRO A 1 337 ? -6.696 -15.743 17.697 1.00 91.50 337 PRO A O 1
ATOM 2787 N N . ASP A 1 338 ? -5.634 -15.891 15.732 1.00 91.31 338 ASP A N 1
ATOM 2788 C CA . ASP A 1 338 ? -4.280 -16.008 16.282 1.00 91.31 338 ASP A CA 1
ATOM 2789 C C . ASP A 1 338 ? -3.823 -14.724 16.992 1.00 91.31 338 ASP A C 1
ATOM 2791 O O . ASP A 1 338 ? -3.284 -14.788 18.099 1.00 91.31 338 ASP A O 1
ATOM 2795 N N . VAL A 1 339 ? -4.115 -13.555 16.418 1.00 90.44 339 VAL A N 1
ATOM 2796 C CA . VAL A 1 339 ? -3.856 -12.249 17.044 1.00 90.44 339 VAL A CA 1
ATOM 2797 C C . VAL A 1 339 ? -4.667 -12.109 18.328 1.00 90.44 339 VAL A C 1
ATOM 2799 O O . VAL A 1 339 ? -4.160 -11.643 19.349 1.00 90.44 339 VAL A O 1
ATOM 2802 N N . ARG A 1 340 ? -5.924 -12.563 18.316 1.00 90.69 340 ARG A N 1
ATOM 2803 C CA . ARG A 1 340 ? -6.772 -12.551 19.510 1.00 90.69 340 ARG A CA 1
ATOM 2804 C C . ARG A 1 340 ? -6.214 -13.431 20.624 1.00 90.69 340 ARG A C 1
ATOM 2806 O O . ARG A 1 340 ? -6.238 -13.005 21.778 1.00 90.69 340 ARG A O 1
ATOM 2813 N N . GLN A 1 341 ? -5.702 -14.612 20.285 1.00 92.00 341 GLN A N 1
ATOM 2814 C CA . GLN A 1 341 ? -5.056 -15.494 21.254 1.00 92.00 341 GLN A CA 1
ATOM 2815 C C . GLN A 1 341 ? -3.782 -14.862 21.828 1.00 92.00 341 GLN A C 1
ATOM 2817 O O . GLN A 1 341 ? -3.572 -14.905 23.037 1.00 92.00 341 GLN A O 1
ATOM 2822 N N . GLU A 1 342 ? -2.956 -14.221 20.994 1.00 91.94 342 GLU A N 1
ATOM 2823 C CA . GLU A 1 342 ? -1.752 -13.523 21.463 1.00 91.94 342 GLU A CA 1
ATOM 2824 C C . GLU A 1 342 ? -2.097 -12.380 22.435 1.00 91.94 342 GLU A C 1
ATOM 2826 O O . GLU A 1 342 ? -1.432 -12.214 23.462 1.00 91.94 342 GLU A O 1
ATOM 2831 N N . ILE A 1 343 ? -3.161 -11.618 22.154 1.00 90.19 343 ILE A N 1
ATOM 2832 C CA . ILE A 1 343 ? -3.657 -10.567 23.053 1.00 90.19 343 ILE A CA 1
ATOM 2833 C C . ILE A 1 343 ? -4.138 -11.166 24.381 1.00 90.19 343 ILE A C 1
ATOM 2835 O O . ILE A 1 343 ? -3.759 -10.653 25.435 1.00 90.19 343 ILE A O 1
ATOM 2839 N N . ASP A 1 344 ? -4.929 -12.243 24.355 1.00 91.81 344 ASP A N 1
ATOM 2840 C CA . ASP A 1 344 ? -5.391 -12.932 25.570 1.00 91.81 344 ASP A CA 1
ATOM 2841 C C . ASP A 1 344 ? -4.204 -13.402 26.426 1.00 91.81 344 ASP A C 1
ATOM 2843 O O . ASP A 1 344 ? -4.087 -13.035 27.597 1.00 91.81 344 ASP A O 1
ATOM 2847 N N . ASP A 1 345 ? -3.236 -14.087 25.813 1.00 92.81 345 ASP A N 1
ATOM 2848 C CA . ASP A 1 345 ? -2.026 -14.565 26.486 1.00 92.81 345 ASP A CA 1
ATOM 2849 C C . ASP A 1 345 ? -1.203 -13.421 27.106 1.00 92.81 345 ASP A C 1
ATOM 2851 O O . ASP A 1 345 ? -0.580 -13.586 28.163 1.00 92.81 345 ASP A O 1
ATOM 2855 N N . LEU A 1 346 ? -1.154 -12.255 26.454 1.00 91.44 346 LEU A N 1
ATOM 2856 C CA . LEU A 1 346 ? -0.470 -11.065 26.965 1.00 91.44 346 LEU A CA 1
ATOM 2857 C C . LEU A 1 346 ? -1.224 -10.419 28.132 1.00 91.44 346 LEU A C 1
ATOM 2859 O O . LEU A 1 346 ? -0.591 -10.028 29.120 1.00 91.44 346 LEU A O 1
ATOM 2863 N N . LEU A 1 347 ? -2.551 -10.310 28.034 1.00 92.25 347 LEU A N 1
ATOM 2864 C CA . LEU A 1 347 ? -3.398 -9.742 29.081 1.00 92.25 347 LEU A CA 1
ATOM 2865 C C . LEU A 1 347 ? -3.427 -10.647 30.313 1.00 92.25 347 LEU A C 1
ATOM 2867 O O . LEU A 1 347 ? -3.199 -10.164 31.418 1.00 92.25 347 LEU A O 1
ATOM 2871 N N . ALA A 1 348 ? -3.586 -11.959 30.135 1.00 91.94 348 ALA A N 1
ATOM 2872 C CA . ALA A 1 348 ? -3.597 -12.945 31.215 1.00 91.94 348 ALA A CA 1
ATOM 2873 C C . ALA A 1 348 ? -2.281 -12.992 32.017 1.00 91.94 348 ALA A C 1
ATOM 2875 O O . ALA A 1 348 ? -2.282 -13.357 33.192 1.00 91.94 348 ALA A O 1
ATOM 2876 N N . LYS A 1 349 ? -1.151 -12.586 31.419 1.00 93.50 349 LYS A N 1
ATOM 2877 C CA . LYS A 1 349 ? 0.134 -12.436 32.133 1.00 93.50 349 LYS A CA 1
ATOM 2878 C C . LYS A 1 349 ? 0.189 -11.204 33.036 1.00 93.50 349 LYS A C 1
ATOM 2880 O O . LYS A 1 349 ? 1.056 -11.138 33.905 1.00 93.50 349 LYS A O 1
ATOM 2885 N N . ARG A 1 350 ? -0.660 -10.202 32.796 1.00 94.25 350 ARG A N 1
ATOM 2886 C CA . ARG A 1 350 ? -0.602 -8.886 33.456 1.00 94.25 350 ARG A CA 1
ATOM 2887 C C . ARG A 1 350 ? -1.836 -8.564 34.293 1.00 94.25 350 ARG A C 1
ATOM 2889 O O . ARG A 1 350 ? -1.740 -7.710 35.169 1.00 94.25 350 ARG A O 1
ATOM 2896 N N . LEU A 1 351 ? -2.967 -9.213 34.028 1.00 95.50 351 LEU A N 1
ATOM 2897 C CA . LEU A 1 351 ? -4.270 -8.903 34.607 1.00 95.50 351 LEU A CA 1
ATOM 2898 C C . LEU A 1 351 ? -4.978 -10.178 35.108 1.00 95.50 351 LEU A C 1
ATOM 2900 O O . LEU A 1 351 ? -4.789 -11.253 34.535 1.00 95.50 351 LEU A O 1
ATOM 2904 N N . PRO A 1 352 ? -5.820 -10.071 36.156 1.00 95.44 352 PRO A N 1
ATOM 2905 C CA . PRO A 1 352 ? -6.747 -11.127 36.560 1.00 95.44 352 PRO A CA 1
ATOM 2906 C C . PRO A 1 352 ? -7.684 -11.555 35.423 1.00 95.44 352 PRO A C 1
ATOM 2908 O O . PRO A 1 352 ? -8.035 -10.748 34.559 1.00 95.44 352 PRO A O 1
ATOM 2911 N N . ARG A 1 353 ? -8.148 -12.812 35.465 1.00 91.44 353 ARG A N 1
ATOM 2912 C CA . ARG A 1 353 ? -8.991 -13.409 34.413 1.00 91.44 353 ARG A CA 1
ATOM 2913 C C . ARG A 1 353 ? -10.273 -12.622 34.156 1.00 91.44 353 ARG A C 1
ATOM 2915 O O . ARG A 1 353 ? -10.694 -12.526 33.008 1.00 91.44 353 ARG A O 1
ATOM 2922 N N . GLU A 1 354 ? -10.871 -12.044 35.193 1.00 92.62 354 GLU A N 1
ATOM 2923 C CA . GLU A 1 354 ? -12.102 -11.259 35.090 1.00 92.62 354 GLU A CA 1
ATOM 2924 C C . GLU A 1 354 ? -11.881 -9.981 34.270 1.00 92.62 354 GLU A C 1
ATOM 2926 O O . GLU A 1 354 ? -12.689 -9.653 33.403 1.00 92.62 354 GLU A O 1
ATOM 2931 N N . LEU A 1 355 ? -10.758 -9.286 34.497 1.00 91.12 355 LEU A N 1
ATOM 2932 C CA . LEU A 1 355 ? -10.405 -8.080 33.745 1.00 91.12 355 LEU A CA 1
ATOM 2933 C C . LEU A 1 355 ? -9.992 -8.413 32.311 1.00 91.12 355 LEU A C 1
ATOM 2935 O O . LEU A 1 355 ? -10.382 -7.693 31.395 1.00 91.12 355 LEU A O 1
ATOM 2939 N N . THR A 1 356 ? -9.268 -9.515 32.100 1.00 91.12 356 THR A N 1
ATOM 2940 C CA . THR A 1 356 ? -8.952 -9.998 30.749 1.00 91.12 356 THR A CA 1
ATOM 2941 C C . THR A 1 356 ? -10.228 -10.312 29.973 1.00 91.12 356 THR A C 1
ATOM 2943 O O . THR A 1 356 ? -10.423 -9.772 28.888 1.00 91.12 356 THR A O 1
ATOM 2946 N N . ALA A 1 357 ? -11.146 -11.095 30.549 1.00 89.19 357 ALA A N 1
ATOM 2947 C CA . ALA A 1 357 ? -12.422 -11.424 29.916 1.00 89.19 357 ALA A CA 1
ATOM 2948 C C . ALA A 1 357 ? -13.258 -10.172 29.611 1.00 89.19 357 ALA A C 1
ATOM 2950 O O . ALA A 1 357 ? -13.856 -10.082 28.541 1.00 89.19 357 ALA A O 1
ATOM 2951 N N . MET A 1 358 ? -13.252 -9.185 30.514 1.00 90.88 358 MET A N 1
ATOM 2952 C CA . MET A 1 358 ? -13.926 -7.908 30.298 1.00 90.88 358 MET A CA 1
ATOM 2953 C C . MET A 1 358 ? -13.327 -7.142 29.109 1.00 90.88 358 MET A C 1
ATOM 2955 O O . MET A 1 358 ? -14.075 -6.737 28.227 1.00 90.88 358 MET A O 1
ATOM 2959 N N . ILE A 1 359 ? -12.000 -6.978 29.046 1.00 88.12 359 ILE A N 1
ATOM 2960 C CA . ILE A 1 359 ? -11.318 -6.280 27.937 1.00 88.12 359 ILE A CA 1
ATOM 2961 C C . ILE A 1 359 ? -11.579 -6.992 26.609 1.00 88.12 359 ILE A C 1
ATOM 2963 O O . ILE A 1 359 ? -11.940 -6.353 25.625 1.00 88.12 359 ILE A O 1
ATOM 2967 N N . LEU A 1 360 ? -11.439 -8.319 26.587 1.00 86.62 360 LEU A N 1
ATOM 2968 C CA . LEU A 1 360 ? -11.723 -9.117 25.402 1.00 86.62 360 LEU A CA 1
ATOM 2969 C C . LEU A 1 360 ? -13.199 -8.975 24.982 1.00 86.62 360 LEU A C 1
ATOM 2971 O O . LEU A 1 360 ? -13.481 -8.891 23.791 1.00 86.62 360 LEU A O 1
ATOM 2975 N N . GLY A 1 361 ? -14.137 -8.881 25.926 1.00 84.62 361 GLY A N 1
ATOM 2976 C CA . GLY A 1 361 ? -15.557 -8.654 25.635 1.00 84.62 361 GLY A CA 1
ATOM 2977 C C . GLY A 1 361 ? -15.868 -7.320 24.942 1.00 84.62 361 GLY A C 1
ATOM 2978 O O . GLY A 1 361 ? -16.888 -7.231 24.266 1.00 84.62 361 GLY A O 1
ATOM 2979 N N . TYR A 1 362 ? -14.998 -6.311 25.069 1.00 84.38 362 TYR A N 1
ATOM 2980 C CA . TYR A 1 362 ? -15.133 -5.029 24.361 1.00 84.38 362 TYR A CA 1
ATOM 2981 C C . TYR A 1 362 ? -14.547 -5.041 22.948 1.00 84.38 362 TYR A C 1
ATOM 2983 O O . TYR A 1 362 ? -14.880 -4.173 22.148 1.00 84.38 362 TYR A O 1
ATOM 2991 N N . LEU A 1 363 ? -13.671 -5.995 22.633 1.00 82.81 363 LEU A N 1
ATOM 2992 C CA . LEU A 1 363 ? -13.099 -6.116 21.298 1.00 82.81 363 LEU A CA 1
ATOM 2993 C C . LEU A 1 363 ? -14.096 -6.806 20.355 1.00 82.81 363 LEU A C 1
ATOM 2995 O O . LEU A 1 363 ? -14.716 -7.794 20.767 1.00 82.81 363 LEU A O 1
ATOM 2999 N N . PRO A 1 364 ? -14.180 -6.384 19.078 1.00 82.19 364 PRO A N 1
ATOM 3000 C CA . PRO A 1 364 ? -14.974 -7.075 18.070 1.00 82.19 364 PRO A CA 1
ATOM 3001 C C . PRO A 1 364 ? -14.698 -8.590 18.040 1.00 82.19 364 PRO A C 1
ATOM 3003 O O . PRO A 1 364 ? -13.575 -9.030 18.334 1.00 82.19 364 PRO A O 1
ATOM 3006 N N . PRO A 1 365 ? -15.708 -9.415 17.705 1.00 82.69 365 PRO A N 1
ATOM 3007 C CA . PRO A 1 365 ? -15.511 -10.850 17.574 1.00 82.69 365 PRO A CA 1
ATOM 3008 C C . PRO A 1 365 ? -14.520 -11.150 16.445 1.00 82.69 365 PRO A C 1
ATOM 3010 O O . PRO A 1 365 ? -14.520 -10.490 15.405 1.00 82.69 365 PRO A O 1
ATOM 3013 N N . VAL A 1 366 ? -13.692 -12.176 16.644 1.00 89.62 366 VAL A N 1
ATOM 3014 C CA . VAL A 1 366 ? -12.813 -12.683 15.585 1.00 89.62 366 VAL A CA 1
ATOM 3015 C C . VAL A 1 366 ? -13.632 -13.308 14.465 1.00 89.62 366 VAL A C 1
ATOM 3017 O O . VAL A 1 366 ? -14.709 -13.862 14.702 1.00 89.62 366 VAL A O 1
ATOM 3020 N N . VAL A 1 367 ? -13.105 -13.260 13.247 1.00 90.12 367 VAL A N 1
ATOM 3021 C CA . VAL A 1 367 ? -13.673 -13.999 12.122 1.00 90.12 367 VAL A CA 1
ATOM 3022 C C . VAL A 1 367 ? -12.976 -15.373 12.062 1.00 90.12 367 VAL A C 1
ATOM 3024 O O . VAL A 1 367 ? -11.750 -15.435 12.077 1.00 90.12 367 VAL A O 1
ATOM 3027 N N . PRO A 1 368 ? -13.706 -16.502 12.066 1.00 90.50 368 PRO A N 1
ATOM 3028 C CA . PRO A 1 368 ? -13.084 -17.822 11.946 1.00 90.50 368 PRO A CA 1
ATOM 3029 C C . PRO A 1 368 ? -12.304 -17.975 10.635 1.00 90.50 368 PRO A C 1
ATOM 3031 O O . PRO A 1 368 ? -12.712 -17.424 9.614 1.00 90.50 368 PRO A O 1
ATOM 3034 N N . ASP A 1 369 ? -11.240 -18.782 10.623 1.00 86.50 369 ASP A N 1
ATOM 3035 C CA . ASP A 1 369 ? -10.396 -18.968 9.429 1.00 86.50 369 ASP A CA 1
ATOM 3036 C C . ASP A 1 369 ? -11.188 -19.467 8.206 1.00 86.50 369 ASP A C 1
ATOM 3038 O O . ASP A 1 369 ? -10.947 -19.023 7.084 1.00 86.50 369 ASP A O 1
ATOM 3042 N N . SER A 1 370 ? -12.186 -20.336 8.415 1.00 88.06 370 SER A N 1
ATOM 3043 C CA . SER A 1 370 ? -13.089 -20.808 7.353 1.00 88.06 370 SER A CA 1
ATOM 3044 C C . SER A 1 370 ? -13.906 -19.676 6.731 1.00 88.06 370 SER A C 1
ATOM 3046 O O . SER A 1 370 ? -14.059 -19.604 5.512 1.00 88.06 370 SER A O 1
ATOM 3048 N N . ASP A 1 371 ? -14.412 -18.771 7.567 1.00 89.69 371 ASP A N 1
ATOM 3049 C CA . ASP A 1 371 ? -15.208 -17.627 7.130 1.00 89.69 371 ASP A CA 1
ATOM 3050 C C . ASP A 1 371 ? -14.316 -16.600 6.436 1.00 89.69 371 ASP A C 1
ATOM 3052 O O . ASP A 1 371 ? -14.692 -16.043 5.407 1.00 89.69 371 ASP A O 1
ATOM 3056 N N . ALA A 1 372 ? -13.116 -16.366 6.972 1.00 88.06 372 ALA A N 1
ATOM 3057 C CA . ALA A 1 372 ? -12.131 -15.474 6.381 1.00 88.06 372 ALA A CA 1
ATOM 3058 C C . ALA A 1 372 ? -11.699 -15.955 4.988 1.00 88.06 372 ALA A C 1
ATOM 3060 O O . ALA A 1 372 ? -11.592 -15.138 4.069 1.00 88.06 372 ALA A O 1
ATOM 3061 N N . ALA A 1 373 ? -11.515 -17.267 4.804 1.00 86.62 373 ALA A N 1
ATOM 3062 C CA . ALA A 1 373 ? -11.231 -17.866 3.502 1.00 86.62 373 ALA A CA 1
ATOM 3063 C C . ALA A 1 373 ? -12.382 -17.635 2.508 1.00 86.62 373 ALA A C 1
ATOM 3065 O O . ALA A 1 373 ? -12.144 -17.147 1.404 1.00 86.62 373 ALA A O 1
ATOM 3066 N N . ALA A 1 374 ? -13.629 -17.879 2.924 1.00 89.56 374 ALA A N 1
ATOM 3067 C CA . ALA A 1 374 ? -14.802 -17.642 2.082 1.00 89.56 374 ALA A CA 1
ATOM 3068 C C . ALA A 1 374 ? -14.980 -16.155 1.718 1.00 89.56 374 ALA A C 1
ATOM 3070 O O . ALA A 1 374 ? -15.306 -15.823 0.578 1.00 89.56 374 ALA A O 1
ATOM 3071 N N . LEU A 1 375 ? -14.732 -15.238 2.661 1.00 90.69 375 LEU A N 1
ATOM 3072 C CA . LEU A 1 375 ? -14.773 -13.795 2.405 1.00 90.69 375 LEU A CA 1
ATOM 3073 C C . LEU A 1 375 ? -13.682 -13.363 1.424 1.00 90.69 375 LEU A C 1
ATOM 3075 O O . LEU A 1 375 ? -13.958 -12.578 0.519 1.00 90.69 375 LEU A O 1
ATOM 3079 N N . LYS A 1 376 ? -12.462 -13.887 1.579 1.00 88.19 376 LYS A N 1
ATOM 3080 C CA . LYS A 1 376 ? -11.345 -13.636 0.663 1.00 88.19 376 LYS A CA 1
ATOM 3081 C C . LYS A 1 376 ? -11.683 -14.098 -0.755 1.00 88.19 376 LYS A C 1
ATOM 3083 O O . LYS A 1 376 ? -11.454 -13.344 -1.699 1.00 88.19 376 LYS A O 1
ATOM 3088 N N . GLU A 1 377 ? -12.230 -15.305 -0.909 1.00 86.06 377 GLU A N 1
ATOM 3089 C CA . GLU A 1 377 ? -12.660 -15.834 -2.210 1.00 86.06 377 GLU A CA 1
ATOM 3090 C C . GLU A 1 377 ? -13.761 -14.972 -2.823 1.00 86.06 377 GLU A C 1
ATOM 3092 O O . GLU A 1 377 ? -13.599 -14.481 -3.938 1.00 86.06 377 GLU A O 1
ATOM 3097 N N . ALA A 1 378 ? -14.820 -14.683 -2.065 1.00 89.00 378 ALA A N 1
ATOM 3098 C CA . ALA A 1 378 ? -15.918 -13.838 -2.523 1.00 89.00 378 ALA A CA 1
ATOM 3099 C C . ALA A 1 378 ? -15.451 -12.430 -2.924 1.00 89.00 378 ALA A C 1
ATOM 3101 O O . ALA A 1 378 ? -15.968 -11.845 -3.880 1.00 89.00 378 ALA A O 1
ATOM 3102 N N . PHE A 1 379 ? -14.475 -11.878 -2.201 1.00 87.44 379 PHE A N 1
ATOM 3103 C CA . PHE A 1 379 ? -13.893 -10.582 -2.513 1.00 87.44 379 PHE A CA 1
ATOM 3104 C C . PHE A 1 379 ? -13.043 -10.636 -3.787 1.00 87.44 379 PHE A C 1
ATOM 3106 O O . PHE A 1 379 ? -13.131 -9.752 -4.643 1.00 87.44 379 PHE A O 1
ATOM 3113 N N . PHE A 1 380 ? -12.243 -11.687 -3.950 1.00 80.94 380 PHE A N 1
ATOM 3114 C CA . PHE A 1 380 ? -11.441 -11.887 -5.150 1.00 80.94 380 PHE A CA 1
ATOM 3115 C C . PHE A 1 380 ? -12.304 -12.116 -6.401 1.00 80.94 380 PHE A C 1
ATOM 3117 O O . PHE A 1 380 ? -12.020 -11.550 -7.462 1.00 80.94 380 PHE A O 1
ATOM 3124 N N . GLU A 1 381 ? -13.365 -12.915 -6.285 1.00 81.38 381 GLU A N 1
ATOM 3125 C CA . GLU A 1 381 ? -14.329 -13.154 -7.361 1.00 81.38 381 GLU A CA 1
ATOM 3126 C C . GLU A 1 381 ? -14.985 -11.851 -7.807 1.00 81.38 381 GLU A C 1
ATOM 3128 O O . GLU A 1 381 ? -14.955 -11.532 -8.996 1.00 81.38 381 GLU A O 1
ATOM 3133 N N . GLU A 1 382 ? -15.455 -11.040 -6.857 1.00 81.00 382 GLU A N 1
ATOM 3134 C CA . GLU A 1 382 ? -16.042 -9.729 -7.138 1.00 81.00 382 GLU A CA 1
ATOM 3135 C C . GLU A 1 382 ? -15.070 -8.811 -7.901 1.00 81.00 382 GLU A C 1
ATOM 3137 O O . GLU A 1 382 ? -15.451 -8.140 -8.861 1.00 81.00 382 GLU A O 1
ATOM 3142 N N . ARG A 1 383 ? -13.780 -8.816 -7.537 1.00 74.56 383 ARG A N 1
ATOM 3143 C CA . ARG A 1 383 ? -12.743 -8.034 -8.243 1.00 74.56 383 ARG A CA 1
ATOM 3144 C C . ARG A 1 383 ? -12.346 -8.616 -9.598 1.00 74.56 383 ARG A C 1
ATOM 3146 O O . ARG A 1 383 ? -11.742 -7.919 -10.418 1.00 74.56 383 ARG A O 1
ATOM 3153 N N . SER A 1 384 ? -12.701 -9.867 -9.860 1.00 69.50 384 SER A N 1
ATOM 3154 C CA . SER A 1 384 ? -12.491 -10.533 -11.147 1.00 69.50 384 SER A CA 1
ATOM 3155 C C . SER A 1 384 ? -13.654 -10.303 -12.125 1.00 69.50 384 SER A C 1
ATOM 3157 O O . SER A 1 384 ? -13.535 -10.601 -13.327 1.00 69.50 384 SER A O 1
ATOM 3159 N N . GLU A 1 385 ? -14.772 -9.746 -11.646 1.00 65.94 385 GLU A N 1
ATOM 3160 C CA . GLU A 1 385 ? -15.924 -9.411 -12.473 1.00 65.94 385 GLU A CA 1
ATOM 3161 C C . GLU A 1 385 ? -15.642 -8.200 -13.383 1.00 65.94 385 GLU A C 1
ATOM 3163 O O . GLU A 1 385 ? -15.199 -7.151 -12.914 1.00 65.94 385 GLU A O 1
ATOM 3168 N N . PRO A 1 386 ? -15.952 -8.286 -14.693 1.00 57.16 386 PRO A N 1
ATOM 3169 C CA . PRO A 1 386 ? -15.758 -7.178 -15.632 1.00 57.16 386 PRO A CA 1
ATOM 3170 C C . PRO A 1 386 ? -16.581 -5.922 -15.313 1.00 57.16 386 PRO A C 1
ATOM 3172 O O . PRO A 1 386 ? -16.284 -4.856 -15.839 1.00 57.16 386 PRO A O 1
ATOM 3175 N N . ALA A 1 387 ? -17.657 -6.053 -14.532 1.00 55.62 387 ALA A N 1
ATOM 3176 C CA . ALA A 1 387 ? -18.526 -4.931 -14.193 1.00 55.62 387 ALA A CA 1
ATOM 3177 C C . ALA A 1 387 ? -17.850 -3.968 -13.207 1.00 55.62 387 ALA A C 1
ATOM 3179 O O . ALA A 1 387 ? -17.965 -2.758 -13.382 1.00 55.62 387 ALA A O 1
ATOM 3180 N N . ILE A 1 388 ? -17.127 -4.521 -12.227 1.00 52.56 388 ILE A N 1
ATOM 3181 C CA . ILE A 1 388 ? -16.436 -3.796 -11.151 1.00 52.56 388 ILE A CA 1
ATOM 3182 C C . ILE A 1 388 ? -14.987 -3.506 -11.545 1.00 52.56 388 ILE A C 1
ATOM 3184 O O . ILE A 1 388 ? -14.458 -2.429 -11.270 1.00 52.56 388 ILE A O 1
ATOM 3188 N N . ASN A 1 389 ? -14.345 -4.445 -12.238 1.00 48.72 389 ASN A N 1
ATOM 3189 C CA . ASN A 1 389 ? -13.017 -4.244 -12.784 1.00 48.72 389 ASN A CA 1
ATOM 3190 C C . ASN A 1 389 ? -13.121 -3.498 -14.115 1.00 48.72 389 ASN A C 1
ATOM 3192 O O . ASN A 1 389 ? -13.428 -4.082 -15.155 1.00 48.72 389 ASN A O 1
ATOM 3196 N N . VAL A 1 390 ? -12.813 -2.202 -14.079 1.00 45.94 390 VAL A N 1
ATOM 3197 C CA . VAL A 1 390 ? -12.834 -1.273 -15.225 1.00 45.94 390 VAL A CA 1
ATOM 3198 C C . VAL A 1 390 ? -11.918 -1.724 -16.387 1.00 45.94 390 VAL A C 1
ATOM 3200 O O . VAL A 1 390 ? -11.917 -1.118 -17.453 1.00 45.94 390 VAL A O 1
ATOM 3203 N N . GLY A 1 391 ? -11.149 -2.808 -16.214 1.00 42.91 391 GLY A N 1
ATOM 3204 C CA . GLY A 1 391 ? -10.060 -3.224 -17.090 1.00 42.91 391 GLY A CA 1
ATOM 3205 C C . GLY A 1 391 ? -10.145 -4.604 -17.752 1.00 42.91 391 GLY A C 1
ATOM 3206 O O . GLY A 1 391 ? -9.094 -5.115 -18.141 1.00 42.91 391 GLY A O 1
ATOM 3207 N N . LYS A 1 392 ? -11.313 -5.226 -18.005 1.00 37.09 392 LYS A N 1
ATOM 3208 C CA . LYS A 1 392 ? -11.349 -6.311 -19.026 1.00 37.09 392 LYS A CA 1
ATOM 3209 C C . LYS A 1 392 ? -11.189 -5.740 -20.444 1.00 37.09 392 LYS A C 1
ATOM 3211 O O . LYS A 1 392 ? -12.038 -5.913 -21.311 1.00 37.09 392 LYS A O 1
ATOM 3216 N N . PHE A 1 393 ? -10.051 -5.100 -20.702 1.00 38.09 393 PHE A N 1
ATOM 3217 C CA . PHE A 1 393 ? -9.554 -4.862 -22.044 1.00 38.09 393 PHE A CA 1
ATOM 3218 C C . PHE A 1 393 ? -9.313 -6.233 -22.680 1.00 38.09 393 PHE A C 1
ATOM 3220 O O . PHE A 1 393 ? -8.551 -7.051 -22.163 1.00 38.09 393 PHE A O 1
ATOM 3227 N N . THR A 1 394 ? -9.979 -6.501 -23.798 1.00 31.28 394 THR A N 1
ATOM 3228 C CA . THR A 1 394 ? -10.030 -7.792 -24.507 1.00 31.28 394 THR A CA 1
ATOM 3229 C C . THR A 1 394 ? -8.704 -8.219 -25.155 1.00 31.28 394 THR A C 1
ATOM 3231 O O . THR A 1 394 ? -8.688 -9.053 -26.056 1.00 31.28 394 THR A O 1
ATOM 3234 N N . SER A 1 395 ? -7.563 -7.706 -24.689 1.00 31.09 395 SER A N 1
ATOM 3235 C CA . SER A 1 395 ? -6.246 -8.149 -25.139 1.00 31.09 395 SER A CA 1
ATOM 3236 C C . SER A 1 395 ? -5.382 -8.572 -23.957 1.00 31.09 395 SER A C 1
ATOM 3238 O O . SER A 1 395 ? -5.230 -7.869 -22.957 1.00 31.09 395 SER A O 1
ATOM 3240 N N . SER A 1 396 ? -4.834 -9.773 -24.086 1.00 27.50 396 SER A N 1
ATOM 3241 C CA . SER A 1 396 ? -4.046 -10.476 -23.087 1.00 27.50 396 SER A CA 1
ATOM 3242 C C . SER A 1 396 ? -2.913 -9.634 -22.480 1.00 27.50 396 SER A C 1
ATOM 3244 O O . SER A 1 396 ? -2.210 -8.900 -23.184 1.00 27.50 396 SER A O 1
ATOM 3246 N N . SER A 1 397 ? -2.673 -9.897 -21.190 1.00 33.81 397 SER A N 1
ATOM 3247 C CA . SER A 1 397 ? -1.398 -9.828 -20.447 1.00 33.81 397 SER A CA 1
ATOM 3248 C C . SER A 1 397 ? -0.866 -8.479 -19.949 1.00 33.81 397 SER A C 1
ATOM 3250 O O . SER A 1 397 ? -0.104 -7.865 -20.679 1.00 33.81 397 SER A O 1
ATOM 3252 N N . GLY A 1 398 ? -1.077 -8.127 -18.668 1.00 31.70 398 GLY A N 1
ATOM 3253 C CA . GLY A 1 398 ? -0.156 -7.258 -17.902 1.00 31.70 398 GLY A CA 1
ATOM 3254 C C . GLY A 1 398 ? -0.761 -6.505 -16.704 1.00 31.70 398 GLY A C 1
ATOM 3255 O O . GLY A 1 398 ? -1.948 -6.623 -16.434 1.00 31.70 398 GLY A O 1
ATOM 3256 N N . PHE A 1 399 ? 0.074 -5.764 -15.964 1.00 28.73 399 PHE A N 1
ATOM 3257 C CA . PHE A 1 399 ? -0.313 -4.951 -14.798 1.00 28.73 399 PHE A CA 1
ATOM 3258 C C . PHE A 1 399 ? -0.547 -3.496 -15.210 1.00 28.73 399 PHE A C 1
ATOM 3260 O O . PHE A 1 399 ? 0.248 -2.941 -15.968 1.00 28.73 399 PHE A O 1
ATOM 3267 N N . CYS A 1 400 ? -1.596 -2.852 -14.702 1.00 32.91 400 CYS A N 1
ATOM 3268 C CA . CYS A 1 400 ? -1.820 -1.429 -14.925 1.00 32.91 400 CYS A CA 1
ATOM 3269 C C . CYS A 1 400 ? -1.595 -0.684 -13.609 1.00 32.91 400 CYS A C 1
ATOM 3271 O O . CYS A 1 400 ? -2.266 -0.950 -12.619 1.00 32.91 400 CYS A O 1
ATOM 3273 N N . VAL A 1 401 ? -0.601 0.200 -13.583 1.00 29.23 401 VAL A N 1
ATOM 3274 C CA . VAL A 1 401 ? -0.238 0.964 -12.385 1.00 29.23 401 VAL A CA 1
ATOM 3275 C C . VAL A 1 401 ? -0.782 2.383 -12.544 1.00 29.23 401 VAL A C 1
ATOM 3277 O O . VAL A 1 401 ? -0.677 2.919 -13.653 1.00 29.23 401 VAL A O 1
ATOM 3280 N N . PRO A 1 402 ? -1.377 2.980 -11.494 1.00 30.14 402 PRO A N 1
ATOM 3281 C CA . PRO A 1 402 ? -1.631 4.418 -11.457 1.00 30.14 402 PRO A CA 1
ATOM 3282 C C . PRO A 1 402 ? -0.330 5.185 -11.728 1.00 30.14 402 PRO A C 1
ATOM 3284 O O . PRO A 1 402 ? 0.745 4.752 -11.312 1.00 30.14 402 PRO A O 1
ATOM 3287 N N . TYR A 1 403 ? -0.438 6.276 -12.485 1.00 32.50 403 TYR A N 1
ATOM 3288 C CA . TYR A 1 403 ? 0.681 7.179 -12.763 1.00 32.50 403 TYR A CA 1
ATOM 3289 C C . TYR A 1 403 ? 1.322 7.717 -11.493 1.00 32.50 403 TYR A C 1
ATOM 3291 O O . TYR A 1 403 ? 0.562 7.932 -10.532 1.00 32.50 403 TYR A O 1
#

Organism: Orbilia oligospora (NCBI:txid2813651)

Radius of gyration: 25.65 Å; chains: 1; bounding box: 65×50×90 Å

Foldseek 3Di:
DVVLVVVQPPDDDDDDPPRPFKDWQADQLFPWQFAPAFFFVVVVGDGHADDDDDPPLVLFDDRTTDGFWWKKFQALVLQWIAGPFAAFSQRDPVSCVPPRVVVRNVVSVCQLVQLLLLLCLVVVVVPPQQFADAPPDFDWDWAFPVRVVVLVVVQVVCSVVLHWRDRDPDPPPPPDDPPPPDPPDDDDPDDDDDPDPPDDPGDTDTDRNRQPPCPPPVDGDTRGDRDPLSHCNRHIDTDHDIDMGTDQPPVRNDDFDPAFAFDPDTCLHLDSFDDDDDPDDDPDDDDDADADDDRDPPPPLCDPCSRNVPDDPDPDDRRPDDPHDRHHSVGGPHQAPVSLVSQLVVCVVPHDPVVSVVVSVPHDHHDDPVRSVVSSVVSVVVSRDCSNGSTPPVDDGHYYTND

InterPro domains:
  IPR025340 Protein of unknown function DUF4246 [PTHR33119] (13-299)
  IPR049192 Domain of unknown function DUF4246, C-terminal [PF14033] (11-302)

pLDDT: mean 70.59, std 21.29, range [27.06, 98.31]